Protein 2GDQ (pdb70)

Foldseek 3Di:
DFQWADKDKFKFKAADPFWFAALVDTDGIFIKMKMWTAGPVRQIFMFIFDDQPVVVVCCCVPPLVVVRHRDGLQVLVVSLVVSCVVPLLVSAGSQRTSLLSVLVVVQFESLVVVVHFPDFKFFEAAEDRQAGPDPCSLVVSLVLVVVVVVLQHQEYEYHDQNDAPVVRCVSVVSNCVSNPQSHAYEYENPANAFLVRVCVCQVVLVVHDRYAAYENPHDCPDLLSLQVSCVRHPGFYEYDQQPAFLVSCVVSLVNVRGQEYAHESSRYSHLVRVLVNCVSCLVSLHHYEYACQRDQSSQLSVVSSQRRHDFSDPPPPHTGYHYYDHPDDDLCNPQWPWDDGSRMTGQQGGGRRNTHGDVVSSVVRRDPPDRDD/DWAWADKDKFKFKAADPFWFAFLVDTDGIFIKMKMWIATPVRQIFMFIFDDQPVVVVCLCPVPLVVVRGGDDLQVLVVSLVVSCVRPLLVSQRSSRTSLLSVLVVVQFESLVVVPHFPDFKFFEAEEDRQGGDDPCSLVVSLVLVLVVVVLQHQEYEYHDLNDDPVVRVVSVVSNCVNNPQSRAYEYEHVANDFLVRVCVCQVVQVPHDRYAEYENPHDCPDLLRLLVNCVRHPHFYEYDQQPAFPVSVVVSLVSVRGQEYAHQSSRYSHLVRVLVNCVSCLVSLHHYEYDAQSDASSQLSVVSSQRRHFFSDPDPPHTGYHYYDHPDDDPCNVQWPWDARSRMTGQQGGTRRNTHGDVVSSVVGRDPSDRDD

Radius of gyration: 28.17 Å; Cα contacts (8 Å, |Δi|>4): 1611; chains: 2; bounding box: 80×66×66 Å

Nearest PDB structures (foldseek):
  2gge-assembly1_C  TM=1.001E+00  e=1.032E-80  Bacillus subtilis
  4h83-assembly1_F  TM=8.602E-01  e=7.495E-29  marine actinobacterium PHSC20C1
  3no1-assembly1_C  TM=8.512E-01  e=2.068E-26  marine actinobacterium PHSC20C1
  4h83-assembly3_C  TM=8.386E-01  e=1.033E-26  marine actinobacterium PHSC20C1
  4h83-assembly1_E  TM=8.492E-01  e=3.651E-26  marine actinobacterium PHSC20C1

Structure (mmCIF, N/CA/C/O backbone):
data_2GDQ
#
_entry.id   2GDQ
#
_cell.length_a   82.374
_cell.length_b   113.246
_cell.length_c   168.612
_cell.angle_alpha   90.00
_cell.angle_beta   90.00
_cell.angle_gamma   90.00
#
_symmetry.space_group_name_H-M   'I 2 2 2'
#
loop_
_entity.id
_entity.type
_entity.pdbx_description
1 polymer yitF
2 water water
#
loop_
_atom_site.group_PDB
_atom_site.id
_atom_site.type_symbol
_atom_site.label_atom_id
_atom_site.label_alt_id
_atom_site.label_comp_id
_atom_site.label_asym_id
_atom_site.label_entity_id
_atom_site.label_seq_id
_atom_site.pdbx_PDB_ins_code
_atom_site.Cartn_x
_atom_site.Cartn_y
_atom_site.Cartn_z
_atom_site.occupancy
_atom_site.B_iso_or_equiv
_atom_site.auth_seq_id
_atom_site.auth_comp_id
_atom_site.auth_asym_id
_atom_site.auth_atom_id
_atom_site.pdbx_PDB_model_num
ATOM 1 N N . LEU A 1 3 ? 7.503 10.135 32.346 1.00 39.66 3 LEU A N 1
ATOM 2 C CA . LEU A 1 3 ? 6.163 10.767 32.374 1.00 38.60 3 LEU A CA 1
ATOM 3 C C . LEU A 1 3 ? 5.695 10.871 30.921 1.00 37.94 3 LEU A C 1
ATOM 4 O O . LEU A 1 3 ? 4.880 10.050 30.494 1.00 37.72 3 LEU A O 1
ATOM 9 N N . VAL A 1 4 ? 6.269 11.800 30.148 1.00 36.18 4 VAL A N 1
ATOM 10 C CA . VAL A 1 4 ? 5.690 12.174 28.840 1.00 34.90 4 VAL A CA 1
ATOM 11 C C . VAL A 1 4 ? 6.474 11.789 27.553 1.00 33.42 4 VAL A C 1
ATOM 12 O O . VAL A 1 4 ? 6.148 12.287 26.482 1.00 31.67 4 VAL A O 1
ATOM 16 N N . LYS A 1 5 ? 7.486 10.916 27.618 1.00 32.03 5 LYS A N 1
ATOM 17 C CA . LYS A 1 5 ? 8.056 10.414 26.349 1.00 30.70 5 LYS A CA 1
ATOM 18 C C . LYS A 1 5 ? 6.921 9.756 25.531 1.00 29.49 5 LYS A C 1
ATOM 19 O O . LYS A 1 5 ? 6.139 8.985 26.081 1.00 29.19 5 LYS A O 1
ATOM 25 N N . ILE A 1 6 ? 6.814 10.085 24.242 1.00 27.88 6 ILE A N 1
ATOM 26 C CA . ILE A 1 6 ? 5.838 9.456 23.355 1.00 26.59 6 ILE A CA 1
ATOM 27 C C . ILE A 1 6 ? 6.244 8.014 22.975 1.00 26.40 6 ILE A C 1
ATOM 28 O O . ILE A 1 6 ? 7.318 7.817 22.391 1.00 25.68 6 ILE A O 1
ATOM 33 N N . VAL A 1 7 ? 5.370 7.040 23.249 1.00 25.69 7 VAL A N 1
ATOM 34 C CA . VAL A 1 7 ? 5.703 5.626 23.016 1.00 25.84 7 VAL A CA 1
ATOM 35 C C . VAL A 1 7 ? 4.913 4.992 21.874 1.00 26.60 7 VAL A C 1
ATOM 36 O O . VAL A 1 7 ? 5.405 4.055 21.241 1.00 25.35 7 VAL A O 1
ATOM 40 N N . ARG A 1 8 ? 3.700 5.505 21.623 1.00 25.28 8 ARG A N 1
ATOM 41 C CA . ARG A 1 8 ? 2.781 4.932 20.636 1.00 25.76 8 ARG A CA 1
ATOM 42 C C . ARG A 1 8 ? 1.879 6.027 20.078 1.00 25.03 8 ARG A C 1
ATOM 43 O O . ARG A 1 8 ? 1.457 6.909 20.824 1.00 25.24 8 ARG A O 1
ATOM 51 N N . ILE A 1 9 ? 1.565 5.945 18.793 1.00 23.96 9 ILE A N 1
ATOM 52 C CA . ILE A 1 9 ? 0.574 6.851 18.180 1.00 23.31 9 ILE A CA 1
ATOM 53 C C . ILE A 1 9 ? -0.389 6.004 17.340 1.00 23.95 9 ILE A C 1
ATOM 54 O O . ILE A 1 9 ? 0.073 5.246 16.452 1.00 22.02 9 ILE A O 1
ATOM 59 N N . GLU A 1 10 ? -1.694 6.117 17.644 1.00 22.99 10 GLU A N 1
ATOM 60 C CA . GLU A 1 10 ? -2.762 5.383 16.929 1.00 23.73 10 GLU A CA 1
ATOM 61 C C . GLU A 1 10 ? -3.461 6.331 15.965 1.00 22.86 10 GLU A C 1
ATOM 62 O O . GLU A 1 10 ? -3.621 7.498 16.261 1.00 22.29 10 GLU A O 1
ATOM 68 N N . THR A 1 11 ? -3.843 5.825 14.795 1.00 22.36 11 THR A N 1
ATOM 69 C CA . THR A 1 11 ? -4.462 6.654 13.769 1.00 22.13 11 THR A CA 1
ATOM 70 C C . THR A 1 11 ? -5.856 6.135 13.411 1.00 21.45 11 THR A C 1
ATOM 71 O O . THR A 1 11 ? -6.106 4.924 13.428 1.00 20.78 11 THR A O 1
ATOM 75 N N . PHE A 1 12 ? -6.768 7.053 13.135 1.00 20.02 12 PHE A N 1
ATOM 76 C CA . PHE A 1 12 ? -8.142 6.699 12.824 1.00 20.19 12 PHE A CA 1
ATOM 77 C C . PHE A 1 12 ? -8.667 7.516 11.663 1.00 21.39 12 PHE A C 1
ATOM 78 O O . PHE A 1 12 ? -9.405 8.478 11.873 1.00 21.35 12 PHE A O 1
ATOM 86 N N . PRO A 1 13 ? -8.276 7.158 10.424 1.00 20.82 13 PRO A N 1
ATOM 87 C CA . PRO A 1 13 ? -8.961 7.749 9.279 1.00 20.87 13 PRO A CA 1
ATOM 88 C C . PRO A 1 13 ? -10.471 7.362 9.310 1.00 20.90 13 PRO A C 1
ATOM 89 O O . PRO A 1 13 ? -10.798 6.209 9.558 1.00 20.46 13 PRO A O 1
ATOM 93 N N . LEU A 1 14 ? -11.348 8.330 9.066 1.00 20.09 14 LEU A N 1
ATOM 94 C CA . LEU A 1 14 ? -12.790 8.084 9.095 1.00 20.89 14 LEU A CA 1
ATOM 95 C C . LEU A 1 14 ? -13.460 8.630 7.844 1.00 20.50 14 LEU A C 1
ATOM 96 O O . LEU A 1 14 ? -13.016 9.634 7.292 1.00 20.57 14 LEU A O 1
ATOM 101 N N . PHE A 1 15 ? -14.539 7.974 7.413 1.00 20.75 15 PHE A N 1
ATOM 102 C CA . PHE A 1 15 ? -15.177 8.287 6.130 1.00 21.10 15 PHE A CA 1
ATOM 103 C C . PHE A 1 15 ? -16.692 8.104 6.202 1.00 21.03 15 PHE A C 1
ATOM 104 O O . PHE A 1 15 ? -17.171 7.146 6.768 1.00 21.16 15 PHE A O 1
ATOM 112 N N . HIS A 1 16 ? -17.453 9.017 5.619 1.00 21.07 16 HIS A N 1
ATOM 113 C CA . HIS A 1 16 ? -18.888 8.852 5.555 1.00 21.72 16 HIS A CA 1
ATOM 114 C C . HIS A 1 16 ? -19.443 9.345 4.215 1.00 22.69 16 HIS A C 1
ATOM 115 O O . HIS A 1 16 ? -19.345 10.534 3.896 1.00 22.14 16 HIS A O 1
ATOM 122 N N . ARG A 1 17 ? -20.016 8.426 3.436 1.00 24.21 17 ARG A N 1
ATOM 123 C CA . ARG A 1 17 ? -20.713 8.801 2.199 1.00 25.72 17 ARG A CA 1
ATOM 124 C C . ARG A 1 17 ? -22.036 9.479 2.528 1.00 25.22 17 ARG A C 1
ATOM 125 O O . ARG A 1 17 ? -22.862 8.905 3.254 1.00 24.68 17 ARG A O 1
ATOM 133 N N . LEU A 1 18 ? -22.262 10.689 1.998 1.00 24.53 18 LEU A N 1
ATOM 134 C CA . LEU A 1 18 ? -23.513 11.395 2.280 1.00 26.17 18 LEU A CA 1
ATOM 135 C C . LEU A 1 18 ? -24.707 10.701 1.627 1.00 26.78 18 LEU A C 1
ATOM 136 O O . LEU A 1 18 ? -24.646 10.303 0.479 1.00 26.22 18 LEU A O 1
ATOM 141 N N . GLU A 1 19 ? -25.786 10.588 2.380 1.00 29.10 19 GLU A N 1
ATOM 142 C CA . GLU A 1 19 ? -27.049 10.124 1.822 1.00 30.96 19 GLU A CA 1
ATOM 143 C C . GLU A 1 19 ? -27.559 11.065 0.738 1.00 30.94 19 GLU A C 1
ATOM 144 O O . GLU A 1 19 ? -27.944 10.611 -0.359 1.00 30.69 19 GLU A O 1
ATOM 150 N N . LYS A 1 20 ? -27.530 12.374 1.023 1.00 30.24 20 LYS A N 1
ATOM 151 C CA . LYS A 1 20 ? -27.888 13.392 0.041 1.00 30.21 20 LYS A CA 1
ATOM 152 C C . LYS A 1 20 ? -26.768 14.463 -0.043 1.00 28.89 20 LYS A C 1
ATOM 153 O O . LYS A 1 20 ? -26.484 15.122 0.955 1.00 28.20 20 LYS A O 1
ATOM 159 N N . PRO A 1 21 ? -26.148 14.639 -1.224 1.00 27.75 21 PRO A N 1
ATOM 160 C CA . PRO A 1 21 ? -25.119 15.687 -1.368 1.00 27.32 21 PRO A CA 1
ATOM 161 C C . PRO A 1 21 ? -25.628 17.113 -1.100 1.00 25.64 21 PRO A C 1
ATOM 162 O O . PRO A 1 21 ? -26.825 17.405 -1.283 1.00 25.81 21 PRO A O 1
ATOM 166 N N . TYR A 1 22 ? -24.721 17.981 -0.645 1.00 23.74 22 TYR A N 1
ATOM 167 C CA . TYR A 1 22 ? -25.025 19.404 -0.499 1.00 22.55 22 TYR A CA 1
ATOM 168 C C . TYR A 1 22 ? -23.786 20.211 -0.766 1.00 21.67 22 TYR A C 1
ATOM 169 O O . TYR A 1 22 ? -22.684 19.679 -0.685 1.00 21.68 22 TYR A O 1
ATOM 178 N N . GLY A 1 23 ? -23.937 21.504 -1.030 1.00 20.91 23 GLY A N 1
ATOM 179 C CA . GLY A 1 23 ? -22.738 22.274 -1.187 1.00 20.55 23 GLY A CA 1
ATOM 180 C C . GLY A 1 23 ? -22.836 23.781 -1.201 1.00 19.80 23 GLY A C 1
ATOM 181 O O . GLY A 1 23 ? -23.760 24.404 -0.641 1.00 18.34 23 GLY A O 1
ATOM 182 N N . ASP A 1 24 ? -21.839 24.344 -1.868 1.00 19.68 24 ASP A N 1
ATOM 183 C CA . ASP A 1 24 ? -21.611 25.789 -1.875 1.00 19.46 24 ASP A CA 1
ATOM 184 C C . ASP A 1 24 ? -21.159 26.192 -3.297 1.00 19.85 24 ASP A C 1
ATOM 185 O O . ASP A 1 24 ? -21.352 25.424 -4.239 1.00 20.24 24 ASP A O 1
ATOM 190 N N . ALA A 1 25 ? -20.574 27.366 -3.476 1.00 19.64 25 ALA A N 1
ATOM 191 C CA . ALA A 1 25 ? -20.264 27.806 -4.862 1.00 20.58 25 ALA A CA 1
ATOM 192 C C . ALA A 1 25 ? -19.121 26.981 -5.501 1.00 20.72 25 ALA A C 1
ATOM 193 O O . ALA A 1 25 ? -18.926 27.015 -6.728 1.00 21.40 25 ALA A O 1
ATOM 195 N N . ASN A 1 26 ? -18.371 26.229 -4.690 1.00 21.18 26 ASN A N 1
ATOM 196 C CA . ASN A 1 26 ? -17.314 25.372 -5.222 1.00 21.95 26 ASN A CA 1
ATOM 197 C C . ASN A 1 26 ? -17.807 24.019 -5.761 1.00 23.61 26 ASN A C 1
ATOM 198 O O . ASN A 1 26 ? -17.036 23.289 -6.368 1.00 24.28 26 ASN A O 1
ATOM 203 N N . GLY A 1 27 ? -19.074 23.689 -5.508 1.00 23.45 27 GLY A N 1
ATOM 204 C CA . GLY A 1 27 ? -19.634 22.404 -5.936 1.00 23.86 27 GLY A CA 1
ATOM 205 C C . GLY A 1 27 ? -20.284 21.633 -4.800 1.00 24.60 27 GLY A C 1
ATOM 206 O O . GLY A 1 27 ? -20.365 22.116 -3.650 1.00 24.18 27 GLY A O 1
ATOM 207 N N . PHE A 1 28 ? -20.706 20.409 -5.119 1.00 25.72 28 PHE A N 1
ATOM 208 C CA . PHE A 1 28 ? -21.396 19.534 -4.178 1.00 26.18 28 PHE A CA 1
ATOM 209 C C . PHE A 1 28 ? -20.417 18.643 -3.421 1.00 25.75 28 PHE A C 1
ATOM 210 O O . PHE A 1 28 ? -19.562 17.988 -4.027 1.00 25.03 28 PHE A O 1
ATOM 218 N N . LYS A 1 29 ? -20.561 18.622 -2.098 1.00 25.00 29 LYS A N 1
ATOM 219 C CA . LYS A 1 29 ? -19.893 17.628 -1.248 1.00 25.35 29 LYS A CA 1
ATOM 220 C C . LYS A 1 29 ? -20.614 16.279 -1.348 1.00 25.01 29 LYS A C 1
ATOM 221 O O . LYS A 1 29 ? -21.841 16.212 -1.248 1.00 25.36 29 LYS A O 1
ATOM 227 N N . ARG A 1 30 ? -19.844 15.210 -1.522 1.00 24.61 30 ARG A N 1
ATOM 228 C CA . ARG A 1 30 ? -20.404 13.855 -1.620 1.00 25.63 30 ARG A CA 1
ATOM 229 C C . ARG A 1 30 ? -20.135 12.999 -0.375 1.00 25.42 30 ARG A C 1
ATOM 230 O O . ARG A 1 30 ? -20.811 12.002 -0.134 1.00 24.85 30 ARG A O 1
ATOM 238 N N . TYR A 1 31 ? -19.136 13.375 0.415 1.00 25.51 31 TYR A N 1
ATOM 239 C CA . TYR A 1 31 ? -18.823 12.618 1.612 1.00 25.01 31 TYR A CA 1
ATOM 240 C C . TYR A 1 31 ? -18.231 13.546 2.652 1.00 24.59 31 TYR A C 1
ATOM 241 O O . TYR A 1 31 ? -17.877 14.691 2.340 1.00 24.31 31 TYR A O 1
ATOM 250 N N . ARG A 1 32 ? -18.106 13.043 3.876 1.00 23.22 32 ARG A N 1
ATOM 251 C CA . ARG A 1 32 ? -17.379 13.752 4.919 1.00 23.05 32 ARG A CA 1
ATOM 252 C C . ARG A 1 32 ? -16.268 12.831 5.384 1.00 22.22 32 ARG A C 1
ATOM 253 O O . ARG A 1 32 ? -16.437 11.622 5.403 1.00 22.66 32 ARG A O 1
ATOM 261 N N . THR A 1 33 ? -15.132 13.416 5.745 1.00 22.79 33 THR A N 1
ATOM 262 C CA . THR A 1 33 ? -14.020 12.659 6.337 1.00 23.63 33 THR A CA 1
ATOM 263 C C . THR A 1 33 ? -13.448 13.393 7.562 1.00 24.56 33 THR A C 1
ATOM 264 O O . THR A 1 33 ? -13.676 14.592 7.783 1.00 25.10 33 THR A O 1
ATOM 268 N N . CYS A 1 34 ? -12.693 12.647 8.331 1.00 25.27 34 CYS A N 1
ATOM 269 C CA . CYS A 1 34 ? -12.115 13.110 9.562 1.00 24.71 34 CYS A CA 1
ATOM 270 C C . CYS A 1 34 ? -10.859 12.227 9.746 1.00 23.41 34 CYS A C 1
ATOM 271 O O . CYS A 1 34 ? -10.854 11.055 9.326 1.00 23.23 34 CYS A O 1
ATOM 274 N N . TYR A 1 35 ? -9.799 12.748 10.358 1.00 21.40 35 TYR A N 1
ATOM 275 C CA . TYR A 1 35 ? -8.631 11.900 10.655 1.00 21.04 35 TYR A CA 1
ATOM 276 C C . TYR A 1 35 ? -8.212 12.165 12.084 1.00 20.49 35 TYR A C 1
ATOM 277 O O . TYR A 1 35 ? -7.692 13.241 12.391 1.00 20.26 35 TYR A O 1
ATOM 286 N N . LEU A 1 36 ? -8.437 11.183 12.959 1.00 20.33 36 LEU A N 1
ATOM 287 C C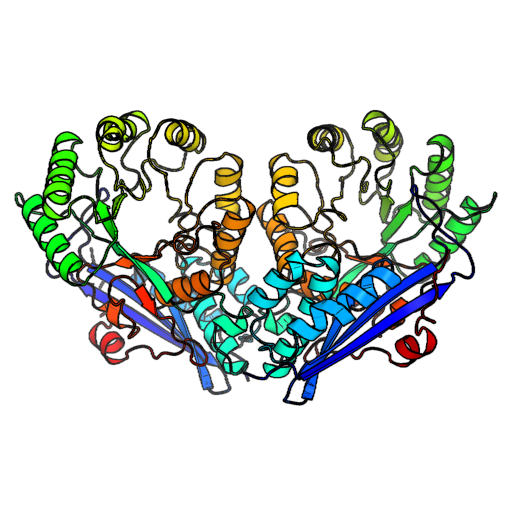A . LEU A 1 36 ? -8.087 11.343 14.349 1.00 19.49 36 LEU A CA 1
ATOM 288 C C . LEU A 1 36 ? -6.771 10.651 14.680 1.00 20.18 36 LEU A C 1
ATOM 289 O O . LEU A 1 36 ? -6.448 9.586 14.120 1.00 19.31 36 LEU A O 1
ATOM 294 N N . ILE A 1 37 ? -6.014 11.254 15.589 1.00 19.03 37 ILE A N 1
ATOM 295 C CA . ILE A 1 37 ? -4.817 10.645 16.157 1.00 19.11 37 ILE A CA 1
ATOM 296 C C . ILE A 1 37 ? -4.883 10.588 17.694 1.00 20.13 37 ILE A C 1
ATOM 297 O O . ILE A 1 37 ? -5.444 11.475 18.326 1.00 20.55 37 ILE A O 1
ATOM 302 N N . ARG A 1 38 ? -4.304 9.533 18.260 1.00 19.06 38 ARG A N 1
ATOM 303 C CA . ARG A 1 38 ? -4.220 9.355 19.711 1.00 19.31 38 ARG A CA 1
ATOM 304 C C . ARG A 1 38 ? -2.736 9.145 20.029 1.00 19.01 38 ARG A C 1
ATOM 305 O O . ARG A 1 38 ? -2.130 8.137 19.601 1.00 19.89 38 ARG A O 1
ATOM 313 N N . ILE A 1 39 ? -2.135 10.132 20.686 1.00 18.71 39 ILE A N 1
ATOM 314 C CA . ILE A 1 39 ? -0.750 10.060 21.093 1.00 18.71 39 ILE A CA 1
ATOM 315 C C . ILE A 1 39 ? -0.695 9.522 22.537 1.00 20.45 39 ILE A C 1
ATOM 316 O O . ILE A 1 39 ? -1.376 10.059 23.434 1.00 20.91 39 ILE A O 1
ATOM 321 N N . ILE A 1 40 ? 0.074 8.454 22.736 1.00 21.62 40 ILE A N 1
ATOM 322 C CA . ILE A 1 40 ? 0.178 7.795 24.045 1.00 22.95 40 ILE A CA 1
ATOM 323 C C . ILE A 1 40 ? 1.600 7.967 24.562 1.00 22.76 40 ILE A C 1
ATOM 324 O O . ILE A 1 40 ? 2.578 7.678 23.837 1.00 23.10 40 ILE A O 1
ATOM 329 N N . THR A 1 41 ? 1.708 8.437 25.801 1.00 23.01 41 THR A N 1
ATOM 330 C CA . THR A 1 41 ? 3.011 8.650 26.469 1.00 23.26 41 THR A CA 1
ATOM 331 C C . THR A 1 41 ? 3.383 7.468 27.388 1.00 24.68 41 THR A C 1
ATOM 332 O O . THR A 1 41 ? 2.520 6.641 27.697 1.00 24.50 41 THR A O 1
ATOM 336 N N . GLU A 1 42 ? 4.642 7.443 27.848 1.00 26.48 42 GLU A N 1
ATOM 337 C CA . GLU A 1 42 ? 5.173 6.372 28.739 1.00 28.96 42 GLU A CA 1
ATOM 338 C C . GLU A 1 42 ? 4.332 6.129 29.980 1.00 29.36 42 GLU A C 1
ATOM 339 O O . GLU A 1 42 ? 4.201 4.992 30.431 1.00 29.71 42 GLU A O 1
ATOM 345 N N . SER A 1 43 ? 3.777 7.198 30.539 1.00 29.46 43 SER A N 1
ATOM 346 C CA . SER A 1 43 ? 2.991 7.130 31.772 1.00 29.59 43 SER A CA 1
ATOM 347 C C . SER A 1 43 ? 1.555 6.662 31.548 1.00 28.92 43 SER A C 1
ATOM 348 O O . SER A 1 43 ? 0.803 6.487 32.505 1.00 28.76 43 SER A O 1
ATOM 351 N N . GLY A 1 44 ? 1.175 6.495 30.288 1.00 27.56 44 GLY A N 1
ATOM 352 C CA . GLY A 1 44 ? -0.198 6.155 29.938 1.00 26.01 44 GLY A CA 1
ATOM 353 C C . GLY A 1 44 ? -1.049 7.383 29.645 1.00 24.69 44 GLY A C 1
ATOM 354 O O . GLY A 1 44 ? -2.145 7.257 29.118 1.00 24.95 44 GLY A O 1
ATOM 355 N N . ILE A 1 45 ? -0.566 8.581 29.976 1.00 23.41 45 ILE A N 1
ATOM 356 C CA . ILE A 1 45 ? -1.355 9.772 29.641 1.00 22.61 45 ILE A CA 1
ATOM 357 C C . ILE A 1 45 ? -1.429 9.823 28.118 1.00 21.62 45 ILE A C 1
ATOM 358 O O . ILE A 1 45 ? -0.411 9.686 27.440 1.00 20.97 45 ILE A O 1
ATOM 363 N N . ASP A 1 46 ? -2.635 10.005 27.588 1.00 21.50 46 ASP A N 1
ATOM 364 C CA . ASP A 1 46 ? -2.803 10.124 26.143 1.00 20.70 46 ASP A CA 1
ATOM 365 C C . ASP A 1 46 ? -3.492 11.444 25.727 1.00 20.04 46 ASP A C 1
ATOM 366 O O . ASP A 1 46 ? -4.088 12.138 26.545 1.00 18.91 46 ASP A O 1
ATOM 371 N N . GLY A 1 47 ? -3.410 11.788 24.444 1.00 18.47 47 GLY A N 1
ATOM 372 C CA . GLY A 1 47 ? -4.219 12.886 23.947 1.00 18.48 47 GLY A CA 1
ATOM 373 C C . GLY A 1 47 ? -4.593 12.731 22.496 1.00 17.67 47 GLY A C 1
ATOM 374 O O . GLY A 1 47 ? -3.881 12.080 21.741 1.00 16.89 47 GLY A O 1
ATOM 375 N N . TRP A 1 48 ? -5.703 13.379 22.118 1.00 18.12 48 TRP A N 1
ATOM 376 C CA . TRP A 1 48 ? -6.267 13.269 20.782 1.00 18.38 48 TRP A CA 1
ATOM 377 C C . TRP A 1 48 ? -6.086 14.521 19.921 1.00 17.61 48 TRP A C 1
ATOM 378 O O . TRP A 1 48 ? -6.121 15.630 20.417 1.00 16.54 48 TRP A O 1
ATOM 389 N N . GLY A 1 49 ? -5.976 14.320 18.613 1.00 18.31 49 GLY A N 1
ATOM 390 C CA . GLY A 1 49 ? -5.944 15.417 17.655 1.00 18.75 49 GLY A CA 1
ATOM 391 C C . GLY A 1 49 ? -6.771 15.021 16.455 1.00 18.79 49 GLY A C 1
ATOM 392 O O . GLY A 1 49 ? -6.998 13.839 16.247 1.00 19.56 49 GLY A O 1
ATOM 393 N N . GLU A 1 50 ? -7.161 16.015 15.653 1.00 19.69 50 GLU A N 1
ATOM 394 C CA . GLU A 1 50 ? -7.992 15.860 14.480 1.00 21.07 50 GLU A CA 1
ATOM 395 C C . GLU A 1 50 ? -7.429 16.744 13.380 1.00 21.48 50 GLU A C 1
ATOM 396 O O . GLU A 1 50 ? -7.003 17.863 13.640 1.00 20.47 50 GLU A O 1
ATOM 402 N N . CYS A 1 51 ? -7.430 16.213 12.165 1.00 22.13 51 CYS A N 1
ATOM 403 C CA . CYS A 1 51 ? -7.147 17.003 10.961 1.00 23.27 51 CYS A CA 1
ATOM 404 C C . CYS A 1 51 ? -8.071 16.453 9.871 1.00 24.08 51 CYS A C 1
ATOM 405 O O . CYS A 1 51 ? -8.718 15.431 10.061 1.00 24.00 51 CYS A O 1
ATOM 408 N N . VAL A 1 52 ? -8.146 17.152 8.741 1.00 25.81 52 VAL A N 1
ATOM 409 C CA . VAL A 1 52 ? -8.998 16.736 7.617 1.00 27.25 52 VAL A CA 1
ATOM 410 C C . VAL A 1 52 ? -8.191 17.002 6.352 1.00 28.14 52 VAL A C 1
ATOM 411 O O . VAL A 1 52 ? -7.706 18.124 6.146 1.00 29.62 52 VAL A O 1
ATOM 415 N N . ASP A 1 53 ? -8.020 15.962 5.538 1.00 28.47 53 ASP A N 1
ATOM 416 C CA . ASP A 1 53 ? -7.419 16.088 4.198 1.00 29.71 53 ASP A CA 1
ATOM 417 C C . ASP A 1 53 ? -7.695 14.781 3.460 1.00 28.72 53 ASP A C 1
ATOM 418 O O . ASP A 1 53 ? -8.219 13.827 4.043 1.00 30.38 53 ASP A O 1
ATOM 423 N N . TRP A 1 54 ? -7.345 14.744 2.182 1.00 27.72 54 TRP A N 1
ATOM 424 C CA . TRP A 1 54 ? -7.597 13.594 1.349 1.00 26.19 54 TRP A CA 1
ATOM 425 C C . TRP A 1 54 ? -6.871 12.396 1.989 1.00 25.61 54 TRP A C 1
ATOM 426 O O . TRP A 1 54 ? -5.650 12.433 2.200 1.00 25.25 54 TRP A O 1
ATOM 437 N N . LEU A 1 55 ? -7.646 11.379 2.372 1.00 24.20 55 LEU A N 1
ATOM 438 C CA . LEU A 1 55 ? -7.159 10.342 3.302 1.00 24.27 55 LEU A CA 1
ATOM 439 C C . LEU A 1 55 ? -5.988 9.462 2.813 1.00 24.92 55 LEU A C 1
ATOM 440 O O . LEU A 1 55 ? -5.094 9.147 3.595 1.00 23.66 55 LEU A O 1
ATOM 445 N N . PRO A 1 56 ? -6.016 9.011 1.541 1.00 25.82 56 PRO A N 1
ATOM 446 C CA . PRO A 1 56 ? -4.825 8.256 1.103 1.00 26.05 56 PRO A CA 1
ATOM 447 C C . PRO A 1 56 ? -3.481 8.961 1.326 1.00 26.56 56 PRO A C 1
ATOM 448 O O . PRO A 1 56 ? -2.541 8.321 1.807 1.00 27.97 56 PRO A O 1
ATOM 452 N N . ALA A 1 57 ? -3.392 10.254 1.013 1.00 25.96 57 ALA A N 1
ATOM 453 C CA . ALA A 1 57 ? -2.137 11.007 1.179 1.00 26.25 57 ALA A CA 1
ATOM 454 C C . ALA A 1 57 ? -1.855 11.375 2.657 1.00 25.52 57 ALA A C 1
ATOM 455 O O . ALA A 1 57 ? -0.722 11.310 3.129 1.00 25.39 57 ALA A O 1
ATOM 457 N N . LEU A 1 58 ? -2.903 11.728 3.383 1.00 25.38 58 LEU A N 1
ATOM 458 C CA . LEU A 1 58 ? -2.783 12.035 4.788 1.00 25.13 58 LEU A CA 1
ATOM 459 C C . LEU A 1 58 ? -2.295 10.839 5.603 1.00 25.50 58 LEU A C 1
ATOM 460 O O . LEU A 1 58 ? -1.419 10.977 6.454 1.00 25.33 58 LEU A O 1
ATOM 465 N N . HIS A 1 59 ? -2.887 9.672 5.359 1.00 24.97 59 HIS A N 1
ATOM 466 C CA . HIS A 1 59 ? -2.507 8.466 6.095 1.00 24.95 59 HIS A CA 1
ATOM 467 C C . HIS A 1 59 ? -1.042 8.094 5.911 1.00 25.10 59 HIS A C 1
ATOM 468 O O . HIS A 1 59 ? -0.369 7.746 6.875 1.00 25.63 59 HIS A O 1
ATOM 475 N N . VAL A 1 60 ? -0.534 8.184 4.679 1.00 24.78 60 VAL A N 1
ATOM 476 C CA . VAL A 1 60 ? 0.862 7.854 4.423 1.00 24.97 60 VAL A CA 1
ATOM 477 C C . VAL A 1 60 ? 1.806 8.874 5.105 1.00 24.89 60 VAL A C 1
ATOM 478 O O . VAL A 1 60 ? 2.863 8.517 5.609 1.00 24.60 60 VAL A O 1
ATOM 482 N N . GLY A 1 61 ? 1.381 10.129 5.160 1.00 24.16 61 GLY A N 1
ATOM 483 C CA . GLY A 1 61 ? 2.153 11.186 5.806 1.00 24.97 61 GLY A CA 1
ATOM 484 C C . GLY A 1 61 ? 2.364 10.932 7.285 1.00 25.31 61 GLY A C 1
ATOM 485 O O . GLY A 1 61 ? 3.464 11.101 7.802 1.00 25.90 61 GLY A O 1
ATOM 486 N N . PHE A 1 62 ? 1.308 10.509 7.976 1.00 25.35 62 PHE A N 1
ATOM 487 C CA . PHE A 1 62 ? 1.446 10.110 9.371 1.00 24.95 62 PHE A CA 1
ATOM 488 C C . PHE A 1 62 ? 2.281 8.840 9.557 1.00 25.71 62 PHE A C 1
ATOM 489 O O . PHE A 1 62 ? 3.304 8.851 10.257 1.00 25.49 62 PHE A O 1
ATOM 497 N N . THR A 1 63 ? 1.844 7.752 8.926 1.00 26.47 63 THR A N 1
ATOM 498 C CA . THR A 1 63 ? 2.448 6.446 9.180 1.00 27.47 63 THR A CA 1
ATOM 499 C C . THR A 1 63 ? 3.913 6.388 8.723 1.00 28.93 63 THR A C 1
ATOM 500 O O . THR A 1 63 ? 4.725 5.692 9.345 1.00 30.42 63 THR A O 1
ATOM 504 N N . LYS A 1 64 ? 4.261 7.143 7.679 1.00 29.36 64 LYS A N 1
ATOM 505 C CA . LYS A 1 64 ? 5.622 7.068 7.113 1.00 29.78 64 LYS A CA 1
ATOM 506 C C . LYS A 1 64 ? 6.566 8.206 7.497 1.00 29.62 64 LYS A C 1
ATOM 507 O O . LYS A 1 64 ? 7.773 8.089 7.331 1.00 29.99 64 LYS A O 1
ATOM 513 N N . ARG A 1 65 ? 6.043 9.330 7.979 1.00 28.63 65 ARG A N 1
ATOM 514 C CA . ARG A 1 65 ? 6.932 10.430 8.304 1.00 27.61 65 ARG A CA 1
ATOM 515 C C . ARG A 1 65 ? 6.704 10.979 9.709 1.00 26.49 65 ARG A C 1
ATOM 516 O O . ARG A 1 65 ? 7.650 11.059 10.495 1.00 25.81 65 ARG A O 1
ATOM 524 N N . ILE A 1 66 ? 5.453 11.328 10.029 1.00 25.01 66 ILE A N 1
ATOM 525 C CA . ILE A 1 66 ? 5.171 12.038 11.281 1.00 23.77 66 ILE A CA 1
ATOM 526 C C . ILE A 1 66 ? 5.314 11.151 12.520 1.00 23.57 66 ILE A C 1
ATOM 527 O O . ILE A 1 66 ? 6.021 11.504 13.475 1.00 22.55 66 ILE A O 1
ATOM 532 N N . ILE A 1 67 ? 4.695 9.972 12.481 1.00 22.84 67 ILE A N 1
ATOM 533 C CA . ILE A 1 67 ? 4.752 9.059 13.617 1.00 23.41 67 ILE A CA 1
ATOM 534 C C . ILE A 1 67 ? 6.200 8.618 13.890 1.00 23.60 67 ILE A C 1
ATOM 535 O O . ILE A 1 67 ? 6.674 8.765 15.012 1.00 23.16 67 ILE A O 1
ATOM 540 N N . PRO A 1 68 ? 6.905 8.103 12.868 1.00 24.55 68 PRO A N 1
ATOM 541 C CA . PRO A 1 68 ? 8.297 7.734 13.134 1.00 25.35 68 PRO A CA 1
ATOM 542 C C . PRO A 1 68 ? 9.137 8.841 13.788 1.00 25.90 68 PRO A C 1
ATOM 543 O O . PRO A 1 68 ? 9.959 8.518 14.654 1.00 26.74 68 PRO A O 1
ATOM 547 N N . PHE A 1 69 ? 8.900 10.116 13.419 1.00 26.00 69 PHE A N 1
ATOM 548 C CA . PHE A 1 69 ? 9.563 11.291 14.034 1.00 25.67 69 PHE A CA 1
ATOM 549 C C . PHE A 1 69 ? 9.208 11.523 15.514 1.00 24.84 69 PHE A C 1
ATOM 550 O O . PHE A 1 69 ? 10.086 11.764 16.355 1.00 25.68 69 PHE A O 1
ATOM 558 N N . LEU A 1 70 ? 7.920 11.455 15.821 1.00 23.36 70 LEU A N 1
ATOM 559 C CA . LEU A 1 70 ? 7.439 11.648 17.180 1.00 22.79 70 LEU A CA 1
ATOM 560 C C . LEU A 1 70 ? 7.763 10.571 18.220 1.00 23.26 70 LEU A C 1
ATOM 561 O O . LEU A 1 70 ? 7.948 10.883 19.401 1.00 22.77 70 LEU A O 1
ATOM 566 N N . LEU A 1 71 ? 7.778 9.300 17.806 1.00 23.08 71 LEU A N 1
ATOM 567 C CA . LEU A 1 71 ? 8.100 8.220 18.746 1.00 24.29 71 LEU A CA 1
ATOM 568 C C . LEU A 1 71 ? 9.443 8.503 19.419 1.00 24.14 71 LEU A C 1
ATOM 569 O O . LEU A 1 71 ? 10.439 8.776 18.735 1.00 24.60 71 LEU A O 1
ATOM 574 N N . GLY A 1 72 ? 9.470 8.454 20.749 1.00 25.30 72 GLY A N 1
ATOM 575 C CA . GLY A 1 72 ? 10.704 8.726 21.503 1.00 25.86 72 GLY A CA 1
ATOM 576 C C . GLY A 1 72 ? 10.916 10.179 21.908 1.00 26.66 72 GLY A C 1
ATOM 577 O O . GLY A 1 72 ? 11.804 10.484 22.737 1.00 27.98 72 GLY A O 1
ATOM 578 N N . LYS A 1 73 ? 10.112 11.090 21.343 1.00 25.45 73 LYS A N 1
ATOM 579 C CA . LYS A 1 73 ? 10.255 12.518 21.657 1.00 24.84 73 LYS A CA 1
ATOM 580 C C . LYS A 1 73 ? 9.538 12.848 22.957 1.00 24.72 73 LYS A C 1
ATOM 581 O O . LYS A 1 73 ? 8.661 12.114 23.393 1.00 23.99 73 LYS A O 1
ATOM 587 N N . GLN A 1 74 ? 9.919 13.963 23.569 1.00 25.95 74 GLN A N 1
ATOM 588 C CA . GLN A 1 74 ? 9.299 14.427 24.811 1.00 26.48 74 GLN A CA 1
ATOM 589 C C . GLN A 1 74 ? 8.018 15.177 24.469 1.00 25.66 74 GLN A C 1
ATOM 590 O O . GLN A 1 74 ? 8.056 16.172 23.746 1.00 23.80 74 GLN A O 1
ATOM 596 N N . ALA A 1 75 ? 6.889 14.701 24.994 1.00 25.68 75 ALA A N 1
ATOM 597 C CA . ALA A 1 75 ? 5.565 15.282 24.703 1.00 25.99 75 ALA A CA 1
ATOM 598 C C . ALA A 1 75 ? 5.458 16.747 25.138 1.00 25.29 75 ALA A C 1
ATOM 599 O O . ALA A 1 75 ? 4.754 17.514 24.494 1.00 25.39 75 ALA A O 1
ATOM 601 N N . GLY A 1 76 ? 6.191 17.130 26.188 1.00 24.73 76 GLY A N 1
ATOM 602 C CA . GLY A 1 76 ? 6.172 18.523 26.687 1.00 23.99 76 GLY A CA 1
ATOM 603 C C . GLY A 1 76 ? 6.897 19.547 25.804 1.00 23.70 76 GLY A C 1
ATOM 604 O O . GLY A 1 76 ? 6.774 20.751 26.044 1.00 23.38 76 GLY A O 1
ATOM 605 N N . SER A 1 77 ? 7.626 19.097 24.773 1.00 23.22 77 SER A N 1
ATOM 606 C CA . SER A 1 77 ? 8.291 20.054 23.865 1.00 23.77 77 SER A CA 1
ATOM 607 C C . SER A 1 77 ? 7.338 20.351 22.730 1.00 23.01 77 SER A C 1
ATOM 608 O O . SER A 1 77 ? 7.671 20.134 21.535 1.00 21.60 77 SER A O 1
ATOM 611 N N . ARG A 1 78 ? 6.148 20.819 23.106 1.00 22.07 78 ARG A N 1
ATOM 612 C CA . ARG A 1 78 ? 5.077 21.064 22.144 1.00 21.99 78 ARG A CA 1
ATOM 613 C C . ARG A 1 78 ? 5.483 22.099 21.078 1.00 22.64 78 ARG A C 1
ATOM 614 O O . ARG A 1 78 ? 5.325 21.839 19.874 1.00 21.29 78 ARG A O 1
ATOM 622 N N . LEU A 1 79 ? 5.986 23.255 21.505 1.00 21.99 79 LEU A N 1
ATOM 623 C CA . LEU A 1 79 ? 6.272 24.341 20.529 1.00 23.19 79 LEU A CA 1
ATOM 624 C C . LEU A 1 79 ? 7.236 23.832 19.462 1.00 23.89 79 LEU A C 1
ATOM 625 O O . LEU A 1 79 ? 6.983 23.958 18.239 1.00 23.98 79 LEU A O 1
ATOM 630 N N . SER A 1 80 ? 8.311 23.212 19.942 1.00 24.17 80 SER A N 1
ATOM 631 C CA . SER A 1 80 ? 9.378 22.707 19.076 1.00 25.74 80 SER A CA 1
ATOM 632 C C . SER A 1 80 ? 8.889 21.655 18.102 1.00 24.86 80 SER A C 1
ATOM 633 O O . SER A 1 80 ? 9.119 21.763 16.884 1.00 25.48 80 SER A O 1
ATOM 636 N N . LEU A 1 81 ? 8.191 20.649 18.630 1.00 24.01 81 LEU A N 1
ATOM 637 C CA . LEU A 1 81 ? 7.773 19.517 17.821 1.00 23.63 81 LEU A CA 1
ATOM 638 C C . LEU A 1 81 ? 6.791 19.943 16.748 1.00 22.93 81 LEU A C 1
ATOM 639 O O . LEU A 1 81 ? 6.911 19.521 15.615 1.00 22.85 81 LEU A O 1
ATOM 644 N N . VAL A 1 82 ? 5.865 20.828 17.105 1.00 22.70 82 VAL A N 1
ATOM 645 C CA . VAL A 1 82 ? 4.855 21.312 16.164 1.00 21.71 82 VAL A CA 1
ATOM 646 C C . VAL A 1 82 ? 5.539 22.101 15.054 1.00 22.64 82 VAL A C 1
ATOM 647 O O . VAL A 1 82 ? 5.249 21.895 13.872 1.00 23.04 82 VAL A O 1
ATOM 651 N N . ARG A 1 83 ? 6.472 22.965 15.429 1.00 23.59 83 ARG A N 1
ATOM 652 C CA . ARG A 1 83 ? 7.226 23.750 14.470 1.00 24.60 83 ARG A CA 1
ATOM 653 C C . ARG A 1 83 ? 8.015 22.858 13.473 1.00 24.52 83 ARG A C 1
ATOM 654 O O . ARG A 1 83 ? 8.060 23.162 12.285 1.00 25.05 83 ARG A O 1
ATOM 662 N N . THR A 1 84 ? 8.618 21.764 13.951 1.00 24.31 84 THR A N 1
ATOM 663 C CA . THR A 1 84 ? 9.301 20.806 13.057 1.00 25.29 84 THR A CA 1
ATOM 664 C C . THR A 1 84 ? 8.289 20.129 12.108 1.00 25.63 84 THR A C 1
ATOM 665 O O . THR A 1 84 ? 8.489 20.101 10.904 1.00 26.03 84 THR A O 1
ATOM 669 N N . ILE A 1 85 ? 7.190 19.594 12.639 1.00 25.46 85 ILE A N 1
ATOM 670 C CA . ILE A 1 85 ? 6.225 18.914 11.781 1.00 26.11 85 ILE A CA 1
ATOM 671 C C . ILE A 1 85 ? 5.621 19.891 10.752 1.00 26.84 85 ILE A C 1
ATOM 672 O O . ILE A 1 85 ? 5.282 19.504 9.637 1.00 26.31 85 ILE A O 1
ATOM 677 N N . GLN A 1 86 ? 5.500 21.153 11.131 1.00 27.47 86 GLN A N 1
ATOM 678 C CA . GLN A 1 86 ? 4.883 22.135 10.246 1.00 30.10 86 GLN A CA 1
ATOM 679 C C . GLN A 1 86 ? 5.571 22.237 8.882 1.00 31.31 86 GLN A C 1
ATOM 680 O O . GLN A 1 86 ? 4.961 22.676 7.919 1.00 30.94 86 GLN A O 1
ATOM 686 N N . LYS A 1 87 ? 6.837 21.833 8.824 1.00 33.51 87 LYS A N 1
ATOM 687 C CA . LYS A 1 87 ? 7.606 21.799 7.575 1.00 36.23 87 LYS A CA 1
ATOM 688 C C . LYS A 1 87 ? 7.150 20.718 6.596 1.00 36.75 87 LYS A C 1
ATOM 689 O O . LYS A 1 87 ? 7.092 20.965 5.399 1.00 38.38 87 LYS A O 1
ATOM 695 N N . TRP A 1 88 ? 6.805 19.528 7.082 1.00 37.48 88 TRP A N 1
ATOM 696 C CA . TRP A 1 88 ? 6.340 18.465 6.181 1.00 37.53 88 TRP A CA 1
ATOM 697 C C . TRP A 1 88 ? 4.854 18.552 5.886 1.00 36.61 88 TRP A C 1
ATOM 698 O O . TRP A 1 88 ? 4.430 18.256 4.774 1.00 36.74 88 TRP A O 1
ATOM 709 N N . HIS A 1 89 ? 4.060 18.930 6.887 1.00 35.41 89 HIS A N 1
ATOM 710 C CA . HIS A 1 89 ? 2.617 18.857 6.789 1.00 33.83 89 HIS A CA 1
ATOM 711 C C . HIS A 1 89 ? 1.964 19.748 7.860 1.00 33.55 89 HIS A C 1
ATOM 712 O O . HIS A 1 89 ? 1.944 19.380 9.043 1.00 31.87 89 HIS A O 1
ATOM 719 N N . GLN A 1 90 ? 1.443 20.905 7.443 1.00 32.97 90 GLN A N 1
ATOM 720 C CA . GLN A 1 90 ? 0.738 21.858 8.343 1.00 33.58 90 GLN A CA 1
ATOM 721 C C . GLN A 1 90 ? -0.500 21.209 8.976 1.00 32.30 90 GLN A C 1
ATOM 722 O O . GLN A 1 90 ? -0.788 21.425 10.166 1.00 30.90 90 GLN A O 1
ATOM 728 N N . ARG A 1 91 ? -1.250 20.446 8.160 1.00 31.07 91 ARG A N 1
ATOM 729 C CA . ARG A 1 91 ? -2.511 19.849 8.625 1.00 30.27 91 ARG A CA 1
ATOM 730 C C . ARG A 1 91 ? -2.180 18.902 9.733 1.00 28.36 91 ARG A C 1
ATOM 731 O O . ARG A 1 91 ? -2.837 18.919 10.767 1.00 28.54 91 ARG A O 1
ATOM 739 N N . ALA A 1 92 ? -1.135 18.102 9.523 1.00 27.62 92 ALA A N 1
ATOM 740 C CA . ALA A 1 92 ? -0.747 17.069 10.485 1.00 26.28 92 ALA A CA 1
ATOM 741 C C . ALA A 1 92 ? -0.291 17.726 11.781 1.00 25.43 92 ALA A C 1
ATOM 742 O O . ALA A 1 92 ? -0.610 17.247 12.874 1.00 24.35 92 ALA A O 1
ATOM 744 N N . ALA A 1 93 ? 0.449 18.825 11.641 1.00 24.87 93 ALA A N 1
ATOM 745 C CA . ALA A 1 93 ? 0.974 19.566 12.799 1.00 23.66 93 ALA A CA 1
ATOM 746 C C . ALA A 1 93 ? -0.167 20.048 13.665 1.00 22.72 93 ALA A C 1
ATOM 747 O O . ALA A 1 93 ? -0.053 20.031 14.868 1.00 22.91 93 ALA A O 1
ATOM 749 N N . SER A 1 94 ? -1.267 20.480 13.052 1.00 22.72 94 SER A N 1
ATOM 750 C CA . SER A 1 94 ? -2.415 20.909 13.820 1.00 22.70 94 SER A CA 1
ATOM 751 C C . SER A 1 94 ? -2.977 19.806 14.724 1.00 21.51 94 SER A C 1
ATOM 752 O O . SER A 1 94 ? -3.234 20.043 15.930 1.00 21.47 94 SER A O 1
ATOM 755 N N . ALA A 1 95 ? -3.229 18.627 14.141 1.00 18.94 95 ALA A N 1
ATOM 756 C CA . ALA A 1 95 ? -3.652 17.476 14.939 1.00 18.35 95 ALA A CA 1
ATOM 757 C C . ALA A 1 95 ? -2.642 17.145 16.033 1.00 17.16 95 ALA A C 1
ATOM 758 O O . ALA A 1 95 ? -3.048 16.859 17.159 1.00 15.96 95 ALA A O 1
ATOM 760 N N . VAL A 1 96 ? -1.338 17.184 15.713 1.00 16.73 96 VAL A N 1
ATOM 761 C CA . VAL A 1 96 ? -0.304 16.898 16.713 1.00 17.46 96 VAL A CA 1
ATOM 762 C C . VAL A 1 96 ? -0.390 17.913 17.863 1.00 16.46 96 VAL A C 1
ATOM 763 O O . VAL A 1 96 ? -0.373 17.536 19.035 1.00 16.03 96 VAL A O 1
ATOM 767 N N . SER A 1 97 ? -0.504 19.192 17.525 1.00 16.64 97 SER A N 1
ATOM 768 C CA . SER A 1 97 ? -0.608 20.258 18.552 1.00 16.47 97 SER A CA 1
ATOM 769 C C . SER A 1 97 ? -1.749 20.002 19.557 1.00 16.32 97 SER A C 1
ATOM 770 O O . SER A 1 97 ? -1.575 20.209 20.794 1.00 16.28 97 SER A O 1
ATOM 773 N N . MET A 1 98 ? -2.903 19.563 19.035 1.00 17.37 98 MET A N 1
ATOM 774 C CA . MET A 1 98 ? -4.077 19.301 19.876 1.00 18.59 98 MET A CA 1
ATOM 775 C C . MET A 1 98 ? -3.755 18.163 20.863 1.00 17.65 98 MET A C 1
ATOM 776 O O . MET A 1 98 ? -4.033 18.257 22.071 1.00 16.79 98 MET A O 1
ATOM 781 N N . ALA A 1 99 ? -3.199 17.087 20.324 1.00 17.99 99 ALA A N 1
ATOM 782 C CA . ALA A 1 99 ? -2.910 15.894 21.133 1.00 16.90 99 ALA A CA 1
ATOM 783 C C . ALA A 1 99 ? -1.940 16.245 22.248 1.00 17.58 99 ALA A C 1
ATOM 784 O O . ALA A 1 99 ? -2.138 15.867 23.412 1.00 15.86 99 ALA A O 1
ATOM 786 N N . LEU A 1 100 ? -0.896 16.984 21.892 1.00 17.21 100 LEU A N 1
ATOM 787 C CA . LEU A 1 100 ? 0.108 17.404 22.875 1.00 17.07 100 LEU A CA 1
ATOM 788 C C . LEU A 1 100 ? -0.460 18.379 23.931 1.00 16.60 100 LEU A C 1
ATOM 789 O O . LEU A 1 100 ? -0.044 18.368 25.090 1.00 16.01 100 LEU A O 1
ATOM 794 N N . THR A 1 101 ? -1.457 19.155 23.539 1.00 16.70 101 THR A N 1
ATOM 795 C CA . THR A 1 101 ? -2.116 20.084 24.464 1.00 16.72 101 THR A CA 1
ATOM 796 C C . THR A 1 101 ? -2.934 19.303 25.520 1.00 17.15 101 THR A C 1
ATOM 797 O O . THR A 1 101 ? -2.820 19.594 26.719 1.00 16.40 101 THR A O 1
ATOM 801 N N . GLU A 1 102 ? -3.707 18.306 25.072 1.00 16.90 102 GLU A N 1
ATOM 802 C CA . GLU A 1 102 ? -4.481 17.436 25.980 1.00 18.53 102 GLU A CA 1
ATOM 803 C C . GLU A 1 102 ? -3.538 16.764 26.987 1.00 18.71 102 GLU A C 1
ATOM 804 O O . GLU A 1 102 ? -3.798 16.791 28.194 1.00 17.61 102 GLU A O 1
ATOM 810 N N . ILE A 1 103 ? -2.449 16.202 26.482 1.00 19.07 103 ILE A N 1
ATOM 811 C CA . ILE A 1 103 ? -1.421 15.568 27.331 1.00 19.48 103 ILE A CA 1
ATOM 812 C C . ILE A 1 103 ? -0.867 16.545 28.373 1.00 19.35 103 ILE A C 1
ATOM 813 O O . ILE A 1 103 ? -0.818 16.235 29.578 1.00 18.48 103 ILE A O 1
ATOM 818 N N . ALA A 1 104 ? -0.494 17.734 27.906 1.00 19.30 104 ALA A N 1
ATOM 819 C CA . ALA A 1 104 ? -0.002 18.806 28.784 1.00 19.16 104 ALA A CA 1
ATOM 820 C C . ALA A 1 104 ? -1.008 19.104 29.899 1.00 19.73 104 ALA A C 1
ATOM 821 O O . ALA A 1 104 ? -0.643 19.090 31.081 1.00 18.74 104 ALA A O 1
ATOM 823 N N . ALA A 1 105 ? -2.270 19.354 29.538 1.00 20.03 105 ALA A N 1
ATOM 824 C CA . ALA A 1 105 ? -3.288 19.682 30.539 1.00 20.43 105 ALA A CA 1
ATOM 825 C C . ALA A 1 105 ? -3.510 18.532 31.546 1.00 20.59 105 ALA A C 1
ATOM 826 O O . ALA A 1 105 ? -3.556 18.746 32.762 1.00 20.01 105 ALA A O 1
ATOM 828 N N . LYS A 1 106 ? -3.590 17.308 31.026 1.00 20.25 106 LYS A N 1
ATOM 829 C CA . LYS A 1 106 ? -3.726 16.128 31.869 1.00 21.99 106 LYS A CA 1
ATOM 830 C C . LYS A 1 106 ? -2.544 16.019 32.830 1.00 22.14 106 LYS A C 1
ATOM 831 O O . LYS A 1 106 ? -2.762 15.793 34.045 1.00 21.33 106 LYS A O 1
ATOM 837 N N . ALA A 1 107 ? -1.319 16.213 32.304 1.00 22.26 107 ALA A N 1
ATOM 838 C CA . ALA A 1 107 ? -0.099 16.084 33.127 1.00 23.04 107 ALA A CA 1
ATOM 839 C C . ALA A 1 107 ? -0.104 17.183 34.178 1.00 23.76 107 ALA A C 1
ATOM 840 O O . ALA A 1 107 ? 0.426 17.008 35.271 1.00 23.79 107 ALA A O 1
ATOM 842 N N . ALA A 1 108 ? -0.704 18.319 33.838 1.00 23.49 108 ALA A N 1
ATOM 843 C CA . ALA A 1 108 ? -0.780 19.472 34.748 1.00 23.03 108 ALA A CA 1
ATOM 844 C C . ALA A 1 108 ? -1.973 19.350 35.721 1.00 23.18 108 ALA A C 1
ATOM 845 O O . ALA A 1 108 ? -2.163 20.212 36.589 1.00 23.38 108 ALA A O 1
ATOM 847 N N . ASP A 1 109 ? -2.765 18.287 35.562 1.00 22.88 109 ASP A N 1
ATOM 848 C CA . ASP A 1 109 ? -3.990 18.095 36.332 1.00 23.65 109 ASP A CA 1
ATOM 849 C C . ASP A 1 109 ? -4.952 19.324 36.259 1.00 23.25 109 ASP A C 1
ATOM 850 O O . ASP A 1 109 ? -5.477 19.792 37.270 1.00 22.12 109 ASP A O 1
ATOM 855 N N . CYS A 1 110 ? -5.136 19.885 35.061 1.00 22.27 110 CYS A N 1
ATOM 856 C CA . CYS A 1 110 ? -6.065 20.987 34.873 1.00 21.64 110 CYS A CA 1
ATOM 857 C C . CYS A 1 110 ? -6.734 20.814 33.503 1.00 21.12 110 CYS A C 1
ATOM 858 O O . CYS A 1 110 ? -6.371 19.911 32.743 1.00 20.39 110 CYS A O 1
ATOM 861 N N . SER A 1 111 ? -7.724 21.651 33.213 1.00 20.52 111 SER A N 1
ATOM 862 C CA . SER A 1 111 ? -8.324 21.730 31.856 1.00 19.71 111 SER A CA 1
ATOM 863 C C . SER A 1 111 ? -7.417 22.457 30.852 1.00 18.45 111 SER A C 1
ATOM 864 O O . SER A 1 111 ? -6.497 23.192 31.223 1.00 17.16 111 SER A O 1
ATOM 867 N N . VAL A 1 112 ? -7.720 22.295 29.574 1.00 18.58 112 VAL A N 1
ATOM 868 C CA . VAL A 1 112 ? -7.006 23.052 28.552 1.00 18.47 112 VAL A CA 1
ATOM 869 C C . VAL A 1 112 ? -7.148 24.568 28.824 1.00 18.33 112 VAL A C 1
ATOM 870 O O . VAL A 1 112 ? -6.159 25.299 28.794 1.00 17.17 112 VAL A O 1
ATOM 874 N N . CYS A 1 113 ? -8.358 25.043 29.114 1.00 19.18 113 CYS A N 1
ATOM 875 C CA . CYS A 1 113 ? -8.521 26.497 29.360 1.00 19.46 113 CYS A CA 1
ATOM 876 C C . CYS A 1 113 ? -7.695 26.987 30.556 1.00 20.11 113 CYS A C 1
ATOM 877 O O . CYS A 1 113 ? -7.106 28.078 30.498 1.00 18.52 113 CYS A O 1
ATOM 880 N N . GLU A 1 114 ? -7.647 26.201 31.634 1.00 19.50 114 GLU A N 1
ATOM 881 C CA . GLU A 1 114 ? -6.801 26.578 32.771 1.00 20.38 114 GLU A CA 1
ATOM 882 C C . GLU A 1 114 ? -5.311 26.556 32.384 1.00 19.93 114 GLU A C 1
ATOM 883 O O . GLU A 1 114 ? -4.522 27.420 32.796 1.00 20.32 114 GLU A O 1
ATOM 889 N N . LEU A 1 115 ? -4.932 25.586 31.552 1.00 19.89 115 LEU A N 1
ATOM 890 C CA . LEU A 1 115 ? -3.582 25.561 31.036 1.00 19.90 115 LEU A CA 1
ATOM 891 C C . LEU A 1 115 ? -3.225 26.897 30.384 1.00 19.95 115 LEU A C 1
ATOM 892 O O . LEU A 1 115 ? -2.087 27.368 30.544 1.00 19.69 115 LEU A O 1
ATOM 897 N N . TRP A 1 116 ? -4.193 27.491 29.674 1.00 19.03 116 TRP A N 1
ATOM 898 C CA . TRP A 1 116 ? -3.975 28.735 28.925 1.00 19.87 116 TRP A CA 1
ATOM 899 C C . TRP A 1 116 ? -4.098 30.017 29.755 1.00 20.30 116 TRP A C 1
ATOM 900 O O . TRP A 1 116 ? -3.912 31.124 29.216 1.00 21.94 116 TRP A O 1
ATOM 911 N N . GLY A 1 117 ? -4.361 29.875 31.055 1.00 19.00 117 GLY A N 1
ATOM 912 C CA . GLY A 1 117 ? -4.473 30.998 31.967 1.00 21.77 117 GLY A CA 1
ATOM 913 C C . GLY A 1 117 ? -5.883 31.256 32.461 1.00 21.41 117 GLY A C 1
ATOM 914 O O . GLY A 1 117 ? -6.143 32.271 33.104 1.00 22.49 117 GLY A O 1
ATOM 915 N N . GLY A 1 118 ? -6.796 30.319 32.194 1.00 21.40 118 GLY A N 1
ATOM 916 C CA . GLY A 1 118 ? -8.169 30.419 32.676 1.00 21.56 118 GLY A CA 1
ATOM 917 C C . GLY A 1 118 ? -9.138 31.057 31.686 1.00 22.83 118 GLY A C 1
ATOM 918 O O . GLY A 1 118 ? -8.749 31.916 30.897 1.00 21.35 118 GLY A O 1
ATOM 919 N N . ARG A 1 119 ? -10.404 30.632 31.707 1.00 23.59 119 ARG A N 1
ATOM 920 C CA . ARG A 1 119 ? -11.350 31.221 30.773 1.00 24.56 119 ARG A CA 1
ATOM 921 C C . ARG A 1 119 ? -11.893 32.597 31.220 1.00 24.45 119 ARG A C 1
ATOM 922 O O . ARG A 1 119 ? -11.829 32.961 32.407 1.00 23.78 119 ARG A O 1
ATOM 930 N N . TYR A 1 120 ? -12.365 33.383 30.257 1.00 22.65 120 TYR A N 1
ATOM 931 C CA . TYR A 1 120 ? -13.113 34.599 30.577 1.00 22.28 120 TYR A CA 1
ATOM 932 C C . TYR A 1 120 ? -14.606 34.306 30.775 1.00 21.71 120 TYR A C 1
ATOM 933 O O . TYR A 1 120 ? -15.299 35.093 31.403 1.00 22.37 120 TYR A O 1
ATOM 942 N N . ARG A 1 121 ? -15.113 33.210 30.218 1.00 20.63 121 ARG A N 1
ATOM 943 C CA . ARG A 1 121 ? -16.568 32.948 30.174 1.00 20.63 121 ARG A CA 1
ATOM 944 C C . ARG A 1 121 ? -16.832 31.470 29.958 1.00 22.25 121 ARG A C 1
ATOM 945 O O . ARG A 1 121 ? -15.941 30.741 29.511 1.00 22.70 121 ARG A O 1
ATOM 953 N N . GLU A 1 122 ? -18.058 31.039 30.236 1.00 23.13 122 GLU A N 1
ATOM 954 C CA . GLU A 1 122 ? -18.386 29.617 30.288 1.00 25.51 122 GLU A CA 1
ATOM 955 C C . GLU A 1 122 ? -19.287 29.182 29.123 1.00 24.92 122 GLU A C 1
ATOM 956 O O . GLU A 1 122 ? -19.555 27.991 28.955 1.00 25.05 122 GLU A O 1
ATOM 962 N N . GLU A 1 123 ? -19.796 30.129 28.346 1.00 24.08 123 GLU A N 1
ATOM 963 C CA . GLU A 1 123 ? -20.684 29.774 27.238 1.00 25.75 123 GLU A CA 1
ATOM 964 C C . GLU A 1 123 ? -20.276 30.597 26.032 1.00 23.75 123 GLU A C 1
ATOM 965 O O . GLU A 1 123 ? -19.912 31.782 26.172 1.00 22.48 123 GLU A O 1
ATOM 971 N N . ILE A 1 124 ? -20.382 29.988 24.856 1.00 22.86 124 ILE A N 1
ATOM 972 C CA . ILE A 1 124 ? -19.997 30.665 23.597 1.00 21.62 124 ILE A CA 1
ATOM 973 C C . ILE A 1 124 ? -21.155 30.521 22.599 1.00 21.67 124 ILE A C 1
ATOM 974 O O . ILE A 1 124 ? -21.657 29.411 22.405 1.00 20.48 124 ILE A O 1
ATOM 979 N N . PRO A 1 125 ? -21.591 31.641 21.970 1.00 19.76 125 PRO A N 1
ATOM 980 C CA . PRO A 1 125 ? -22.627 31.563 20.925 1.00 20.21 125 PRO A CA 1
ATOM 981 C C . PRO A 1 125 ? -22.129 30.871 19.652 1.00 19.48 125 PRO A C 1
ATOM 982 O O . PRO A 1 125 ? -20.916 30.926 19.325 1.00 19.14 125 PRO A O 1
ATOM 986 N N . VAL A 1 126 ? -23.047 30.173 18.986 1.00 19.14 126 VAL A N 1
ATOM 987 C CA . VAL A 1 126 ? -22.759 29.550 17.690 1.00 19.59 126 VAL A CA 1
ATOM 988 C C . VAL A 1 126 ? -23.842 29.921 16.664 1.00 20.06 126 VAL A C 1
ATOM 989 O O . VAL A 1 126 ? -24.991 30.260 17.030 1.00 21.72 126 VAL A O 1
ATOM 993 N N . TYR A 1 127 ? -23.498 29.832 15.384 1.00 20.46 127 TYR A N 1
ATOM 994 C CA . TYR A 1 127 ? -24.495 29.969 14.323 1.00 18.69 127 TYR A CA 1
ATOM 995 C C . TYR A 1 127 ? -24.627 28.666 13.535 1.00 18.52 127 TYR A C 1
ATOM 996 O O . TYR A 1 127 ? -23.654 27.947 13.338 1.00 17.61 127 TYR A O 1
ATOM 1005 N N . ALA A 1 128 ? -25.837 28.363 13.093 1.00 17.63 128 ALA A N 1
ATOM 1006 C CA . ALA A 1 128 ? -26.082 27.173 12.295 1.00 17.44 128 ALA A CA 1
ATOM 1007 C C . ALA A 1 128 ? -25.559 27.403 10.877 1.00 16.95 128 ALA A C 1
ATOM 1008 O O . ALA A 1 128 ? -26.002 28.303 10.186 1.00 17.73 128 ALA A O 1
ATOM 1010 N N . SER A 1 129 ? -24.616 26.587 10.471 1.00 16.15 129 SER A N 1
ATOM 1011 C CA . SER A 1 129 ? -23.987 26.736 9.181 1.00 16.65 129 SER A CA 1
ATOM 1012 C C . SER A 1 129 ? -24.560 25.728 8.214 1.00 16.90 129 SER A C 1
ATOM 1013 O O . SER A 1 129 ? -24.529 24.535 8.488 1.00 16.47 129 SER A O 1
ATOM 1016 N N . PHE A 1 130 ? -25.060 26.217 7.080 1.00 17.76 130 PHE A N 1
ATOM 1017 C CA . PHE A 1 130 ? -25.737 25.371 6.077 1.00 18.94 130 PHE A CA 1
ATOM 1018 C C . PHE A 1 130 ? -24.948 25.321 4.784 1.00 18.80 130 PHE A C 1
ATOM 1019 O O . PHE A 1 130 ? -24.448 26.369 4.315 1.00 18.12 130 PHE A O 1
ATOM 1027 N N . GLN A 1 131 ? -24.855 24.116 4.212 1.00 19.06 131 GLN A N 1
ATOM 1028 C CA . GLN A 1 131 ? -24.477 23.961 2.789 1.00 20.24 131 GLN A CA 1
ATOM 1029 C C . GLN A 1 131 ? -25.752 23.936 1.938 1.00 21.02 131 GLN A C 1
ATOM 1030 O O . GLN A 1 131 ? -26.360 22.862 1.652 1.00 20.22 131 GLN A O 1
ATOM 1036 N N . SER A 1 132 ? -26.164 25.146 1.566 1.00 21.47 132 SER A N 1
ATOM 1037 C CA . SER A 1 132 ? -27.517 25.451 1.089 1.00 22.34 132 SER A CA 1
ATOM 1038 C C . SER A 1 132 ? -27.892 24.871 -0.248 1.00 22.39 132 SER A C 1
ATOM 1039 O O . SER A 1 132 ? -29.090 24.699 -0.525 1.00 22.88 132 SER A O 1
ATOM 1042 N N . TYR A 1 133 ? -26.906 24.667 -1.123 1.00 21.93 133 TYR A N 1
ATOM 1043 C CA . TYR A 1 133 ? -27.230 24.189 -2.457 1.00 21.32 133 TYR A CA 1
ATOM 1044 C C . TYR A 1 133 ? -27.400 22.677 -2.425 1.00 22.86 133 TYR A C 1
ATOM 1045 O O . TYR A 1 133 ? -26.594 21.939 -1.817 1.00 22.49 133 TYR A O 1
ATOM 1054 N N . SER A 1 134 ? -28.469 22.211 -3.054 1.00 24.53 134 SER A N 1
ATOM 1055 C CA . SER A 1 134 ? -28.626 20.755 -3.294 1.00 26.49 134 SER A CA 1
ATOM 1056 C C . SER A 1 134 ? -28.806 20.497 -4.798 1.00 27.43 134 SER A C 1
ATOM 1057 O O . SER A 1 134 ? -29.056 21.426 -5.568 1.00 27.27 134 SER A O 1
ATOM 1060 N N . ASP A 1 135 ? -28.632 19.241 -5.212 1.00 29.35 135 ASP A N 1
ATOM 1061 C CA . ASP A 1 135 ? -28.689 18.890 -6.630 1.00 30.60 135 ASP A CA 1
ATOM 1062 C C . ASP A 1 135 ? -30.149 18.632 -6.982 1.00 31.12 135 ASP A C 1
ATOM 1063 O O . ASP A 1 135 ? -30.580 17.490 -7.073 1.00 31.59 135 ASP A O 1
ATOM 1068 N N . SER A 1 136 ? -30.918 19.704 -7.162 1.00 31.22 136 SER A N 1
ATOM 1069 C CA . SER A 1 136 ? -32.354 19.582 -7.328 1.00 31.59 136 SER A CA 1
ATOM 1070 C C . SER A 1 136 ? -32.970 20.920 -7.739 1.00 32.33 136 SER A C 1
ATOM 1071 O O . SER A 1 136 ? -32.594 21.978 -7.187 1.00 30.94 136 SER A O 1
ATOM 1074 N N . PRO A 1 137 ? -33.951 20.876 -8.670 1.00 32.45 137 PRO A N 1
ATOM 1075 C CA . PRO A 1 137 ? -34.654 22.079 -9.080 1.00 32.18 137 PRO A CA 1
ATOM 1076 C C . PRO A 1 137 ? -35.374 22.699 -7.903 1.00 31.00 137 PRO A C 1
ATOM 1077 O O . PRO A 1 137 ? -35.583 23.908 -7.897 1.00 31.32 137 PRO A O 1
ATOM 1081 N N . GLN A 1 138 ? -35.703 21.869 -6.915 1.00 30.55 138 GLN A N 1
ATOM 1082 C CA . GLN A 1 138 ? -36.391 22.276 -5.696 1.00 30.29 138 GLN A CA 1
ATOM 1083 C C . GLN A 1 138 ? -35.439 22.647 -4.545 1.00 28.91 138 GLN A C 1
ATOM 1084 O O . GLN A 1 138 ? -35.854 22.687 -3.376 1.00 27.98 138 GLN A O 1
ATOM 1090 N N . TRP A 1 139 ? -34.198 22.993 -4.891 1.00 27.37 139 TRP A N 1
ATOM 1091 C CA . TRP A 1 139 ? -33.177 23.326 -3.893 1.00 26.28 139 TRP A CA 1
ATOM 1092 C C . TRP A 1 139 ? -33.566 24.470 -2.947 1.00 25.93 139 TRP A C 1
ATOM 1093 O O . TRP A 1 139 ? -33.256 24.410 -1.757 1.00 26.45 139 TRP A O 1
ATOM 1104 N N . ILE A 1 140 ? -34.241 25.501 -3.449 1.00 25.52 140 ILE A N 1
ATOM 1105 C CA . ILE A 1 140 ? -34.691 26.602 -2.576 1.00 25.24 140 ILE A CA 1
ATOM 1106 C C . ILE A 1 140 ? -35.692 26.165 -1.488 1.00 25.28 140 ILE A C 1
ATOM 1107 O O . ILE A 1 140 ? -35.504 26.443 -0.290 1.00 23.41 140 ILE A O 1
ATOM 1112 N N . SER A 1 141 ? -36.760 25.486 -1.897 1.00 24.40 141 SER A N 1
ATOM 1113 C CA . SER A 1 141 ? -37.735 24.956 -0.921 1.00 25.17 141 SER A CA 1
ATOM 1114 C C . SER A 1 141 ? -37.082 24.054 0.142 1.00 24.27 141 SER A C 1
ATOM 1115 O O . SER A 1 141 ? -37.424 24.127 1.332 1.00 23.93 141 SER A O 1
ATOM 1118 N N . ARG A 1 142 ? -36.151 23.210 -0.295 1.00 23.85 142 ARG A N 1
ATOM 1119 C CA . ARG A 1 142 ? -35.413 22.305 0.594 1.00 24.34 142 ARG A CA 1
ATOM 1120 C C . ARG A 1 142 ? -34.623 23.067 1.651 1.00 23.85 142 ARG A C 1
ATOM 1121 O O . ARG A 1 142 ? -34.697 22.740 2.849 1.00 21.83 142 ARG A O 1
ATOM 1129 N N . SER A 1 143 ? -33.850 24.059 1.184 1.00 23.08 143 SER A N 1
ATOM 1130 C CA . SER A 1 143 ? -33.083 24.933 2.058 1.00 22.92 143 SER A CA 1
ATOM 1131 C C . SER A 1 143 ? -33.995 25.621 3.071 1.00 22.88 143 SER A C 1
ATOM 1132 O O . SER A 1 143 ? -33.728 25.548 4.275 1.00 20.93 143 SER A O 1
ATOM 1135 N N . VAL A 1 144 ? -35.079 26.253 2.587 1.00 23.13 144 VAL A N 1
ATOM 1136 C CA . VAL A 1 144 ? -36.110 26.805 3.484 1.00 24.18 144 VAL A CA 1
ATOM 1137 C C . VAL A 1 144 ? -36.524 25.800 4.589 1.00 24.69 144 VAL A C 1
ATOM 1138 O O . VAL A 1 144 ? -36.534 26.155 5.783 1.00 24.44 144 VAL A O 1
ATOM 1142 N N . SER A 1 145 ? -36.823 24.553 4.204 1.00 26.20 145 SER A N 1
ATOM 1143 C CA . SER A 1 145 ? -37.257 23.526 5.170 1.00 26.85 145 SER A CA 1
ATOM 1144 C C . SER A 1 145 ? -36.151 23.183 6.175 1.00 27.31 145 SER A C 1
ATOM 1145 O O . SER A 1 145 ? -36.397 23.094 7.390 1.00 26.36 145 SER A O 1
ATOM 1148 N N . ASN A 1 146 ? -34.939 22.999 5.649 1.00 26.74 146 ASN A N 1
ATOM 1149 C CA . ASN A 1 146 ? -33.767 22.746 6.453 1.00 26.69 146 ASN A CA 1
ATOM 1150 C C . ASN A 1 146 ? -33.548 23.873 7.489 1.00 26.23 146 ASN A C 1
ATOM 1151 O O . ASN A 1 146 ? -33.354 23.613 8.686 1.00 25.34 146 ASN A O 1
ATOM 1156 N N . VAL A 1 147 ? -33.661 25.123 7.045 1.00 26.28 147 VAL A N 1
ATOM 1157 C CA . VAL A 1 147 ? -33.457 26.258 7.948 1.00 26.08 147 VAL A CA 1
ATOM 1158 C C . VAL A 1 147 ? -34.514 26.320 9.072 1.00 26.88 147 VAL A C 1
ATOM 1159 O O . VAL A 1 147 ? -34.174 26.548 10.268 1.00 25.73 147 VAL A O 1
ATOM 1163 N N . GLU A 1 148 ? -35.776 26.092 8.684 1.00 26.71 148 GLU A N 1
ATOM 1164 C CA . GLU A 1 148 ? -36.908 26.126 9.607 1.00 27.84 148 GLU A CA 1
ATOM 1165 C C . GLU A 1 148 ? -36.707 25.042 10.667 1.00 26.60 148 GLU A C 1
ATOM 1166 O O . GLU A 1 148 ? -37.018 25.227 11.851 1.00 27.04 148 GLU A O 1
ATOM 1172 N N . ALA A 1 149 ? -36.192 23.904 10.230 1.00 26.77 149 ALA A N 1
ATOM 1173 C CA . ALA A 1 149 ? -35.940 22.801 11.138 1.00 27.02 149 ALA A CA 1
ATOM 1174 C C . ALA A 1 149 ? -34.989 23.283 12.240 1.00 27.25 149 ALA A C 1
ATOM 1175 O O . ALA A 1 149 ? -35.289 23.163 13.431 1.00 27.14 149 ALA A O 1
ATOM 1177 N N . GLN A 1 150 ? -33.875 23.903 11.852 1.00 26.53 150 GLN A N 1
ATOM 1178 C CA . GLN A 1 150 ? -32.876 24.344 12.840 1.00 26.71 150 GLN A CA 1
ATOM 1179 C C . GLN A 1 150 ? -33.330 25.519 13.688 1.00 26.13 150 GLN A C 1
ATOM 1180 O O . GLN A 1 150 ? -32.976 25.612 14.863 1.00 25.80 150 GLN A O 1
ATOM 1186 N N . LEU A 1 151 ? -34.119 26.414 13.103 1.00 27.07 151 LEU A N 1
ATOM 1187 C CA . LEU A 1 151 ? -34.669 27.525 13.880 1.00 27.83 151 LEU A CA 1
ATOM 1188 C C . LEU A 1 151 ? -35.517 27.025 15.065 1.00 28.88 151 LEU A C 1
ATOM 1189 O O . LEU A 1 151 ? -35.486 27.594 16.155 1.00 28.53 151 LEU A O 1
ATOM 1194 N N . LYS A 1 152 ? -36.210 25.912 14.853 1.00 30.02 152 LYS A N 1
ATOM 1195 C CA . LYS A 1 152 ? -36.939 25.236 15.920 1.00 31.60 152 LYS A CA 1
ATOM 1196 C C . LYS A 1 152 ? -36.086 24.821 17.097 1.00 32.09 152 LYS A C 1
ATOM 1197 O O . LYS A 1 152 ? -36.603 24.674 18.200 1.00 32.60 152 LYS A O 1
ATOM 1203 N N . LYS A 1 153 ? -34.786 24.619 16.860 1.00 31.80 153 LYS A N 1
ATOM 1204 C CA . LYS A 1 153 ? -33.854 24.287 17.933 1.00 31.42 153 LYS A CA 1
ATOM 1205 C C . LYS A 1 153 ? -33.339 25.535 18.641 1.00 30.22 153 LYS A C 1
ATOM 1206 O O . LYS A 1 153 ? -32.543 25.450 19.568 1.00 30.79 153 LYS A O 1
ATOM 1212 N N . GLY A 1 154 ? -33.804 26.705 18.222 1.00 28.94 154 GLY A N 1
ATOM 1213 C CA . GLY A 1 154 ? -33.462 27.924 18.938 1.00 27.58 154 GLY A CA 1
ATOM 1214 C C . GLY A 1 154 ? -32.154 28.570 18.497 1.00 26.08 154 GLY A C 1
ATOM 1215 O O . GLY A 1 154 ? -31.584 29.377 19.230 1.00 25.49 154 GLY A O 1
ATOM 1216 N N . PHE A 1 155 ? -31.657 28.192 17.318 1.00 25.39 155 PHE A N 1
ATOM 1217 C CA . PHE A 1 155 ? -30.591 28.966 16.686 1.00 25.28 155 PHE A CA 1
ATOM 1218 C C . PHE A 1 155 ? -31.165 30.349 16.359 1.00 25.87 155 PHE A C 1
ATOM 1219 O O . PHE A 1 155 ? -32.276 30.485 15.832 1.00 25.03 155 PHE A O 1
ATOM 1227 N N . GLU A 1 156 ? -30.405 31.373 16.708 1.00 25.65 156 GLU A N 1
ATOM 1228 C CA . GLU A 1 156 ? -30.804 32.732 16.473 1.00 26.99 156 GLU A CA 1
ATOM 1229 C C . GLU A 1 156 ? -29.988 33.312 15.298 1.00 25.19 156 GLU A C 1
ATOM 1230 O O . GLU A 1 156 ? -30.194 34.455 14.901 1.00 26.24 156 GLU A O 1
ATOM 1236 N N . GLN A 1 157 ? -29.025 32.544 14.794 1.00 23.51 157 GLN A N 1
ATOM 1237 C CA . GLN A 1 157 ? -28.126 33.030 13.755 1.00 22.49 157 GLN A CA 1
ATOM 1238 C C . GLN A 1 157 ? -27.883 31.888 12.803 1.00 20.74 157 GLN A C 1
ATOM 1239 O O . GLN A 1 157 ? -27.637 30.752 13.251 1.00 19.90 157 GLN A O 1
ATOM 1245 N N . ILE A 1 158 ? -27.903 32.180 11.499 1.00 18.65 158 ILE A N 1
ATOM 1246 C CA . ILE A 1 158 ? -27.602 31.147 10.528 1.00 18.82 158 ILE A CA 1
ATOM 1247 C C . ILE A 1 158 ? -26.601 31.662 9.493 1.00 18.00 158 ILE A C 1
ATOM 1248 O O . ILE A 1 158 ? -26.506 32.893 9.269 1.00 19.77 158 ILE A O 1
ATOM 1253 N N . LYS A 1 159 ? -25.881 30.732 8.869 1.00 15.75 159 LYS A N 1
ATOM 1254 C CA . LYS A 1 159 ? -25.108 31.037 7.662 1.00 15.79 159 LYS A CA 1
ATOM 1255 C C . LYS A 1 159 ? -25.490 30.142 6.493 1.00 15.76 159 LYS A C 1
ATOM 1256 O O . LYS A 1 159 ? -25.607 28.889 6.635 1.00 15.27 159 LYS A O 1
ATOM 1262 N N . VAL A 1 160 ? -25.705 30.776 5.352 1.00 15.80 160 VAL A N 1
ATOM 1263 C CA . VAL A 1 160 ? -26.140 30.095 4.110 1.00 17.14 160 VAL A CA 1
ATOM 1264 C C . VAL A 1 160 ? -25.282 30.549 2.941 1.00 17.30 160 VAL A C 1
ATOM 1265 O O . VAL A 1 160 ? -24.535 31.535 3.069 1.00 18.77 160 VAL A O 1
ATOM 1269 N N . LYS A 1 161 ? -25.387 29.842 1.816 1.00 17.68 161 LYS A N 1
ATOM 1270 C CA . LYS A 1 161 ? -24.447 29.977 0.711 1.00 18.05 161 LYS A CA 1
ATOM 1271 C C . LYS A 1 161 ? -25.056 30.822 -0.399 1.00 18.77 161 LYS A C 1
ATOM 1272 O O . LYS A 1 161 ? -26.259 30.718 -0.695 1.00 19.17 161 LYS A O 1
ATOM 1278 N N . ILE A 1 162 ? -24.217 31.697 -0.951 1.00 18.14 162 ILE A N 1
ATOM 1279 C CA . ILE A 1 162 ? -24.533 32.478 -2.118 1.00 17.24 162 ILE A CA 1
ATOM 1280 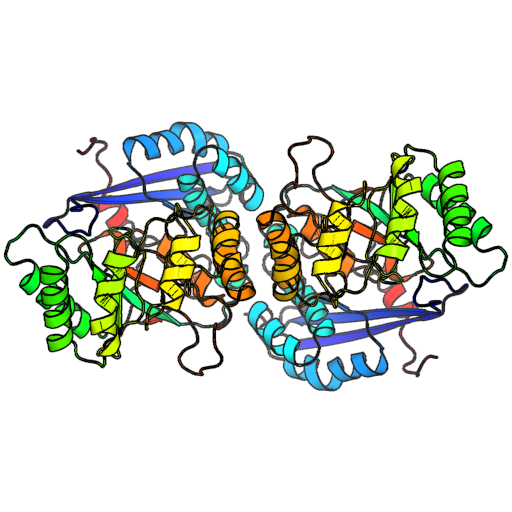C C . ILE A 1 162 ? -23.376 32.345 -3.141 1.00 17.93 162 ILE A C 1
ATOM 1281 O O . ILE A 1 162 ? -22.307 31.786 -2.831 1.00 17.89 162 ILE A O 1
ATOM 1286 N N . GLY A 1 163 ? -23.610 32.809 -4.372 1.00 18.48 163 GLY A N 1
ATOM 1287 C CA . GLY A 1 163 ? -22.543 32.878 -5.355 1.00 18.87 163 GLY A CA 1
ATOM 1288 C C . GLY A 1 163 ? -22.340 31.671 -6.261 1.00 19.54 163 GLY A C 1
ATOM 1289 O O . GLY A 1 163 ? -21.461 31.704 -7.133 1.00 19.88 163 GLY A O 1
ATOM 1290 N N . GLY A 1 164 ? -23.137 30.615 -6.074 1.00 20.28 164 GLY A N 1
ATOM 1291 C CA . GLY A 1 164 ? -23.047 29.411 -6.887 1.00 20.00 164 GLY A CA 1
ATOM 1292 C C . GLY A 1 164 ? -23.934 29.466 -8.126 1.00 22.13 164 GLY A C 1
ATOM 1293 O O . GLY A 1 164 ? -23.794 28.645 -9.039 1.00 21.56 164 GLY A O 1
ATOM 1294 N N . THR A 1 165 ? -24.859 30.421 -8.151 1.00 22.47 165 THR A N 1
ATOM 1295 C CA . THR A 1 165 ? -25.780 30.595 -9.279 1.00 24.74 165 THR A CA 1
ATOM 1296 C C . THR A 1 165 ? -25.987 32.114 -9.472 1.00 25.11 165 THR A C 1
ATOM 1297 O O . THR A 1 165 ? -25.388 32.941 -8.764 1.00 25.65 165 THR A O 1
ATOM 1301 N N . SER A 1 166 ? -26.834 32.496 -10.410 1.00 25.60 166 SER A N 1
ATOM 1302 C CA . SER A 1 166 ? -26.984 33.904 -10.729 1.00 24.49 166 SER A CA 1
ATOM 1303 C C . SER A 1 166 ? -27.465 34.686 -9.511 1.00 24.17 166 SER A C 1
ATOM 1304 O O . SER A 1 166 ? -28.163 34.158 -8.646 1.00 23.32 166 SER A O 1
ATOM 1307 N N . PHE A 1 167 ? -27.088 35.955 -9.472 1.00 23.80 167 PHE A N 1
ATOM 1308 C CA . PHE A 1 167 ? -27.561 36.875 -8.457 1.00 23.63 167 PHE A CA 1
ATOM 1309 C C . PHE A 1 167 ? -29.083 36.730 -8.284 1.00 24.59 167 PHE A C 1
ATOM 1310 O O . PHE A 1 167 ? -29.589 36.539 -7.169 1.00 23.54 167 PHE A O 1
ATOM 1318 N N . LYS A 1 168 ? -29.798 36.766 -9.406 1.00 24.82 168 LYS A N 1
ATOM 1319 C CA . LYS A 1 168 ? -31.260 36.769 -9.386 1.00 26.80 168 LYS A CA 1
ATOM 1320 C C . LYS A 1 168 ? -31.809 35.561 -8.610 1.00 25.19 168 LYS A C 1
ATOM 1321 O O . LYS A 1 168 ? -32.687 35.701 -7.759 1.00 25.19 168 LYS A O 1
ATOM 1327 N N . GLU A 1 169 ? -31.258 34.380 -8.869 1.00 24.55 169 GLU A N 1
ATOM 1328 C CA . GLU A 1 169 ? -31.700 33.191 -8.194 1.00 24.19 169 GLU A CA 1
ATOM 1329 C C . GLU A 1 169 ? -31.257 33.147 -6.708 1.00 23.07 169 GLU A C 1
ATOM 1330 O O . GLU A 1 169 ? -32.011 32.708 -5.836 1.00 22.20 169 GLU A O 1
ATOM 1336 N N . ASP A 1 170 ? -30.039 33.600 -6.427 1.00 21.73 170 ASP A N 1
ATOM 1337 C CA . ASP A 1 170 ? -29.584 33.683 -5.025 1.00 20.87 170 ASP A CA 1
ATOM 1338 C C . ASP A 1 170 ? -30.449 34.641 -4.197 1.00 20.57 170 ASP A C 1
ATOM 1339 O O . ASP A 1 170 ? -30.793 34.345 -3.067 1.00 20.15 170 ASP A O 1
ATOM 1344 N N . VAL A 1 171 ? -30.820 35.775 -4.782 1.00 21.31 171 VAL A N 1
ATOM 1345 C CA . VAL A 1 171 ? -31.729 36.725 -4.139 1.00 21.72 171 VAL A CA 1
ATOM 1346 C C . VAL A 1 171 ? -33.091 36.088 -3.851 1.00 22.02 171 VAL A C 1
ATOM 1347 O O . VAL A 1 171 ? -33.659 36.289 -2.766 1.00 21.86 171 VAL A O 1
ATOM 1351 N N . ARG A 1 172 ? -33.592 35.289 -4.792 1.00 22.07 172 ARG A N 1
ATOM 1352 C CA . ARG A 1 172 ? -34.830 34.523 -4.545 1.00 23.50 172 ARG A CA 1
ATOM 1353 C C . ARG A 1 172 ? -34.712 33.623 -3.321 1.00 21.65 172 ARG A C 1
ATOM 1354 O O . ARG A 1 172 ? -35.631 33.526 -2.515 1.00 21.40 172 ARG A O 1
ATOM 1362 N N . HIS A 1 173 ? -33.589 32.922 -3.212 1.00 21.33 173 HIS A N 1
ATOM 1363 C CA . HIS A 1 173 ? -33.368 32.040 -2.086 1.00 19.77 173 HIS A CA 1
ATOM 1364 C C . HIS A 1 173 ? -33.364 32.868 -0.787 1.00 19.43 173 HIS A C 1
ATOM 1365 O O . HIS A 1 173 ? -34.074 32.564 0.184 1.00 18.55 173 HIS A O 1
ATOM 1372 N N . ILE A 1 174 ? -32.535 33.910 -0.760 1.00 18.99 174 ILE A N 1
ATOM 1373 C CA . ILE A 1 174 ? -32.388 34.675 0.470 1.00 19.62 174 ILE A CA 1
ATOM 1374 C C . ILE A 1 174 ? -33.724 35.330 0.879 1.00 20.90 174 ILE A C 1
ATOM 1375 O O . ILE A 1 174 ? -34.104 35.299 2.063 1.00 19.66 174 ILE A O 1
ATOM 1380 N N . ASN A 1 175 ? -34.420 35.900 -0.107 1.00 22.01 175 ASN A N 1
ATOM 1381 C CA . ASN A 1 175 ? -35.759 36.479 0.131 1.00 23.41 175 ASN A CA 1
ATOM 1382 C C . ASN A 1 175 ? -36.708 35.472 0.795 1.00 23.15 175 ASN A C 1
ATOM 1383 O O . ASN A 1 175 ? -37.409 35.816 1.737 1.00 22.75 175 ASN A O 1
ATOM 1388 N N . ALA A 1 176 ? -36.686 34.227 0.308 1.00 23.36 176 ALA A N 1
ATOM 1389 C CA . ALA A 1 176 ? -37.537 33.154 0.814 1.00 23.82 176 ALA A CA 1
ATOM 1390 C C . ALA A 1 176 ? -37.206 32.876 2.274 1.00 25.17 176 ALA A C 1
ATOM 1391 O O . ALA A 1 176 ? -38.110 32.729 3.132 1.00 24.09 176 ALA A O 1
ATOM 1393 N N . LEU A 1 177 ? -35.898 32.797 2.563 1.00 24.96 177 LEU A N 1
ATOM 1394 C CA . LEU A 1 177 ? -35.418 32.659 3.918 1.00 25.40 177 LEU A CA 1
ATOM 1395 C C . LEU A 1 177 ? -35.832 33.824 4.808 1.00 26.36 177 LEU A C 1
ATOM 1396 O O . LEU A 1 177 ? -36.310 33.589 5.933 1.00 26.68 177 LEU A O 1
ATOM 1401 N N . GLN A 1 178 ? -35.682 35.062 4.304 1.00 26.13 178 GLN A N 1
ATOM 1402 C CA . GLN A 1 178 ? -36.088 36.285 5.029 1.00 27.78 178 GLN A CA 1
ATOM 1403 C C . GLN A 1 178 ? -37.565 36.251 5.420 1.00 29.25 178 GLN A C 1
ATOM 1404 O O . GLN A 1 178 ? -37.929 36.661 6.514 1.00 29.05 178 GLN A O 1
ATOM 1410 N N . HIS A 1 179 ? -38.415 35.762 4.518 1.00 31.27 179 HIS A N 1
ATOM 1411 C CA . HIS A 1 179 ? -39.865 35.779 4.777 1.00 33.44 179 HIS A CA 1
ATOM 1412 C C . HIS A 1 179 ? -40.239 34.729 5.806 1.00 33.94 179 HIS A C 1
ATOM 1413 O O . HIS A 1 179 ? -41.133 34.937 6.633 1.00 34.61 179 HIS A O 1
ATOM 1420 N N . THR A 1 180 ? -39.523 33.616 5.789 1.00 34.20 180 THR A N 1
ATOM 1421 C CA . THR A 1 180 ? -39.764 32.585 6.773 1.00 34.49 180 THR A CA 1
ATOM 1422 C C . THR A 1 180 ? -39.123 32.843 8.132 1.00 33.95 180 THR A C 1
ATOM 1423 O O . THR A 1 180 ? -39.762 32.582 9.138 1.00 33.47 180 THR A O 1
ATOM 1427 N N . ALA A 1 181 ? -37.862 33.292 8.165 1.00 33.54 181 ALA A N 1
ATOM 1428 C CA . ALA A 1 181 ? -37.146 33.483 9.434 1.00 33.84 181 ALA A CA 1
ATOM 1429 C C . ALA A 1 181 ? -37.467 34.821 10.081 1.00 33.75 181 ALA A C 1
ATOM 1430 O O . ALA A 1 181 ? -37.584 34.909 11.306 1.00 33.56 181 ALA A O 1
ATOM 1432 N N . GLY A 1 182 ? -37.601 35.861 9.258 1.00 33.45 182 GLY A N 1
ATOM 1433 C CA . GLY A 1 182 ? -37.946 37.193 9.742 1.00 33.60 182 GLY A CA 1
ATOM 1434 C C . GLY A 1 182 ? -36.767 37.855 10.419 1.00 33.60 182 GLY A C 1
ATOM 1435 O O . GLY A 1 182 ? -35.706 37.242 10.572 1.00 33.64 182 GLY A O 1
ATOM 1436 N N . SER A 1 183 ? -36.960 39.093 10.858 1.00 34.15 183 SER A N 1
ATOM 1437 C CA . SER A 1 183 ? -35.841 39.941 11.305 1.00 34.67 183 SER A CA 1
ATOM 1438 C C . SER A 1 183 ? -35.220 39.606 12.671 1.00 34.61 183 SER A C 1
ATOM 1439 O O . SER A 1 183 ? -34.143 40.148 13.001 1.00 34.77 183 SER A O 1
ATOM 1442 N N . SER A 1 184 ? -35.868 38.729 13.457 1.00 33.74 184 SER A N 1
ATOM 1443 C CA . SER A 1 184 ? -35.273 38.259 14.726 1.00 33.39 184 SER A CA 1
ATOM 1444 C C . SER A 1 184 ? -34.026 37.371 14.519 1.00 32.17 184 SER A C 1
ATOM 1445 O O . SER A 1 184 ? -33.216 37.179 15.433 1.00 31.91 184 SER A O 1
ATOM 1448 N N . ILE A 1 185 ? -33.880 36.841 13.311 1.00 30.67 185 ILE A N 1
ATOM 1449 C CA . ILE A 1 185 ? -32.843 35.884 12.990 1.00 28.35 185 ILE A CA 1
ATOM 1450 C C . ILE A 1 185 ? -31.731 36.599 12.252 1.00 27.39 185 ILE A C 1
ATOM 1451 O O . ILE A 1 185 ? -31.995 37.269 11.251 1.00 27.00 185 ILE A O 1
ATOM 1456 N N . THR A 1 186 ? -30.503 36.466 12.745 1.00 24.95 186 THR A N 1
ATOM 1457 C CA . THR A 1 186 ? -29.350 37.011 12.046 1.00 23.93 186 THR A CA 1
ATOM 1458 C C . THR A 1 186 ? -28.934 36.068 10.900 1.00 23.49 186 THR A C 1
ATOM 1459 O O . THR A 1 186 ? -28.793 34.847 11.063 1.00 22.84 186 THR A O 1
ATOM 1463 N N . MET A 1 187 ? -28.762 36.655 9.735 1.00 23.10 187 MET A N 1
ATOM 1464 C CA . MET A 1 187 ? -28.413 35.885 8.552 1.00 24.55 187 MET A CA 1
ATOM 1465 C C . MET A 1 187 ? -27.000 36.230 8.030 1.00 22.05 187 MET A C 1
ATOM 1466 O O . MET A 1 187 ? -26.693 37.381 7.806 1.00 21.50 187 MET A O 1
ATOM 1471 N N . ILE A 1 188 ? -26.159 35.209 7.842 1.00 20.55 188 ILE A N 1
ATOM 1472 C CA . ILE A 1 188 ? -24.795 35.369 7.328 1.00 19.61 188 ILE A CA 1
ATOM 1473 C C . ILE A 1 188 ? -24.751 34.805 5.905 1.00 18.84 188 ILE A C 1
ATOM 1474 O O . ILE A 1 188 ? -25.132 33.643 5.674 1.00 18.62 188 ILE A O 1
ATOM 1479 N N . LEU A 1 189 ? -24.271 35.608 4.956 1.00 18.52 189 LEU A N 1
ATOM 1480 C CA . LEU A 1 189 ? -24.188 35.136 3.556 1.00 17.70 189 LEU A CA 1
ATOM 1481 C C . LEU A 1 189 ? -22.741 34.804 3.157 1.00 17.07 189 LEU A C 1
ATOM 1482 O O . LEU A 1 189 ? -21.834 35.647 3.335 1.00 17.09 189 LEU A O 1
ATOM 1487 N N . ASP A 1 190 ? -22.527 33.593 2.641 1.00 16.55 190 ASP A N 1
ATOM 1488 C CA . ASP A 1 190 ? -21.184 33.133 2.361 1.00 17.91 190 ASP A CA 1
ATOM 1489 C C . ASP A 1 190 ? -21.058 32.914 0.865 1.00 17.73 190 ASP A C 1
ATOM 1490 O O . ASP A 1 190 ? -21.710 32.015 0.313 1.00 17.83 190 ASP A O 1
ATOM 1495 N N . ALA A 1 191 ? -20.220 33.741 0.233 1.00 16.88 191 ALA A N 1
ATOM 1496 C CA . ALA A 1 191 ? -20.002 33.675 -1.220 1.00 16.69 191 ALA A CA 1
ATOM 1497 C C . ALA A 1 191 ? -18.877 32.708 -1.651 1.00 17.41 191 ALA A C 1
ATOM 1498 O O . ALA A 1 191 ? -18.713 32.446 -2.858 1.00 16.14 191 ALA A O 1
ATOM 1500 N N . ASN A 1 192 ? -18.060 32.248 -0.689 1.00 15.99 192 ASN A N 1
ATOM 1501 C CA . ASN A 1 192 ? -16.938 31.325 -0.983 1.00 16.24 192 ASN A CA 1
ATOM 1502 C C . ASN A 1 192 ? -16.084 31.795 -2.146 1.00 15.61 192 ASN A C 1
ATOM 1503 O O . ASN A 1 192 ? -15.795 31.032 -3.093 1.00 16.35 192 ASN A O 1
ATOM 1508 N N . GLN A 1 193 ? -15.724 33.078 -2.099 1.00 15.77 193 GLN A N 1
ATOM 1509 C CA . GLN A 1 193 ? -14.821 33.696 -3.085 1.00 17.09 193 GLN A CA 1
ATOM 1510 C C . GLN A 1 193 ? -15.333 33.685 -4.547 1.00 16.62 193 GLN A C 1
ATOM 1511 O O . GLN A 1 193 ? -14.541 33.818 -5.505 1.00 17.98 193 GLN A O 1
ATOM 1517 N N . SER A 1 194 ? -16.642 33.571 -4.722 1.00 15.27 194 SER A N 1
ATOM 1518 C CA . SER A 1 194 ? -17.216 33.488 -6.081 1.00 17.65 194 SER A CA 1
ATOM 1519 C C . SER A 1 194 ? -17.070 34.783 -6.871 1.00 17.89 194 SER A C 1
ATOM 1520 O O . SER A 1 194 ? -16.943 34.754 -8.089 1.00 18.53 194 SER A O 1
ATOM 1523 N N . TYR A 1 195 ? -17.132 35.908 -6.169 1.00 18.40 195 TYR A N 1
ATOM 1524 C CA . TYR A 1 195 ? -17.349 37.202 -6.805 1.00 18.84 195 TYR A CA 1
ATOM 1525 C C . TYR A 1 195 ? -16.098 38.043 -7.108 1.00 19.43 195 TYR A C 1
ATOM 1526 O O . TYR A 1 195 ? -14.995 37.760 -6.618 1.00 19.80 195 TYR A O 1
ATOM 1535 N N . ASP A 1 196 ? -16.290 39.100 -7.914 1.00 19.30 196 ASP A N 1
ATOM 1536 C CA . ASP A 1 196 ? -15.381 40.267 -7.859 1.00 19.62 196 ASP A CA 1
ATOM 1537 C C . ASP A 1 196 ? -16.129 41.412 -7.147 1.00 18.70 196 ASP A C 1
ATOM 1538 O O . ASP A 1 196 ? -17.308 41.235 -6.764 1.00 17.72 196 ASP A O 1
ATOM 1543 N N . ALA A 1 197 ? -15.500 42.573 -6.968 1.00 19.05 197 ALA A N 1
ATOM 1544 C CA . ALA A 1 197 ? -16.132 43.633 -6.152 1.00 19.07 197 ALA A CA 1
ATOM 1545 C C . ALA A 1 197 ? -17.519 44.055 -6.662 1.00 19.46 197 ALA A C 1
ATOM 1546 O O . ALA A 1 197 ? -18.481 44.156 -5.886 1.00 18.81 197 ALA A O 1
ATOM 1548 N N . ALA A 1 198 ? -17.626 44.251 -7.976 1.00 18.75 198 ALA A N 1
ATOM 1549 C CA . ALA A 1 198 ? -18.875 44.706 -8.564 1.00 20.45 198 ALA A CA 1
ATOM 1550 C C . ALA A 1 198 ? -19.996 43.661 -8.369 1.00 20.00 198 ALA A C 1
ATOM 1551 O O . ALA A 1 198 ? -21.109 44.036 -8.031 1.00 21.10 198 ALA A O 1
ATOM 1553 N N . ALA A 1 199 ? -19.693 42.364 -8.538 1.00 20.71 199 ALA A N 1
ATOM 1554 C CA . ALA A 1 199 ? -20.700 41.328 -8.348 1.00 20.05 199 ALA A CA 1
ATOM 1555 C C . ALA A 1 199 ? -21.192 41.313 -6.892 1.00 20.23 199 ALA A C 1
ATOM 1556 O O . ALA A 1 199 ? -22.405 41.269 -6.654 1.00 20.31 199 ALA A O 1
ATOM 1558 N N . ALA A 1 200 ? -20.249 41.395 -5.944 1.00 20.12 200 ALA A N 1
ATOM 1559 C CA . ALA A 1 200 ? -20.541 41.430 -4.504 1.00 20.80 200 ALA A CA 1
ATOM 1560 C C . ALA A 1 200 ? -21.385 42.651 -4.148 1.00 21.73 200 ALA A C 1
ATOM 1561 O O . ALA A 1 200 ? -22.337 42.559 -3.355 1.00 21.87 200 ALA A O 1
ATOM 1563 N N . PHE A 1 201 ? -21.070 43.782 -4.785 1.00 22.65 201 PHE A N 1
ATOM 1564 C CA . PHE A 1 201 ? -21.711 45.041 -4.459 1.00 22.91 201 PHE A CA 1
ATOM 1565 C C . PHE A 1 201 ? -23.210 45.082 -4.825 1.00 23.14 201 PHE A C 1
ATOM 1566 O O . PHE A 1 201 ? -23.975 45.880 -4.258 1.00 23.60 201 PHE A O 1
ATOM 1574 N N . LYS A 1 202 ? -23.637 44.227 -5.754 1.00 22.68 202 LYS A N 1
ATOM 1575 C CA . LYS A 1 202 ? -25.060 44.066 -6.113 1.00 23.65 202 LYS A CA 1
ATOM 1576 C C . LYS A 1 202 ? -25.969 43.744 -4.931 1.00 22.89 202 LYS A C 1
ATOM 1577 O O . LYS A 1 202 ? -27.156 44.056 -4.953 1.00 23.50 202 LYS A O 1
ATOM 1583 N N . TRP A 1 203 ? -25.399 43.149 -3.891 1.00 22.39 203 TRP A N 1
ATOM 1584 C CA . TRP A 1 203 ? -26.146 42.800 -2.699 1.00 21.86 203 TRP A CA 1
ATOM 1585 C C . TRP A 1 203 ? -26.467 44.037 -1.848 1.00 22.91 203 TRP A C 1
ATOM 1586 O O . TRP A 1 203 ? -27.398 44.000 -1.015 1.00 22.40 203 TRP A O 1
ATOM 1597 N N . GLU A 1 204 ? -25.696 45.112 -2.060 1.00 22.66 204 GLU A N 1
ATOM 1598 C CA . GLU A 1 204 ? -25.830 46.322 -1.245 1.00 24.90 204 GLU A CA 1
ATOM 1599 C C . GLU A 1 204 ? -27.245 46.891 -1.270 1.00 25.53 204 GLU A C 1
ATOM 1600 O O . GLU A 1 204 ? -27.731 47.352 -0.243 1.00 25.75 204 GLU A O 1
ATOM 1606 N N . ARG A 1 205 ? -27.923 46.821 -2.413 1.00 25.88 205 ARG A N 1
ATOM 1607 C CA . ARG A 1 205 ? -29.259 47.378 -2.483 1.00 27.63 205 ARG A CA 1
ATOM 1608 C C . ARG A 1 205 ? -30.263 46.613 -1.600 1.00 27.23 205 ARG A C 1
ATOM 1609 O O . ARG A 1 205 ? -31.251 47.192 -1.154 1.00 27.37 205 ARG A O 1
ATOM 1617 N N . TYR A 1 206 ? -30.003 45.328 -1.354 1.00 26.48 206 TYR A N 1
ATOM 1618 C CA . TYR A 1 206 ? -30.762 44.556 -0.373 1.00 26.57 206 TYR A CA 1
ATOM 1619 C C . TYR A 1 206 ? -30.238 44.787 1.045 1.00 27.12 206 TYR A C 1
ATOM 1620 O O . TYR A 1 206 ? -31.039 44.862 1.969 1.00 26.82 206 TYR A O 1
ATOM 1629 N N . PHE A 1 207 ? -28.904 44.878 1.217 1.00 27.68 207 PHE A N 1
ATOM 1630 C CA . PHE A 1 207 ? -28.292 45.247 2.517 1.00 28.13 207 PHE A CA 1
ATOM 1631 C C . PHE A 1 207 ? -28.793 46.616 3.007 1.00 29.40 207 PHE A C 1
ATOM 1632 O O . PHE A 1 207 ? -28.814 46.896 4.204 1.00 29.84 207 PHE A O 1
ATOM 1640 N N . SER A 1 208 ? -29.183 47.471 2.072 1.00 30.86 208 SER A N 1
ATOM 1641 C CA . SER A 1 208 ? -29.810 48.734 2.414 1.00 33.37 208 SER A CA 1
ATOM 1642 C C . SER A 1 208 ? -31.167 48.538 3.083 1.00 33.83 208 SER A C 1
ATOM 1643 O O . SER A 1 208 ? -31.557 49.339 3.922 1.00 35.00 208 SER A O 1
ATOM 1646 N N . GLU A 1 209 ? -31.889 47.493 2.700 1.00 34.11 209 GLU A N 1
ATOM 1647 C CA . GLU A 1 209 ? -33.213 47.255 3.260 1.00 35.37 209 GLU A CA 1
ATOM 1648 C C . GLU A 1 209 ? -33.219 46.367 4.492 1.00 34.03 209 GLU A C 1
ATOM 1649 O O . GLU A 1 209 ? -33.922 46.672 5.456 1.00 34.76 209 GLU A O 1
ATOM 1655 N N . TRP A 1 210 ? -32.406 45.311 4.482 1.00 32.31 210 TRP A N 1
ATOM 1656 C CA . TRP A 1 210 ? -32.377 44.322 5.565 1.00 30.48 210 TRP A CA 1
ATOM 1657 C C . TRP A 1 210 ? -31.686 44.846 6.826 1.00 30.58 210 TRP A C 1
ATOM 1658 O O . TRP A 1 210 ? -30.790 45.700 6.760 1.00 29.89 210 TRP A O 1
ATOM 1669 N N . THR A 1 211 ? -32.113 44.359 7.983 1.00 29.66 211 THR A N 1
ATOM 1670 C CA . THR A 1 211 ? -31.543 44.843 9.242 1.00 30.07 211 THR A CA 1
ATOM 1671 C C . THR A 1 211 ? -30.859 43.724 10.002 1.00 29.06 211 THR A C 1
ATOM 1672 O O . THR A 1 211 ? -30.342 43.935 11.112 1.00 29.71 211 THR A O 1
ATOM 1676 N N . ASN A 1 212 ? -30.843 42.546 9.396 1.00 27.11 212 ASN A N 1
ATOM 1677 C CA . ASN A 1 212 ? -30.495 41.338 10.113 1.00 26.90 212 ASN A CA 1
ATOM 1678 C C . ASN A 1 212 ? -29.367 40.536 9.452 1.00 25.60 212 ASN A C 1
ATOM 1679 O O . ASN A 1 212 ? -29.252 39.333 9.665 1.00 26.17 212 ASN A O 1
ATOM 1684 N N . ILE A 1 213 ? -28.557 41.193 8.628 1.00 24.51 213 ILE A N 1
ATOM 1685 C CA . ILE A 1 213 ? -27.383 40.530 8.050 1.00 23.43 213 ILE A CA 1
ATOM 1686 C C . ILE A 1 213 ? -26.178 40.598 9.009 1.00 22.53 213 ILE A C 1
ATOM 1687 O O . ILE A 1 213 ? -25.730 41.694 9.344 1.00 21.77 213 ILE A O 1
ATOM 1692 N N . GLY A 1 214 ? -25.658 39.436 9.439 1.00 21.60 214 GLY A N 1
ATOM 1693 C CA . GLY A 1 214 ? -24.496 39.391 10.370 1.00 20.70 214 GLY A CA 1
ATOM 1694 C C . GLY A 1 214 ? -23.228 39.864 9.673 1.00 20.75 214 GLY A C 1
ATOM 1695 O O . GLY A 1 214 ? -22.574 40.846 10.097 1.00 21.83 214 GLY A O 1
ATOM 1696 N N . TRP A 1 215 ? -22.905 39.205 8.571 1.00 18.79 215 TRP A N 1
ATOM 1697 C CA . TRP A 1 215 ? -21.816 39.665 7.709 1.00 18.12 215 TRP A CA 1
ATOM 1698 C C . TRP A 1 215 ? -21.929 39.075 6.325 1.00 17.67 215 TRP A C 1
ATOM 1699 O O . TRP A 1 215 ? -22.791 38.185 6.086 1.00 17.39 215 TRP A O 1
ATOM 1710 N N . LEU A 1 216 ? -21.115 39.617 5.406 1.00 17.22 216 LEU A N 1
ATOM 1711 C CA . LEU A 1 216 ? -20.849 39.002 4.130 1.00 16.51 216 LEU A CA 1
ATOM 1712 C C . LEU A 1 216 ? -19.492 38.274 4.175 1.00 16.09 216 LEU A C 1
ATOM 1713 O O . LEU A 1 216 ? -18.440 38.896 4.351 1.00 15.62 216 LEU A O 1
ATOM 1718 N N . GLU A 1 217 ? -19.540 36.962 3.988 1.00 16.26 217 GLU A N 1
ATOM 1719 C CA . GLU A 1 217 ? -18.358 36.086 4.106 1.00 17.02 217 GLU A CA 1
ATOM 1720 C C . GLU A 1 217 ? -17.682 35.770 2.783 1.00 16.72 217 GLU A C 1
ATOM 1721 O O . GLU A 1 217 ? -18.347 35.360 1.792 1.00 15.51 217 GLU A O 1
ATOM 1727 N N . GLU A 1 218 ? -16.354 35.941 2.769 1.00 17.05 218 GLU A N 1
ATOM 1728 C CA . GLU A 1 218 ? -15.501 35.614 1.619 1.00 17.40 218 GLU A CA 1
ATOM 1729 C C . GLU A 1 218 ? -16.109 36.010 0.263 1.00 18.51 218 GLU A C 1
ATOM 1730 O O . GLU A 1 218 ? -16.252 35.172 -0.637 1.00 19.28 218 GLU A O 1
ATOM 1736 N N . PRO A 1 219 ? -16.465 37.293 0.109 1.00 18.39 219 PRO A N 1
ATOM 1737 C CA . PRO A 1 219 ? -17.032 37.668 -1.195 1.00 18.84 219 PRO A CA 1
ATOM 1738 C C . PRO A 1 219 ? -16.050 37.461 -2.349 1.00 19.35 219 PRO A C 1
ATOM 1739 O O . PRO A 1 219 ? -16.479 37.101 -3.442 1.00 20.52 219 PRO A O 1
ATOM 1743 N N . LEU A 1 220 ? -14.761 37.714 -2.087 1.00 19.27 220 LEU A N 1
ATOM 1744 C CA . LEU A 1 220 ? -13.707 37.724 -3.111 1.00 19.96 220 LEU A CA 1
ATOM 1745 C C . LEU A 1 220 ? -12.557 36.776 -2.772 1.00 20.14 220 LEU A C 1
ATOM 1746 O O . LEU A 1 220 ? -12.332 36.462 -1.609 1.00 18.84 220 LEU A O 1
ATOM 1751 N N . PRO A 1 221 ? -11.781 36.369 -3.798 1.00 20.89 221 PRO A N 1
ATOM 1752 C CA . PRO A 1 221 ? -10.472 35.739 -3.527 1.00 21.90 221 PRO A CA 1
ATOM 1753 C C . PRO A 1 221 ? -9.507 36.757 -2.881 1.00 22.90 221 PRO A C 1
ATOM 1754 O O . PRO A 1 221 ? -9.760 37.959 -2.939 1.00 20.92 221 PRO A O 1
ATOM 1758 N N . PHE A 1 222 ? -8.444 36.272 -2.239 1.00 24.54 222 PHE A N 1
ATOM 1759 C CA . PHE A 1 222 ? -7.571 37.137 -1.453 1.00 25.69 222 PHE A CA 1
ATOM 1760 C C . PHE A 1 222 ? -6.307 37.589 -2.176 1.00 27.80 222 PHE A C 1
ATOM 1761 O O . PHE A 1 222 ? -5.446 38.224 -1.559 1.00 28.28 222 PHE A O 1
ATOM 1769 N N . ASP A 1 223 ? -6.239 37.318 -3.476 1.00 28.90 223 ASP A N 1
ATOM 1770 C CA . ASP A 1 223 ? -5.069 37.674 -4.300 1.00 31.15 223 ASP A CA 1
ATOM 1771 C C . ASP A 1 223 ? -4.739 39.153 -4.238 1.00 30.71 223 ASP A C 1
ATOM 1772 O O . ASP A 1 223 ? -3.576 39.532 -4.098 1.00 31.86 223 ASP A O 1
ATOM 1777 N N . GLN A 1 224 ? -5.778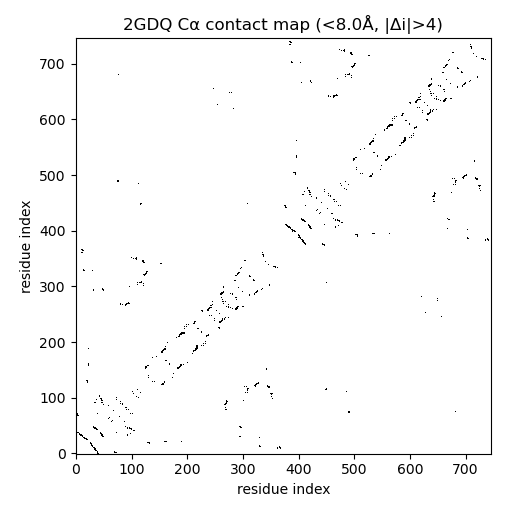 39.975 -4.343 1.00 31.08 224 GLN A N 1
ATOM 1778 C CA . GLN A 1 224 ? -5.673 41.431 -4.267 1.00 31.20 224 GLN A CA 1
ATOM 1779 C C . GLN A 1 224 ? -6.294 42.010 -2.970 1.00 30.70 224 GLN A C 1
ATOM 1780 O O . GLN A 1 224 ? -7.442 42.486 -2.984 1.00 30.93 224 GLN A O 1
ATOM 1786 N N . PRO A 1 225 ? -5.552 41.976 -1.855 1.00 30.46 225 PRO A N 1
ATOM 1787 C CA . PRO A 1 225 ? -6.018 42.600 -0.603 1.00 29.53 225 PRO A CA 1
ATOM 1788 C C . PRO A 1 225 ? -6.696 43.972 -0.732 1.00 29.08 225 PRO A C 1
ATOM 1789 O O . PRO A 1 225 ? -7.675 44.225 -0.033 1.00 28.07 225 PRO A O 1
ATOM 1793 N N . GLN A 1 226 ? -6.201 44.844 -1.619 1.00 28.03 226 GLN A N 1
ATOM 1794 C CA . GLN A 1 226 ? -6.794 46.178 -1.791 1.00 27.90 226 GLN A CA 1
ATOM 1795 C C . GLN A 1 226 ? -8.267 46.164 -2.248 1.00 27.05 226 GLN A C 1
ATOM 1796 O O . GLN A 1 226 ? -9.041 47.084 -1.951 1.00 26.42 226 GLN A O 1
ATOM 1802 N N . ASP A 1 227 ? -8.663 45.104 -2.951 1.00 25.77 227 ASP A N 1
ATOM 1803 C CA . ASP A 1 227 ? -10.054 44.978 -3.382 1.00 24.80 227 ASP A CA 1
ATOM 1804 C C . ASP A 1 227 ? -10.989 44.752 -2.193 1.00 23.72 227 ASP A C 1
ATOM 1805 O O . ASP A 1 227 ? -12.143 45.195 -2.212 1.00 23.70 227 ASP A O 1
ATOM 1810 N N . TYR A 1 228 ? -10.487 44.055 -1.172 1.00 22.41 228 TYR A N 1
ATOM 1811 C CA . TYR A 1 228 ? -11.213 43.887 0.090 1.00 22.21 228 TYR A CA 1
ATOM 1812 C C . TYR A 1 228 ? -11.389 45.221 0.813 1.00 21.67 228 TYR A C 1
ATOM 1813 O O . TYR A 1 228 ? -12.479 45.502 1.283 1.00 21.77 228 TYR A O 1
ATOM 1822 N N . ALA A 1 229 ? -10.327 46.029 0.922 1.00 22.53 229 ALA A N 1
ATOM 1823 C CA . ALA A 1 229 ? -10.451 47.315 1.637 1.00 23.17 229 ALA A CA 1
ATOM 1824 C C . ALA A 1 229 ? -11.452 48.190 0.910 1.00 24.07 229 ALA A C 1
ATOM 1825 O O . ALA A 1 229 ? -12.324 48.796 1.524 1.00 23.40 229 ALA A O 1
ATOM 1827 N N . MET A 1 230 ? -11.359 48.187 -0.422 1.00 24.74 230 MET A N 1
ATOM 1828 C CA . MET A 1 230 ? -12.262 48.951 -1.299 1.00 26.71 230 MET A CA 1
ATOM 1829 C C . MET A 1 230 ? -13.732 48.558 -1.063 1.00 25.42 230 MET A C 1
ATOM 1830 O O . MET A 1 230 ? -14.602 49.383 -0.751 1.00 25.96 230 MET A O 1
ATOM 1835 N N . LEU A 1 231 ? -13.996 47.263 -1.169 1.00 25.12 231 LEU A N 1
ATOM 1836 C CA . LEU A 1 231 ? -15.346 46.743 -1.017 1.00 24.93 231 LEU A CA 1
ATOM 1837 C C . LEU A 1 231 ? -15.888 46.971 0.397 1.00 24.83 231 LEU A C 1
ATOM 1838 O O . LEU A 1 231 ? -17.038 47.358 0.554 1.00 24.69 231 LEU A O 1
ATOM 1843 N N . ARG A 1 232 ? -15.043 46.777 1.412 1.00 26.05 232 ARG A N 1
ATOM 1844 C CA . ARG A 1 232 ? -15.427 47.007 2.817 1.00 27.29 232 ARG A CA 1
ATOM 1845 C C . ARG A 1 232 ? -16.028 48.400 3.040 1.00 28.73 232 ARG A C 1
ATOM 1846 O O . ARG A 1 232 ? -17.077 48.555 3.693 1.00 29.60 232 ARG A O 1
ATOM 1854 N N . SER A 1 233 ? -15.366 49.404 2.477 1.00 29.38 233 SER A N 1
ATOM 1855 C CA . SER A 1 233 ? -15.788 50.782 2.626 1.00 30.71 233 SER A CA 1
ATOM 1856 C C . SER A 1 233 ? -17.067 51.097 1.844 1.00 31.02 233 SER A C 1
ATOM 1857 O O . SER A 1 233 ? -17.642 52.162 2.034 1.00 32.66 233 SER A O 1
ATOM 1860 N N . ARG A 1 234 ? -17.527 50.180 0.986 1.00 30.75 234 ARG A N 1
ATOM 1861 C CA . ARG A 1 234 ? -18.741 50.416 0.212 1.00 30.03 234 ARG A CA 1
ATOM 1862 C C . ARG A 1 234 ? -19.998 49.714 0.744 1.00 29.08 234 ARG A C 1
ATOM 1863 O O . ARG A 1 234 ? -21.110 50.175 0.500 1.00 29.06 234 ARG A O 1
ATOM 1871 N N . LEU A 1 235 ? -19.837 48.617 1.484 1.00 26.91 235 LEU A N 1
ATOM 1872 C CA . LEU A 1 235 ? -20.998 47.874 1.972 1.00 26.58 235 LEU A CA 1
ATOM 1873 C C . LEU A 1 235 ? -21.526 48.354 3.309 1.00 26.39 235 LEU A C 1
ATOM 1874 O O . LEU A 1 235 ? -20.767 48.838 4.143 1.00 27.45 235 LEU A O 1
ATOM 1879 N N . SER A 1 236 ? -22.815 48.114 3.508 1.00 26.25 236 SER A N 1
ATOM 1880 C CA . SER A 1 236 ? -23.558 48.390 4.737 1.00 26.19 236 SER A CA 1
ATOM 1881 C C . SER A 1 236 ? -23.534 47.242 5.754 1.00 25.07 236 SER A C 1
ATOM 1882 O O . SER A 1 236 ? -24.279 47.288 6.736 1.00 25.21 236 SER A O 1
ATOM 1885 N N . VAL A 1 237 ? -22.746 46.200 5.481 1.00 22.06 237 VAL A N 1
ATOM 1886 C CA . VAL A 1 237 ? -22.595 45.054 6.379 1.00 22.21 237 VAL A CA 1
ATOM 1887 C C . VAL A 1 237 ? -21.094 44.762 6.541 1.00 20.53 237 VAL A C 1
ATOM 1888 O O . VAL A 1 237 ? -20.299 45.066 5.630 1.00 21.89 237 VAL A O 1
ATOM 1892 N N . PRO A 1 238 ? -20.694 44.205 7.692 1.00 19.93 238 PRO A N 1
ATOM 1893 C CA . PRO A 1 238 ? -19.315 43.763 7.867 1.00 19.13 238 PRO A CA 1
ATOM 1894 C C . PRO A 1 238 ? -18.890 42.732 6.827 1.00 18.87 238 PRO A C 1
ATOM 1895 O O . PRO A 1 238 ? -19.742 41.987 6.288 1.00 17.54 238 PRO A O 1
ATOM 1899 N N . VAL A 1 239 ? -17.585 42.667 6.576 1.00 18.00 239 VAL A N 1
ATOM 1900 C CA . VAL A 1 239 ? -17.035 41.616 5.682 1.00 18.51 239 VAL A CA 1
ATOM 1901 C C . VAL A 1 239 ? -16.076 40.721 6.485 1.00 18.52 239 VAL A C 1
ATOM 1902 O O . VAL A 1 239 ? -15.213 41.215 7.191 1.00 18.62 239 VAL A O 1
ATOM 1906 N N . ALA A 1 240 ? -16.231 39.415 6.343 1.00 18.09 240 ALA A N 1
ATOM 1907 C CA . ALA A 1 240 ? -15.452 38.397 7.089 1.00 17.12 240 ALA A CA 1
ATOM 1908 C C . ALA A 1 240 ? -14.696 37.536 6.110 1.00 16.93 240 ALA A C 1
ATOM 1909 O O . ALA A 1 240 ? -15.148 37.344 4.977 1.00 16.51 240 ALA A O 1
ATOM 1911 N N . GLY A 1 241 ? -13.565 36.989 6.537 1.00 16.90 241 GLY A N 1
ATOM 1912 C CA . GLY A 1 241 ? -12.951 35.913 5.781 1.00 17.97 241 GLY A CA 1
ATOM 1913 C C . GLY A 1 241 ? -11.616 35.521 6.351 1.00 19.16 241 GLY A C 1
ATOM 1914 O O . GLY A 1 241 ? -11.261 35.924 7.472 1.00 18.46 241 GLY A O 1
ATOM 1915 N N . GLY A 1 242 ? -10.897 34.737 5.560 1.00 19.47 242 GLY A N 1
ATOM 1916 C CA . GLY A 1 242 ? -9.523 34.371 5.835 1.00 20.62 242 GLY A CA 1
ATOM 1917 C C . GLY A 1 242 ? -9.384 32.939 6.308 1.00 21.37 242 GLY A C 1
ATOM 1918 O O . GLY A 1 242 ? -8.326 32.584 6.819 1.00 21.69 242 GLY A O 1
ATOM 1919 N N . GLU A 1 243 ? -10.423 32.107 6.122 1.00 21.97 243 GLU A N 1
ATOM 1920 C CA . GLU A 1 243 ? -10.401 30.724 6.627 1.00 22.70 243 GLU A CA 1
ATOM 1921 C C . GLU A 1 243 ? -9.280 29.876 6.028 1.00 22.98 243 GLU A C 1
ATOM 1922 O O . GLU A 1 243 ? -8.906 28.856 6.618 1.00 21.99 243 GLU A O 1
ATOM 1928 N N . ASN A 1 244 ? -8.787 30.262 4.847 1.00 23.33 244 ASN A N 1
ATOM 1929 C CA . ASN A 1 244 ? -7.660 29.540 4.251 1.00 25.66 244 ASN A CA 1
ATOM 1930 C C . ASN A 1 244 ? -6.264 30.183 4.451 1.00 25.81 244 ASN A C 1
ATOM 1931 O O . ASN A 1 244 ? -5.279 29.746 3.840 1.00 26.04 244 ASN A O 1
ATOM 1936 N N . MET A 1 245 ? -6.186 31.197 5.316 1.00 25.98 245 MET A N 1
ATOM 1937 C CA . MET A 1 245 ? -4.894 31.749 5.737 1.00 26.17 245 MET A CA 1
ATOM 1938 C C . MET A 1 245 ? -4.159 30.715 6.598 1.00 25.95 245 MET A C 1
ATOM 1939 O O . MET A 1 245 ? -4.765 29.975 7.385 1.00 26.01 245 MET A O 1
ATOM 1944 N N . LYS A 1 246 ? -2.847 30.646 6.413 1.00 26.32 246 LYS A N 1
ATOM 1945 C CA . LYS A 1 246 ? -2.061 29.563 6.988 1.00 25.91 246 LYS A CA 1
ATOM 1946 C C . LYS A 1 246 ? -1.506 29.876 8.367 1.00 24.91 246 LYS A C 1
ATOM 1947 O O . LYS A 1 246 ? -0.979 28.987 9.057 1.00 25.59 246 LYS A O 1
ATOM 1953 N N . GLY A 1 247 ? -1.608 31.137 8.776 1.00 23.29 247 GLY A N 1
ATOM 1954 C CA . GLY A 1 247 ? -1.088 31.534 10.081 1.00 21.13 247 GLY A CA 1
ATOM 1955 C C . GLY A 1 247 ? -1.178 33.030 10.295 1.00 19.87 247 GLY A C 1
ATOM 1956 O O . GLY A 1 247 ? -1.564 33.769 9.361 1.00 19.01 247 GLY A O 1
ATOM 1957 N N . PRO A 1 248 ? -0.850 33.484 11.533 1.00 19.17 248 PRO A N 1
ATOM 1958 C CA . PRO A 1 248 ? -0.927 34.904 11.878 1.00 18.97 248 PRO A CA 1
ATOM 1959 C C . PRO A 1 248 ? -0.141 35.807 10.911 1.00 18.89 248 PRO A C 1
ATOM 1960 O O . PRO A 1 248 ? -0.622 36.899 10.595 1.00 18.93 248 PRO A O 1
ATOM 1964 N N . ALA A 1 249 ? 1.028 35.378 10.433 1.00 18.91 249 ALA A N 1
ATOM 1965 C CA . ALA A 1 249 ? 1.806 36.228 9.497 1.00 19.65 249 ALA A CA 1
ATOM 1966 C C . ALA A 1 249 ? 1.035 36.583 8.211 1.00 20.76 249 ALA A C 1
ATOM 1967 O O . ALA A 1 249 ? 1.222 37.669 7.630 1.00 20.90 249 ALA A O 1
ATOM 1969 N N . GLN A 1 250 ? 0.150 35.684 7.796 1.00 19.74 250 GLN A N 1
ATOM 1970 C CA . GLN A 1 250 ? -0.692 35.914 6.618 1.00 20.75 250 GLN A CA 1
ATOM 1971 C C . GLN A 1 250 ? -1.845 36.878 6.878 1.00 19.38 250 GLN A C 1
ATOM 1972 O O . GLN A 1 250 ? -2.280 37.593 5.961 1.00 20.49 250 GLN A O 1
ATOM 1978 N N . TYR A 1 251 ? -2.312 36.958 8.124 1.00 17.40 251 TYR A N 1
ATOM 1979 C CA . TYR A 1 251 ? -3.345 37.923 8.484 1.00 18.31 251 TYR A CA 1
ATOM 1980 C C . TYR A 1 251 ? -2.804 39.335 8.600 1.00 18.93 251 TYR A C 1
ATOM 1981 O O . TYR A 1 251 ? -3.534 40.291 8.343 1.00 18.16 251 TYR A O 1
ATOM 1990 N N . VAL A 1 252 ? -1.531 39.451 8.995 1.00 18.65 252 VAL A N 1
ATOM 1991 C CA . VAL A 1 252 ? -0.920 40.776 9.304 1.00 19.43 252 VAL A CA 1
ATOM 1992 C C . VAL A 1 252 ? -1.114 41.780 8.146 1.00 19.88 252 VAL A C 1
ATOM 1993 O O . VAL A 1 252 ? -1.666 42.873 8.369 1.00 20.26 252 VAL A O 1
ATOM 1997 N N . PRO A 1 253 ? -0.691 41.427 6.917 1.00 19.99 253 PRO A N 1
ATOM 1998 C CA . PRO A 1 253 ? -0.916 42.436 5.862 1.00 20.78 253 PRO A CA 1
ATOM 1999 C C . PRO A 1 253 ? -2.394 42.794 5.575 1.00 21.18 253 PRO A C 1
ATOM 2000 O O . PRO A 1 253 ? -2.709 43.971 5.308 1.00 20.84 253 PRO A O 1
ATOM 2004 N N . LEU A 1 254 ? -3.291 41.803 5.668 1.00 21.17 254 LEU A N 1
ATOM 2005 C CA . LEU A 1 254 ? -4.715 42.021 5.514 1.00 21.29 254 LEU A CA 1
ATOM 2006 C C . LEU A 1 254 ? -5.226 43.032 6.548 1.00 21.49 254 LEU A C 1
ATOM 2007 O O . LEU A 1 254 ? -5.968 43.965 6.230 1.00 22.35 254 LEU A O 1
ATOM 2012 N N . LEU A 1 255 ? -4.806 42.867 7.790 1.00 19.85 255 LEU A N 1
ATOM 2013 C CA . LEU A 1 255 ? -5.254 43.756 8.864 1.00 20.85 255 LEU A CA 1
ATOM 2014 C C . LEU A 1 255 ? -4.607 45.156 8.782 1.00 21.23 255 LEU A C 1
ATOM 2015 O O . LEU A 1 255 ? -5.292 46.173 8.969 1.00 22.76 255 LEU A O 1
ATOM 2020 N N . SER A 1 256 ? -3.317 45.209 8.442 1.00 22.38 256 SER A N 1
ATOM 2021 C CA . SER A 1 256 ? -2.619 46.484 8.243 1.00 22.25 256 SER A CA 1
ATOM 2022 C C . SER A 1 256 ? -3.359 47.288 7.170 1.00 23.20 256 SER A C 1
ATOM 2023 O O . SER A 1 256 ? -3.472 48.496 7.257 1.00 22.83 256 SER A O 1
ATOM 2026 N N . GLN A 1 257 ? -3.916 46.602 6.187 1.00 24.46 257 GLN A N 1
ATOM 2027 C CA . GLN A 1 257 ? -4.564 47.283 5.075 1.00 25.63 257 GLN A CA 1
ATOM 2028 C C . GLN A 1 257 ? -6.073 47.511 5.290 1.00 25.39 257 GLN A C 1
ATOM 2029 O O . GLN A 1 257 ? -6.764 48.021 4.402 1.00 26.46 257 GLN A O 1
ATOM 2035 N N . ARG A 1 258 ? -6.576 47.149 6.469 1.00 24.40 258 ARG A N 1
ATOM 2036 C CA . ARG A 1 258 ? -8.008 47.350 6.804 1.00 24.18 258 ARG A CA 1
ATOM 2037 C C . ARG A 1 258 ? -8.935 46.589 5.815 1.00 22.85 258 ARG A C 1
ATOM 2038 O O . ARG A 1 258 ? -9.964 47.098 5.364 1.00 21.72 258 ARG A O 1
ATOM 2046 N N . CYS A 1 259 ? -8.554 45.344 5.509 1.00 20.70 259 CYS A N 1
ATOM 2047 C CA . CYS A 1 259 ? -9.287 44.499 4.542 1.00 20.81 259 CYS A CA 1
ATOM 2048 C C . CYS A 1 259 ? -10.576 43.898 5.067 1.00 19.41 259 CYS A C 1
ATOM 2049 O O . CYS A 1 259 ? -11.515 43.691 4.301 1.00 18.93 259 CYS A O 1
ATOM 2052 N N . LEU A 1 260 ? -10.611 43.590 6.364 1.00 18.51 260 LEU A N 1
ATOM 2053 C CA . LEU A 1 260 ? -11.689 42.792 6.941 1.00 18.04 260 LEU A CA 1
ATOM 2054 C C . LEU A 1 260 ? -12.242 43.335 8.234 1.00 17.76 260 LEU A C 1
ATOM 2055 O O . LEU A 1 260 ? -11.484 43.864 9.041 1.00 17.15 260 LEU A O 1
ATOM 2060 N N . ASP A 1 261 ? -13.554 43.152 8.459 1.00 17.43 261 ASP A N 1
ATOM 2061 C CA . ASP A 1 261 ? -14.142 43.453 9.771 1.00 17.72 261 ASP A CA 1
ATOM 2062 C C . ASP A 1 261 ? -13.938 42.283 10.734 1.00 17.23 261 ASP A C 1
ATOM 2063 O O . ASP A 1 261 ? -13.871 42.467 11.975 1.00 16.76 261 ASP A O 1
ATOM 2068 N N . ILE A 1 262 ? -13.877 41.081 10.153 1.00 16.30 262 ILE A N 1
ATOM 2069 C CA . ILE A 1 262 ? -13.860 39.815 10.895 1.00 16.08 262 ILE A CA 1
ATOM 2070 C C . ILE A 1 262 ? -12.876 38.872 10.235 1.00 15.95 262 ILE A C 1
ATOM 2071 O O . ILE A 1 262 ? -12.957 38.630 9.013 1.00 17.10 262 ILE A O 1
ATOM 2076 N N . ILE A 1 263 ? -11.937 38.330 11.018 1.00 15.55 263 ILE A N 1
ATOM 2077 C CA . ILE A 1 263 ? -11.123 37.211 10.540 1.00 15.87 263 ILE A CA 1
ATOM 2078 C C . ILE A 1 263 ? -11.667 35.847 10.992 1.00 16.60 263 ILE A C 1
ATOM 2079 O O . ILE A 1 263 ? -12.360 35.720 12.041 1.00 15.82 263 ILE A O 1
ATOM 2084 N N . GLN A 1 264 ? -11.364 34.822 10.205 1.00 15.37 264 GLN A N 1
ATOM 2085 C CA . GLN A 1 264 ? -11.992 33.539 10.416 1.00 16.03 264 GLN A CA 1
ATOM 2086 C C . GLN A 1 264 ? -10.979 32.408 10.339 1.00 16.70 264 GLN A C 1
ATOM 2087 O O . GLN A 1 264 ? -11.071 31.538 9.480 1.00 18.64 264 GLN A O 1
ATOM 2093 N N . PRO A 1 265 ? -10.026 32.401 11.274 1.00 16.49 265 PRO A N 1
ATOM 2094 C CA . PRO A 1 265 ? -9.034 31.334 11.262 1.00 17.15 265 PRO A CA 1
ATOM 2095 C C . PRO A 1 265 ? -9.712 29.985 11.506 1.00 17.61 265 PRO A C 1
ATOM 2096 O O . PRO A 1 265 ? -10.788 29.918 12.151 1.00 17.38 265 PRO A O 1
ATOM 2100 N N . ASP A 1 266 ? -9.064 28.935 11.010 1.00 18.61 266 ASP A N 1
ATOM 2101 C CA . ASP A 1 266 ? -9.510 27.553 11.211 1.00 20.65 266 ASP A CA 1
ATOM 2102 C C . ASP A 1 266 ? -8.382 26.781 11.918 1.00 19.99 266 ASP A C 1
ATOM 2103 O O . ASP A 1 266 ? -7.262 26.751 11.393 1.00 19.87 266 ASP A O 1
ATOM 2108 N N . VAL A 1 267 ? -8.672 26.209 13.086 1.00 20.65 267 VAL A N 1
ATOM 2109 C CA . VAL A 1 267 ? -7.665 25.491 13.891 1.00 21.30 267 VAL A CA 1
ATOM 2110 C C . VAL A 1 267 ? -6.915 24.483 13.023 1.00 22.48 267 VAL A C 1
ATOM 2111 O O . VAL A 1 267 ? -5.700 24.329 13.163 1.00 22.57 267 VAL A O 1
ATOM 2115 N N . MET A 1 268 ? -7.650 23.816 12.130 1.00 22.40 268 MET A N 1
ATOM 2116 C CA . MET A 1 268 ? -7.088 22.746 11.299 1.00 24.24 268 MET A CA 1
ATOM 2117 C C . MET A 1 268 ? -6.383 23.283 10.048 1.00 25.07 268 MET A C 1
ATOM 2118 O O . MET A 1 268 ? -5.729 22.515 9.345 1.00 26.05 268 MET A O 1
ATOM 2123 N N . HIS A 1 269 ? -6.531 24.576 9.738 1.00 24.42 269 HIS A N 1
ATOM 2124 C CA . HIS A 1 269 ? -5.845 25.081 8.544 1.00 24.81 269 HIS A CA 1
ATOM 2125 C C . HIS A 1 269 ? -4.584 25.864 8.888 1.00 24.77 269 HIS A C 1
ATOM 2126 O O . HIS A 1 269 ? -3.660 25.914 8.087 1.00 26.00 269 HIS A O 1
ATOM 2133 N N . VAL A 1 270 ? -4.551 26.478 10.066 1.00 22.96 270 VAL A N 1
ATOM 2134 C CA . VAL A 1 270 ? -3.328 27.096 10.546 1.00 22.82 270 VAL A CA 1
ATOM 2135 C C . VAL A 1 270 ? -2.409 26.050 11.202 1.00 23.34 270 VAL A C 1
ATOM 2136 O O . VAL A 1 270 ? -2.790 24.869 11.400 1.00 23.29 270 VAL A O 1
ATOM 2140 N N . ASN A 1 271 ? -1.226 26.505 11.580 1.00 24.07 271 ASN A N 1
ATOM 2141 C CA . ASN A 1 271 ? -0.191 25.671 12.183 1.00 26.75 271 ASN A CA 1
ATOM 2142 C C . ASN A 1 271 ? -0.394 25.331 13.676 1.00 27.25 271 ASN A C 1
ATOM 2143 O O . ASN A 1 271 ? 0.461 25.681 14.523 1.00 28.69 271 ASN A O 1
ATOM 2148 N N . GLY A 1 272 ? -1.522 24.725 14.018 1.00 25.51 272 GLY A N 1
ATOM 2149 C CA . GLY A 1 272 ? -1.703 24.290 15.381 1.00 23.68 272 GLY A CA 1
ATOM 2150 C C . GLY A 1 272 ? -2.511 25.220 16.231 1.00 21.46 272 GLY A C 1
ATOM 2151 O O . GLY A 1 272 ? -2.823 26.358 15.838 1.00 21.24 272 GLY A O 1
ATOM 2152 N N . ILE A 1 273 ? -2.856 24.714 17.406 1.00 20.76 273 ILE A N 1
ATOM 2153 C CA . ILE A 1 273 ? -3.715 25.427 18.350 1.00 19.41 273 ILE A CA 1
ATOM 2154 C C . ILE A 1 273 ? -3.067 26.696 18.904 1.00 18.95 273 ILE A C 1
ATOM 2155 O O . ILE A 1 273 ? -3.789 27.659 19.230 1.00 18.97 273 ILE A O 1
ATOM 2160 N N . ASP A 1 274 ? -1.730 26.726 19.015 1.00 18.82 274 ASP A N 1
ATOM 2161 C CA . ASP A 1 274 ? -1.066 27.924 19.615 1.00 18.74 274 ASP A CA 1
ATOM 2162 C C . ASP A 1 274 ? -1.019 29.042 18.575 1.00 18.61 274 ASP A C 1
ATOM 2163 O O . ASP A 1 274 ? -1.280 30.221 18.884 1.00 18.36 274 ASP A O 1
ATOM 2168 N N . GLU A 1 275 ? -0.701 28.677 17.346 1.00 18.08 275 GLU A N 1
ATOM 2169 C CA . GLU A 1 275 ? -0.804 29.614 16.230 1.00 20.19 275 GLU A CA 1
ATOM 2170 C C . GLU A 1 275 ? -2.252 30.091 16.022 1.00 17.61 275 GLU A C 1
ATOM 2171 O O . GLU A 1 275 ? -2.491 31.283 15.788 1.00 17.48 275 GLU A O 1
ATOM 2177 N N . PHE A 1 276 ? -3.226 29.180 16.137 1.00 17.03 276 PHE A N 1
ATOM 2178 C CA . PHE A 1 276 ? -4.644 29.589 16.068 1.00 16.53 276 PHE A CA 1
ATOM 2179 C C . PHE A 1 276 ? -4.977 30.656 17.124 1.00 16.12 276 PHE A C 1
ATOM 2180 O O . PHE A 1 276 ? -5.573 31.670 16.814 1.00 15.25 276 PHE A O 1
ATOM 2188 N N . ARG A 1 277 ? -4.626 30.396 18.378 1.00 15.66 277 ARG A N 1
ATOM 2189 C CA . ARG A 1 277 ? -4.862 31.351 19.437 1.00 15.23 277 ARG A CA 1
ATOM 2190 C C . ARG A 1 277 ? -4.153 32.694 19.170 1.00 14.57 277 ARG A C 1
ATOM 2191 O O . ARG A 1 277 ? -4.756 33.752 19.406 1.00 15.42 277 ARG A O 1
ATOM 2199 N N . ASP A 1 278 ? -2.929 32.640 18.641 1.00 14.61 278 ASP A N 1
ATOM 2200 C CA . ASP A 1 278 ? -2.216 33.860 18.172 1.00 15.34 278 ASP A CA 1
ATOM 2201 C C . ASP A 1 278 ? -3.018 34.617 17.112 1.00 15.01 278 ASP A C 1
ATOM 2202 O O . ASP A 1 278 ? -3.020 35.852 17.153 1.00 16.01 278 ASP A O 1
ATOM 2207 N N . CYS A 1 279 ? -3.688 33.919 16.174 1.00 15.45 279 CYS A N 1
ATOM 2208 C CA . CYS A 1 279 ? -4.605 34.580 15.223 1.00 16.23 279 CYS A CA 1
ATOM 2209 C C . CYS A 1 279 ? -5.686 35.433 15.903 1.00 17.11 279 CYS A C 1
ATOM 2210 O O . CYS A 1 279 ? -5.913 36.614 15.519 1.00 15.56 279 CYS A O 1
ATOM 2213 N N . LEU A 1 280 ? -6.316 34.854 16.930 1.00 16.44 280 LEU A N 1
ATOM 2214 C CA . LEU A 1 280 ? -7.357 35.555 17.675 1.00 16.96 280 LEU A CA 1
ATOM 2215 C C . LEU A 1 280 ? -6.784 36.730 18.441 1.00 16.65 280 LEU A C 1
ATOM 2216 O O . LEU A 1 280 ? -7.392 37.790 18.450 1.00 16.58 280 LEU A O 1
ATOM 2221 N N . GLN A 1 281 ? -5.650 36.536 19.117 1.00 17.89 281 GLN A N 1
ATOM 2222 C CA . GLN A 1 281 ? -4.973 37.647 19.790 1.00 19.24 281 GLN A CA 1
ATOM 2223 C C . GLN A 1 281 ? -4.613 38.754 18.810 1.00 17.04 281 GLN A C 1
ATOM 2224 O O . GLN A 1 281 ? -4.795 39.919 19.120 1.00 17.01 281 GLN A O 1
ATOM 2230 N N . LEU A 1 282 ? -4.039 38.390 17.670 1.00 16.76 282 LEU A N 1
ATOM 2231 C CA . LEU A 1 282 ? -3.670 39.371 16.619 1.00 18.42 282 LEU A CA 1
ATOM 2232 C C . LEU A 1 282 ? -4.862 40.241 16.238 1.00 17.29 282 LEU A C 1
ATOM 2233 O O . LEU A 1 282 ? -4.748 41.463 16.160 1.00 18.82 282 LEU A O 1
ATOM 2238 N N . ALA A 1 283 ? -6.005 39.610 15.972 1.00 17.78 283 ALA A N 1
ATOM 2239 C CA . ALA A 1 283 ? -7.253 40.334 15.675 1.00 16.26 283 ALA A CA 1
ATOM 2240 C C . ALA A 1 283 ? -7.578 41.352 16.780 1.00 16.26 283 ALA A C 1
ATOM 2241 O O . ALA A 1 283 ? -7.813 42.519 16.503 1.00 14.96 283 ALA A O 1
ATOM 2243 N N . ARG A 1 284 ? -7.585 40.906 18.029 1.00 16.03 284 ARG A N 1
ATOM 2244 C CA . ARG A 1 284 ? -7.809 41.825 19.155 1.00 17.38 284 ARG A CA 1
ATOM 2245 C C . ARG A 1 284 ? -6.870 43.034 19.172 1.00 17.18 284 ARG A C 1
ATOM 2246 O O . ARG A 1 284 ? -7.311 44.152 19.429 1.00 17.21 284 ARG A O 1
ATOM 2254 N N . TYR A 1 285 ? -5.574 42.791 18.956 1.00 17.36 285 TYR A N 1
ATOM 2255 C CA . TYR A 1 285 ? -4.577 43.875 18.953 1.00 18.40 285 TYR A CA 1
ATOM 2256 C C . TYR A 1 285 ? -4.736 44.843 17.765 1.00 19.12 285 TYR A C 1
ATOM 2257 O O . TYR A 1 285 ? -4.360 46.043 17.848 1.00 20.29 285 TYR A O 1
ATOM 2266 N N . PHE A 1 286 ? -5.252 44.321 16.661 1.00 18.44 286 PHE A N 1
ATOM 2267 C CA . PHE A 1 286 ? -5.608 45.155 15.497 1.00 19.76 286 PHE A CA 1
ATOM 2268 C C . PHE A 1 286 ? -7.002 45.790 15.616 1.00 20.28 286 PHE A C 1
ATOM 2269 O O . PHE A 1 286 ? -7.399 46.600 14.767 1.00 23.03 286 PHE A O 1
ATOM 2277 N N . GLY A 1 287 ? -7.749 45.430 16.654 1.00 20.90 287 GLY A N 1
ATOM 2278 C CA . GLY A 1 287 ? -9.122 45.927 16.832 1.00 20.52 287 GLY A CA 1
ATOM 2279 C C . GLY A 1 287 ? -10.146 45.397 15.839 1.00 20.31 287 GLY A C 1
ATOM 2280 O O . GLY A 1 287 ? -11.099 46.100 15.463 1.00 20.32 287 GLY A O 1
ATOM 2281 N N . VAL A 1 288 ? -9.961 44.156 15.407 1.00 19.50 288 VAL A N 1
ATOM 2282 C CA . VAL A 1 288 ? -10.894 43.528 14.495 1.00 19.76 288 VAL A CA 1
ATOM 2283 C C . VAL A 1 288 ? -11.520 42.312 15.195 1.00 19.94 288 VAL A C 1
ATOM 2284 O O . VAL A 1 288 ? -10.996 41.789 16.246 1.00 18.64 288 VAL A O 1
ATOM 2288 N N . ARG A 1 289 ? -12.638 41.851 14.635 1.00 18.79 289 ARG A N 1
ATOM 2289 C CA . ARG A 1 289 ? -13.304 40.721 15.240 1.00 18.06 289 ARG A CA 1
ATOM 2290 C C . ARG A 1 289 ? -12.732 39.394 14.733 1.00 17.98 289 ARG A C 1
ATOM 2291 O O . ARG A 1 289 ? -12.066 39.344 13.707 1.00 17.89 289 ARG A O 1
ATOM 2299 N N . ALA A 1 290 ? -13.036 38.324 15.452 1.00 16.76 290 ALA A N 1
ATOM 2300 C CA . ALA A 1 290 ? -12.502 36.998 15.109 1.00 17.01 290 ALA A CA 1
ATOM 2301 C C . ALA A 1 290 ? -13.587 35.964 15.370 1.00 17.38 290 ALA A C 1
ATOM 2302 O O . ALA A 1 290 ? -14.047 35.819 16.513 1.00 17.68 290 ALA A O 1
ATOM 2304 N N . SER A 1 291 ? -13.998 35.266 14.316 1.00 16.62 291 SER A N 1
ATOM 2305 C CA . SER A 1 291 ? -15.038 34.222 14.414 1.00 17.26 291 SER A CA 1
ATOM 2306 C C . SER A 1 291 ? -14.534 32.999 13.674 1.00 17.56 291 SER A C 1
ATOM 2307 O O . SER A 1 291 ? -14.537 32.991 12.449 1.00 17.21 291 SER A O 1
ATOM 2310 N N . ALA A 1 292 ? -14.159 31.962 14.410 1.00 17.83 292 ALA A N 1
ATOM 2311 C CA . ALA A 1 292 ? -13.506 30.789 13.834 1.00 18.01 292 ALA A CA 1
ATOM 2312 C C . ALA A 1 292 ? -14.309 30.072 12.753 1.00 18.60 292 ALA A C 1
ATOM 2313 O O . ALA A 1 292 ? -15.519 29.815 12.899 1.00 19.49 292 ALA A O 1
ATOM 2315 N N . HIS A 1 293 ? -13.624 29.713 11.679 1.00 20.37 293 HIS A N 1
ATOM 2316 C CA . HIS A 1 293 ? -14.178 28.772 10.723 1.00 21.09 293 HIS A CA 1
ATOM 2317 C C . HIS A 1 293 ? -14.035 27.353 11.341 1.00 21.62 293 HIS A C 1
ATOM 2318 O O . HIS A 1 293 ? -12.991 26.999 11.905 1.00 22.41 293 HIS A O 1
ATOM 2325 N N . ALA A 1 294 ? -15.100 26.582 11.281 1.00 21.31 294 ALA A N 1
ATOM 2326 C CA . ALA A 1 294 ? -15.086 25.236 11.882 1.00 22.97 294 ALA A CA 1
ATOM 2327 C C . ALA A 1 294 ? -15.990 24.249 11.146 1.00 23.94 294 ALA A C 1
ATOM 2328 O O . ALA A 1 294 ? -16.468 23.291 11.771 1.00 25.76 294 ALA A O 1
ATOM 2330 N N . TYR A 1 295 ? -16.187 24.438 9.835 1.00 24.54 295 TYR A N 1
ATOM 2331 C CA . TYR A 1 295 ? -17.161 23.624 9.097 1.00 25.89 295 TYR A CA 1
ATOM 2332 C C . TYR A 1 295 ? -16.903 22.102 9.240 1.00 26.46 295 TYR A C 1
ATOM 2333 O O . TYR A 1 295 ? -17.825 21.337 9.563 1.00 26.71 295 TYR A O 1
ATOM 2342 N N . ASP A 1 296 ? -15.658 21.677 9.016 1.00 27.14 296 ASP A N 1
ATOM 2343 C CA . ASP A 1 296 ? -15.274 20.295 9.270 1.00 28.75 296 ASP A CA 1
ATOM 2344 C C . ASP A 1 296 ? -14.818 20.259 10.708 1.00 29.04 296 ASP A C 1
ATOM 2345 O O . ASP A 1 296 ? -14.645 21.290 11.321 1.00 30.35 296 ASP A O 1
ATOM 2350 N N . GLY A 1 297 ? -14.650 19.112 11.312 1.00 28.29 297 GLY A N 1
ATOM 2351 C CA . GLY A 1 297 ? -14.219 19.267 12.699 1.00 27.59 297 GLY A CA 1
ATOM 2352 C C . GLY A 1 297 ? -15.232 19.300 13.821 1.00 26.06 297 GLY A C 1
ATOM 2353 O O . GLY A 1 297 ? -16.327 19.890 13.741 1.00 26.42 297 GLY A O 1
ATOM 2354 N N . SER A 1 298 ? -14.809 18.646 14.884 1.00 23.62 298 SER A N 1
ATOM 2355 C CA . SER A 1 298 ? -15.635 18.288 15.998 1.00 22.47 298 SER A CA 1
ATOM 2356 C C . SER A 1 298 ? -14.716 18.429 17.219 1.00 20.78 298 SER A C 1
ATOM 2357 O O . SER A 1 298 ? -14.930 19.310 18.071 1.00 19.14 298 SER A O 1
ATOM 2360 N N . LEU A 1 299 ? -13.657 17.619 17.249 1.00 18.34 299 LEU A N 1
ATOM 2361 C CA . LEU A 1 299 ? -12.602 17.783 18.242 1.00 19.17 299 LEU A CA 1
ATOM 2362 C C . LEU A 1 299 ? -11.880 19.127 17.995 1.00 17.64 299 LEU A C 1
ATOM 2363 O O . LEU A 1 299 ? -11.661 19.893 18.944 1.00 18.53 299 LEU A O 1
ATOM 2368 N N . SER A 1 300 ? -11.544 19.443 16.736 1.00 17.18 300 SER A N 1
ATOM 2369 C CA . SER A 1 300 ? -10.906 20.768 16.479 1.00 16.40 300 SER A CA 1
ATOM 2370 C C . SER A 1 300 ? -11.884 21.922 16.806 1.00 15.39 300 SER A C 1
ATOM 2371 O O . SER A 1 300 ? -11.483 22.980 17.304 1.00 16.54 300 SER A O 1
ATOM 2374 N N . ARG A 1 301 ? -13.163 21.725 16.536 1.00 16.63 301 ARG A N 1
ATOM 2375 C CA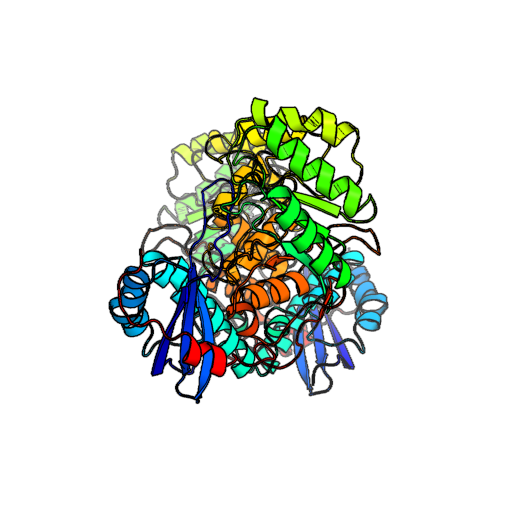 . ARG A 1 301 ? -14.235 22.674 16.926 1.00 16.74 301 ARG A CA 1
ATOM 2376 C C . ARG A 1 301 ? -14.266 22.914 18.443 1.00 16.61 301 ARG A C 1
ATOM 2377 O O . ARG A 1 301 ? -14.480 24.040 18.905 1.00 16.21 301 ARG A O 1
ATOM 2385 N N . LEU A 1 302 ? -14.024 21.862 19.215 1.00 16.97 302 LEU A N 1
ATOM 2386 C CA . LEU A 1 302 ? -13.965 21.997 20.674 1.00 16.44 302 LEU A CA 1
ATOM 2387 C C . LEU A 1 302 ? -12.791 22.904 21.081 1.00 16.86 302 LEU A C 1
ATOM 2388 O O . LEU A 1 302 ? -12.960 23.770 21.919 1.00 17.61 302 LEU A O 1
ATOM 2393 N N . TYR A 1 303 ? -11.627 22.699 20.477 1.00 15.91 303 TYR A N 1
ATOM 2394 C CA . TYR A 1 303 ? -10.485 23.587 20.687 1.00 16.69 303 TYR A CA 1
ATOM 2395 C C . TYR A 1 303 ? -10.807 25.048 20.341 1.00 16.36 303 TYR A C 1
ATOM 2396 O O . TYR A 1 303 ? -10.401 25.942 21.057 1.00 17.77 303 TYR A O 1
ATOM 2405 N N . ALA A 1 304 ? -11.523 25.266 19.234 1.00 16.27 304 ALA A N 1
ATOM 2406 C CA . ALA A 1 304 ? -11.941 26.618 18.844 1.00 17.50 304 ALA A CA 1
ATOM 2407 C C . ALA A 1 304 ? -12.840 27.230 19.915 1.00 17.95 304 ALA A C 1
ATOM 2408 O O . ALA A 1 304 ? -12.752 28.430 20.215 1.00 17.90 304 ALA A O 1
ATOM 2410 N N . LEU A 1 305 ? -13.722 26.427 20.483 1.00 17.95 305 LEU A N 1
ATOM 2411 C CA . LEU A 1 305 ? -14.538 26.923 21.593 1.00 17.24 305 LEU A CA 1
ATOM 2412 C C . LEU A 1 305 ? -13.738 27.250 22.863 1.00 17.66 305 LEU A C 1
ATOM 2413 O O . LEU A 1 305 ? -14.000 28.277 23.504 1.00 17.08 305 LEU A O 1
ATOM 2418 N N . PHE A 1 306 ? -12.805 26.375 23.239 1.00 17.26 306 PHE A N 1
ATOM 2419 C CA . PHE A 1 306 ? -11.899 26.656 24.378 1.00 17.72 306 PHE A CA 1
ATOM 2420 C C . PHE A 1 306 ? -11.176 27.959 24.092 1.00 17.16 306 PHE A C 1
ATOM 2421 O O . PHE A 1 306 ? -11.134 28.851 24.951 1.00 17.91 306 PHE A O 1
ATOM 2429 N N . ALA A 1 307 ? -10.607 28.080 22.898 1.00 16.41 307 ALA A N 1
ATOM 2430 C CA . ALA A 1 307 ? -9.886 29.307 22.555 1.00 16.84 307 ALA A CA 1
ATOM 2431 C C . ALA A 1 307 ? -10.798 30.551 22.721 1.00 16.89 307 ALA A C 1
ATOM 2432 O O . ALA A 1 307 ? -10.381 31.550 23.332 1.00 17.77 307 ALA A O 1
ATOM 2434 N N . GLN A 1 308 ? -12.050 30.477 22.230 1.00 17.97 308 GLN A N 1
ATOM 2435 C CA . GLN A 1 308 ? -12.961 31.627 22.301 1.00 18.31 308 GLN A CA 1
ATOM 2436 C C . GLN A 1 308 ? -13.335 31.948 23.748 1.00 18.06 308 GLN A C 1
ATOM 2437 O O . GLN A 1 308 ? -13.604 33.112 24.080 1.00 18.46 308 GLN A O 1
ATOM 2443 N N . ALA A 1 309 ? -13.384 30.914 24.593 1.00 18.64 309 ALA A N 1
ATOM 2444 C CA . ALA A 1 309 ? -13.672 31.118 26.030 1.00 19.06 309 ALA A CA 1
ATOM 2445 C C . ALA A 1 309 ? -12.545 31.848 26.735 1.00 19.64 309 ALA A C 1
ATOM 2446 O O . ALA A 1 309 ? -12.785 32.514 27.757 1.00 19.46 309 ALA A O 1
ATOM 2448 N N . CYS A 1 310 ? -11.331 31.714 26.197 1.00 18.11 310 CYS A N 1
ATOM 2449 C CA . CYS A 1 310 ? -10.159 32.385 26.752 1.00 18.88 310 CYS A CA 1
ATOM 2450 C C . CYS A 1 310 ? -9.815 33.721 26.049 1.00 18.87 310 CYS A C 1
ATOM 2451 O O . CYS A 1 310 ? -8.685 34.248 26.206 1.00 20.18 310 CYS A O 1
ATOM 2454 N N . LEU A 1 311 ? -10.763 34.246 25.260 1.00 17.57 311 LEU A N 1
ATOM 2455 C CA . LEU A 1 311 ? -10.526 35.484 24.476 1.00 17.67 311 LEU A CA 1
ATOM 2456 C C . LEU A 1 311 ? -11.235 36.669 25.152 1.00 18.76 311 LEU A C 1
ATOM 2457 O O . LEU A 1 311 ? -12.417 36.564 25.490 1.00 19.36 311 LEU A O 1
ATOM 2462 N N . PRO A 1 312 ? -10.522 37.793 25.349 1.00 19.28 312 PRO A N 1
ATOM 2463 C CA . PRO A 1 312 ? -11.197 38.934 25.940 1.00 19.67 312 PRO A CA 1
ATOM 2464 C C . PRO A 1 312 ? -12.342 39.463 25.044 1.00 19.26 312 PRO A C 1
ATOM 2465 O O . PRO A 1 312 ? -12.399 39.170 23.842 1.00 19.31 312 PRO A O 1
ATOM 2469 N N . PRO A 1 313 ? -13.270 40.232 25.619 1.00 20.94 313 PRO A N 1
ATOM 2470 C CA . PRO A 1 313 ? -14.382 40.695 24.772 1.00 19.77 313 PRO A CA 1
ATOM 2471 C C . PRO A 1 313 ? -13.902 41.625 23.642 1.00 19.89 313 PRO A C 1
ATOM 2472 O O . PRO A 1 313 ? -12.829 42.265 23.795 1.00 18.34 313 PRO A O 1
ATOM 2476 N N . TRP A 1 314 ? -14.641 41.651 22.515 1.00 19.14 314 TRP A N 1
ATOM 2477 C CA . TRP A 1 314 ? -14.371 42.616 21.414 1.00 19.75 314 TRP A CA 1
ATOM 2478 C C . TRP A 1 314 ? -15.027 43.992 21.582 1.00 19.54 314 TRP A C 1
ATOM 2479 O O . TRP A 1 314 ? -14.612 44.941 20.911 1.00 20.13 314 TRP A O 1
ATOM 2490 N N . SER A 1 315 ? -16.080 44.103 22.400 1.00 19.97 315 SER A N 1
ATOM 2491 C CA . SER A 1 315 ? -16.779 45.378 22.561 1.00 19.05 315 SER A CA 1
ATOM 2492 C C . SER A 1 315 ? -17.067 45.593 24.031 1.00 19.67 315 SER A C 1
ATOM 2493 O O . SER A 1 315 ? -16.863 44.695 24.858 1.00 20.05 315 SER A O 1
ATOM 2496 N N . LYS A 1 316 ? -17.678 46.736 24.319 1.00 19.26 316 LYS A N 1
ATOM 2497 C CA . LYS A 1 316 ? -18.121 47.058 25.679 1.00 19.38 316 LYS A CA 1
ATOM 2498 C C . LYS A 1 316 ? -19.619 46.850 25.885 1.00 20.69 316 LYS A C 1
ATOM 2499 O O . LYS A 1 316 ? -20.163 47.267 26.928 1.00 20.80 316 LYS A O 1
ATOM 2505 N N . MET A 1 317 ? -20.267 46.194 24.915 1.00 20.77 317 MET A N 1
ATOM 2506 C CA . MET A 1 317 ? -21.696 45.897 24.978 1.00 21.90 317 MET A CA 1
ATOM 2507 C C . MET A 1 317 ? -21.925 44.694 25.899 1.00 23.17 317 MET A C 1
ATOM 2508 O O . MET A 1 317 ? -21.441 43.586 25.629 1.00 24.53 317 MET A O 1
ATOM 2513 N N . LYS A 1 318 ? -22.672 44.919 26.979 1.00 23.98 318 LYS A N 1
ATOM 2514 C CA . LYS A 1 318 ? -22.868 43.920 28.048 1.00 27.12 318 LYS A CA 1
ATOM 2515 C C . LYS A 1 318 ? -23.296 42.531 27.510 1.00 26.14 318 LYS A C 1
ATOM 2516 O O . LYS A 1 318 ? -22.867 41.506 28.017 1.00 28.07 318 LYS A O 1
ATOM 2522 N N . ASN A 1 319 ? -24.101 42.510 26.464 1.00 26.43 319 ASN A N 1
ATOM 2523 C CA . ASN A 1 319 ? -24.634 41.252 25.928 1.00 27.38 319 ASN A CA 1
ATOM 2524 C C . ASN A 1 319 ? -24.313 41.057 24.438 1.00 25.99 319 ASN A C 1
ATOM 2525 O O . ASN A 1 319 ? -25.002 40.332 23.724 1.00 26.57 319 ASN A O 1
ATOM 2530 N N . ASP A 1 320 ? -23.269 41.720 23.956 1.00 24.09 320 ASP A N 1
ATOM 2531 C CA . ASP A 1 320 ? -22.844 41.492 22.586 1.00 22.22 320 ASP A CA 1
ATOM 2532 C C . ASP A 1 320 ? -21.356 41.785 22.444 1.00 21.32 320 ASP A C 1
ATOM 2533 O O . ASP A 1 320 ? -20.962 42.762 21.801 1.00 20.04 320 ASP A O 1
ATOM 2538 N N . HIS A 1 321 ? -20.538 40.938 23.050 1.00 20.48 321 HIS A N 1
ATOM 2539 C CA . HIS A 1 321 ? -19.112 41.241 23.142 1.00 19.81 321 HIS A CA 1
ATOM 2540 C C . HIS A 1 321 ? -18.229 40.030 22.905 1.00 19.48 321 HIS A C 1
ATOM 2541 O O . HIS A 1 321 ? -17.035 40.071 23.172 1.00 18.57 321 HIS A O 1
ATOM 2548 N N . ILE A 1 322 ? -18.818 38.938 22.433 1.00 18.84 322 ILE A N 1
ATOM 2549 C CA . ILE A 1 322 ? -18.002 37.790 22.028 1.00 17.92 322 ILE A CA 1
ATOM 2550 C C . ILE A 1 322 ? -18.581 37.223 20.738 1.00 17.42 322 ILE A C 1
ATOM 2551 O O . ILE A 1 322 ? -19.800 37.009 20.616 1.00 16.56 322 ILE A O 1
ATOM 2556 N N . GLU A 1 323 ? -17.711 36.989 19.771 1.00 17.19 323 GLU A N 1
ATOM 2557 C CA . GLU A 1 323 ? -18.154 36.516 18.431 1.00 18.02 323 GLU A CA 1
ATOM 2558 C C . GLU A 1 323 ? -18.605 35.055 18.477 1.00 18.50 323 GLU A C 1
ATOM 2559 O O . GLU A 1 323 ? -18.071 34.281 19.268 1.00 19.31 323 GLU A O 1
ATOM 2565 N N . PRO A 1 324 ? -19.569 34.679 17.619 1.00 19.81 324 PRO A N 1
ATOM 2566 C CA . PRO A 1 324 ? -19.933 33.253 17.553 1.00 19.64 324 PRO A CA 1
ATOM 2567 C C . PRO A 1 324 ? -18.934 32.381 16.780 1.00 21.29 324 PRO A C 1
ATOM 2568 O O . PRO A 1 324 ? -18.092 32.877 16.011 1.00 22.52 324 PRO A O 1
ATOM 2572 N N . ILE A 1 325 ? -19.051 31.083 16.969 1.00 21.06 325 ILE A N 1
ATOM 2573 C CA . ILE A 1 325 ? -18.256 30.112 16.252 1.00 20.76 325 ILE A CA 1
ATOM 2574 C C . ILE A 1 325 ? -19.189 29.326 15.329 1.00 20.11 325 ILE A C 1
ATOM 2575 O O . ILE A 1 325 ? -20.387 29.203 15.602 1.00 18.85 325 ILE A O 1
ATOM 2580 N N . GLU A 1 326 ? -18.649 28.843 14.217 1.00 18.71 326 GLU A N 1
ATOM 2581 C CA . GLU A 1 326 ? -19.432 28.112 13.221 1.00 18.51 326 GLU A CA 1
ATOM 2582 C C . GLU A 1 326 ? -19.891 26.740 13.688 1.00 17.83 326 GLU A C 1
ATOM 2583 O O . GLU A 1 326 ? -19.090 25.926 14.125 1.00 17.73 326 GLU A O 1
ATOM 2589 N N . TRP A 1 327 ? -21.179 26.458 13.544 1.00 18.40 327 TRP A N 1
ATOM 2590 C CA . TRP A 1 327 ? -21.674 25.111 13.890 1.00 18.98 327 TRP A CA 1
ATOM 2591 C C . TRP A 1 327 ? -22.324 24.444 12.673 1.00 18.47 327 TRP A C 1
ATOM 2592 O O . TRP A 1 327 ? -23.470 24.737 12.328 1.00 18.48 327 TRP A O 1
ATOM 2603 N N . ASP A 1 328 ? -21.608 23.507 12.049 1.00 20.26 328 ASP A N 1
ATOM 2604 C CA . ASP A 1 328 ? -22.148 22.733 10.902 1.00 19.69 328 ASP A CA 1
ATOM 2605 C C . ASP A 1 328 ? -23.436 22.002 11.300 1.00 19.91 328 ASP A C 1
ATOM 2606 O O . ASP A 1 328 ? -23.421 21.199 12.239 1.00 19.12 328 ASP A O 1
ATOM 2611 N N . VAL A 1 329 ? -24.536 22.290 10.601 1.00 17.84 329 VAL A N 1
ATOM 2612 C CA . VAL A 1 329 ? -25.806 21.615 10.912 1.00 18.67 329 VAL A CA 1
ATOM 2613 C C . VAL A 1 329 ? -26.268 20.606 9.845 1.00 18.85 329 VAL A C 1
ATOM 2614 O O . VAL A 1 329 ? -27.415 20.128 9.878 1.00 19.13 329 VAL A O 1
ATOM 2618 N N . MET A 1 330 ? -25.399 20.329 8.864 1.00 18.89 330 MET A N 1
ATOM 2619 C CA . MET A 1 330 ? -25.714 19.377 7.802 1.00 18.20 330 MET A CA 1
ATOM 2620 C C . MET A 1 330 ? -25.468 17.948 8.248 1.00 19.73 330 MET A C 1
ATOM 2621 O O . MET A 1 330 ? -24.815 17.733 9.259 1.00 19.66 330 MET A O 1
ATOM 2626 N N . GLU A 1 331 ? -25.934 16.974 7.461 1.00 20.33 331 GLU A N 1
ATOM 2627 C CA . GLU A 1 331 ? -25.709 15.547 7.764 1.00 21.60 331 GLU A CA 1
ATOM 2628 C C . GLU A 1 331 ? -24.203 15.337 7.930 1.00 21.30 331 GLU A C 1
ATOM 2629 O O . GLU A 1 331 ? -23.427 15.629 7.020 1.00 21.05 331 GLU A O 1
ATOM 2635 N N . ASN A 1 332 ? -23.796 14.873 9.111 1.00 20.71 332 ASN A N 1
ATOM 2636 C CA . ASN A 1 332 ? -22.409 14.635 9.427 1.00 20.48 332 ASN A CA 1
ATOM 2637 C C . ASN A 1 332 ? -22.314 13.885 10.735 1.00 21.09 332 ASN A C 1
ATOM 2638 O O . ASN A 1 332 ? -22.448 14.477 11.776 1.00 19.02 332 ASN A O 1
ATOM 2643 N N . PRO A 1 333 ? -22.067 12.561 10.686 1.00 22.01 333 PRO A N 1
ATOM 2644 C CA . PRO A 1 333 ? -22.005 11.785 11.948 1.00 21.84 333 PRO A CA 1
ATOM 2645 C C . PRO A 1 333 ? -20.814 12.171 12.854 1.00 22.55 333 PRO A C 1
ATOM 2646 O O . PRO A 1 333 ? -20.803 11.891 14.066 1.00 21.74 333 PRO A O 1
ATOM 2650 N N . PHE A 1 334 ? -19.822 12.831 12.273 1.00 22.89 334 PHE A N 1
ATOM 2651 C CA . PHE A 1 334 ? -18.643 13.178 13.037 1.00 24.22 334 PHE A CA 1
ATOM 2652 C C . PHE A 1 334 ? -18.938 14.327 14.035 1.00 24.29 334 PHE A C 1
ATOM 2653 O O . PHE A 1 334 ? -18.144 14.551 14.944 1.00 24.72 334 PHE A O 1
ATOM 2661 N N . THR A 1 335 ? -20.099 14.981 13.913 1.00 23.66 335 THR A N 1
ATOM 2662 C CA . THR A 1 335 ? -20.510 15.989 14.923 1.00 25.02 335 THR A CA 1
ATOM 2663 C C . THR A 1 335 ? -20.588 15.366 16.331 1.00 25.25 335 THR A C 1
ATOM 2664 O O . THR A 1 335 ? -20.357 16.040 17.349 1.00 25.09 335 THR A O 1
ATOM 2668 N N . ASP A 1 336 ? -20.871 14.065 16.379 1.00 26.09 336 ASP A N 1
ATOM 2669 C CA . ASP A 1 336 ? -20.930 13.347 17.654 1.00 26.69 336 ASP A CA 1
ATOM 2670 C C . ASP A 1 336 ? -19.637 12.754 18.155 1.00 26.68 336 ASP A C 1
ATOM 2671 O O . ASP A 1 336 ? -19.664 12.042 19.175 1.00 27.31 336 ASP A O 1
ATOM 2676 N N . LEU A 1 337 ? -18.505 13.014 17.490 1.00 25.42 337 LEU A N 1
ATOM 2677 C CA . LEU A 1 337 ? -17.220 12.417 17.956 1.00 24.45 337 LEU A CA 1
ATOM 2678 C C . LEU A 1 337 ? -16.921 12.843 19.395 1.00 24.60 337 LEU A C 1
ATOM 2679 O O . LEU A 1 337 ? -16.320 12.116 20.168 1.00 25.07 337 LEU A O 1
ATOM 2684 N N . VAL A 1 338 ? -17.368 14.052 19.700 1.00 24.98 338 VAL A N 1
ATOM 2685 C CA . VAL A 1 338 ? -17.313 14.700 20.994 1.00 25.76 338 VAL A CA 1
ATOM 2686 C C . VAL A 1 338 ? -18.786 14.922 21.350 1.00 26.10 338 VAL A C 1
ATOM 2687 O O . VAL A 1 338 ? -19.563 15.419 20.537 1.00 25.90 338 VAL A O 1
ATOM 2691 N N . SER A 1 339 ? -19.179 14.559 22.559 1.00 27.11 339 SER A N 1
ATOM 2692 C CA . SER A 1 339 ? -20.580 14.707 22.961 1.00 27.43 339 SER A CA 1
ATOM 2693 C C . SER A 1 339 ? -20.772 16.121 23.468 1.00 26.69 339 SER A C 1
ATOM 2694 O O . SER A 1 339 ? -20.772 16.339 24.663 1.00 28.23 339 SER A O 1
ATOM 2697 N N . LEU A 1 340 ? -20.868 17.083 22.562 1.00 24.26 340 LEU A N 1
ATOM 2698 C CA . LEU A 1 340 ? -21.130 18.481 22.915 1.00 23.53 340 LEU A CA 1
ATOM 2699 C C . LEU A 1 340 ? -21.996 19.038 21.794 1.00 22.37 340 LEU A C 1
ATOM 2700 O O . LEU A 1 340 ? -21.645 18.914 20.610 1.00 20.26 340 LEU A O 1
ATOM 2705 N N . GLN A 1 341 ? -23.147 19.582 22.178 1.00 22.01 341 GLN A N 1
ATOM 2706 C CA . GLN A 1 341 ? -24.071 20.223 21.246 1.00 22.67 341 GLN A CA 1
ATOM 2707 C C . GLN A 1 341 ? -24.601 21.555 21.807 1.00 22.23 341 GLN A C 1
ATOM 2708 O O . GLN A 1 341 ? -24.663 21.744 23.049 1.00 22.14 341 GLN A O 1
ATOM 2714 N N . PRO A 1 342 ? -24.957 22.505 20.916 1.00 22.12 342 PRO A N 1
ATOM 2715 C CA . PRO A 1 342 ? -25.550 23.743 21.425 1.00 22.69 342 PRO A CA 1
ATOM 2716 C C . PRO A 1 342 ? -26.991 23.555 21.924 1.00 24.01 342 PRO A C 1
ATOM 2717 O O . PRO A 1 342 ? -27.672 22.599 21.484 1.00 23.39 342 PRO A O 1
ATOM 2721 N N . SER A 1 343 ? -27.387 24.368 22.915 1.00 25.00 343 SER A N 1
ATOM 2722 C CA . SER A 1 343 ? -28.797 24.547 23.292 1.00 26.94 343 SER A CA 1
ATOM 2723 C C . SER A 1 343 ? -29.170 25.979 23.042 1.00 26.22 343 SER A C 1
ATOM 2724 O O . SER A 1 343 ? -28.551 26.882 23.590 1.00 26.48 343 SER A O 1
ATOM 2727 N N . LYS A 1 344 ? -30.227 26.186 22.266 1.00 26.39 344 LYS A N 1
ATOM 2728 C CA . LYS A 1 344 ? -30.708 27.526 22.000 1.00 27.64 344 LYS A CA 1
ATOM 2729 C C . LYS A 1 344 ? -29.567 28.406 21.452 1.00 25.69 344 LYS A C 1
ATOM 2730 O O . LYS A 1 344 ? -29.500 29.590 21.747 1.00 25.00 344 LYS A O 1
ATOM 2736 N N . GLY A 1 345 ? -28.670 27.795 20.668 1.00 24.28 345 GLY A N 1
ATOM 2737 C CA . GLY A 1 345 ? -27.640 28.543 19.935 1.00 24.12 345 GLY A CA 1
ATOM 2738 C C . GLY A 1 345 ? -26.425 28.913 20.775 1.00 23.20 345 GLY A C 1
ATOM 2739 O O . GLY A 1 345 ? -25.608 29.751 20.372 1.00 22.46 345 GLY A O 1
ATOM 2740 N N . MET A 1 346 ? -26.311 28.291 21.945 1.00 22.59 346 MET A N 1
ATOM 2741 C CA . MET A 1 346 ? -25.210 28.569 22.873 1.00 22.62 346 MET A CA 1
ATOM 2742 C C . MET A 1 346 ? -24.553 27.224 23.191 1.00 23.29 346 MET A C 1
ATOM 2743 O O . MET A 1 346 ? -25.254 26.233 23.361 1.00 22.93 346 MET A O 1
ATOM 2748 N N . VAL A 1 347 ? -23.228 27.214 23.273 1.00 22.95 347 VAL A N 1
ATOM 2749 C CA . VAL A 1 347 ? -22.511 26.024 23.657 1.00 23.98 347 VAL A CA 1
ATOM 2750 C C . VAL A 1 347 ? -21.902 26.255 25.036 1.00 24.75 347 VAL A C 1
ATOM 2751 O O . VAL A 1 347 ? -21.211 27.248 25.278 1.00 24.58 347 VAL A O 1
ATOM 2755 N N . HIS A 1 348 ? -22.208 25.362 25.961 1.00 24.83 348 HIS A N 1
ATOM 2756 C CA . HIS A 1 348 ? -21.577 25.437 27.271 1.00 26.52 348 HIS A CA 1
ATOM 2757 C C . HIS A 1 348 ? -20.240 24.692 27.214 1.00 26.54 348 HIS A C 1
ATOM 2758 O O . HIS A 1 348 ? -20.166 23.536 26.768 1.00 26.60 348 HIS A O 1
ATOM 2765 N N . ILE A 1 349 ? -19.174 25.393 27.607 1.00 25.82 349 ILE A N 1
ATOM 2766 C CA . ILE A 1 349 ? -17.789 24.861 27.561 1.00 26.07 349 ILE A CA 1
ATOM 2767 C C . ILE A 1 349 ? -17.546 23.812 28.645 1.00 25.62 349 ILE A C 1
ATOM 2768 O O . ILE A 1 349 ? -17.789 24.099 29.804 1.00 24.84 349 ILE A O 1
ATOM 2773 N N . PRO A 1 350 ? -17.061 22.598 28.272 1.00 25.74 350 PRO A N 1
ATOM 2774 C CA . PRO A 1 350 ? -16.701 21.554 29.261 1.00 26.05 350 PRO A CA 1
ATOM 2775 C C . PRO A 1 350 ? -15.632 22.054 30.226 1.00 25.87 350 PRO A C 1
ATOM 2776 O O . PRO A 1 350 ? -14.644 22.644 29.781 1.00 25.21 350 PRO A O 1
ATOM 2780 N N . LYS A 1 351 ? -15.796 21.791 31.524 1.00 25.44 351 LYS A N 1
ATOM 2781 C CA . LYS A 1 351 ? -14.869 22.365 32.528 1.00 25.78 351 LYS A CA 1
ATOM 2782 C C . LYS A 1 351 ? -13.851 21.387 33.131 1.00 25.14 351 LYS A C 1
ATOM 2783 O O . LYS A 1 351 ? -12.962 21.791 33.894 1.00 23.91 351 LYS A O 1
ATOM 2789 N N . GLY A 1 352 ? -13.979 20.109 32.769 1.00 24.51 352 GLY A N 1
ATOM 2790 C CA . GLY A 1 352 ? -13.183 19.032 33.382 1.00 24.69 352 GLY A CA 1
ATOM 2791 C C . GLY A 1 352 ? -11.741 18.978 32.897 1.00 24.75 352 GLY A C 1
ATOM 2792 O O . GLY A 1 352 ? -11.380 19.622 31.876 1.00 24.09 352 GLY A O 1
ATOM 2793 N N . LYS A 1 353 ? -10.922 18.200 33.612 1.00 23.36 353 LYS A N 1
ATOM 2794 C CA . LYS A 1 353 ? -9.504 18.053 33.284 1.00 22.87 353 LYS A CA 1
ATOM 2795 C C . LYS A 1 353 ? -9.252 17.635 31.823 1.00 21.77 353 LYS A C 1
ATOM 2796 O O . LYS A 1 353 ? -10.065 16.942 31.209 1.00 21.56 353 LYS A O 1
ATOM 2802 N N . GLY A 1 354 ? -8.154 18.117 31.255 1.00 21.21 354 GLY A N 1
ATOM 2803 C CA . GLY A 1 354 ? -7.866 17.849 29.845 1.00 20.51 354 GLY A CA 1
ATOM 2804 C C . GLY A 1 354 ? -8.896 18.598 29.023 1.00 20.49 354 GLY A C 1
ATOM 2805 O O . GLY A 1 354 ? -9.084 19.809 29.224 1.00 22.27 354 GLY A O 1
ATOM 2806 N N . ILE A 1 355 ? -9.545 17.894 28.098 1.00 19.41 355 ILE A N 1
ATOM 2807 C CA . ILE A 1 355 ? -10.592 18.461 27.246 1.00 19.09 355 ILE A CA 1
ATOM 2808 C C . ILE A 1 355 ? -11.990 18.272 27.826 1.00 19.80 355 ILE A C 1
ATOM 2809 O O . ILE A 1 355 ? -12.986 18.621 27.184 1.00 19.10 355 ILE A O 1
ATOM 2814 N N . GLY A 1 356 ? -12.063 17.719 29.042 1.00 19.72 356 GLY A N 1
ATOM 2815 C CA . GLY A 1 356 ? -13.299 17.637 29.780 1.00 21.12 356 GLY A CA 1
ATOM 2816 C C . GLY A 1 356 ? -14.323 16.699 29.164 1.00 22.43 356 GLY A C 1
ATOM 2817 O O . GLY A 1 356 ? -15.470 16.752 29.503 1.00 22.99 356 GLY A O 1
ATOM 2818 N N . THR A 1 357 ? -13.893 15.839 28.251 1.00 24.23 357 THR A N 1
ATOM 2819 C CA . THR A 1 357 ? -14.792 14.966 27.510 1.00 25.32 357 THR A CA 1
ATOM 2820 C C . THR A 1 357 ? -14.021 13.822 26.895 1.00 25.48 357 THR A C 1
ATOM 2821 O O . THR A 1 357 ? -12.777 13.821 26.893 1.00 24.49 357 THR A O 1
ATOM 2825 N N . GLU A 1 358 ? -14.771 12.830 26.416 1.00 25.24 358 GLU A N 1
ATOM 2826 C CA . GLU A 1 358 ? -14.192 11.643 25.813 1.00 26.92 358 GLU A CA 1
ATOM 2827 C C . GLU A 1 358 ? -14.530 11.584 24.324 1.00 26.57 358 GLU A C 1
ATOM 2828 O O . GLU A 1 358 ? -15.618 11.958 23.927 1.00 26.74 358 GLU A O 1
ATOM 2834 N N . ILE A 1 359 ? -13.602 11.083 23.516 1.00 25.29 359 ILE A N 1
ATOM 2835 C CA . ILE A 1 359 ? -13.924 10.750 22.131 1.00 25.20 359 ILE A CA 1
ATOM 2836 C C . ILE A 1 359 ? -14.888 9.538 22.123 1.00 24.41 359 ILE A C 1
ATOM 2837 O O . ILE A 1 359 ? -14.598 8.530 22.725 1.00 24.88 359 ILE A O 1
ATOM 2842 N N . ASN A 1 360 ? -16.009 9.676 21.417 1.00 24.02 360 ASN A N 1
ATOM 2843 C CA . ASN A 1 360 ? -16.982 8.602 21.230 1.00 24.14 360 ASN A CA 1
ATOM 2844 C C . ASN A 1 360 ? -16.428 7.480 20.316 1.00 23.61 360 ASN A C 1
ATOM 2845 O O . ASN A 1 360 ? -16.448 7.576 19.067 1.00 21.82 360 ASN A O 1
ATOM 2850 N N . MET A 1 361 ? -15.939 6.412 20.950 1.00 23.59 361 MET A N 1
ATOM 2851 C CA . MET A 1 361 ? -15.362 5.283 20.215 1.00 24.35 361 MET A CA 1
ATOM 2852 C C . MET A 1 361 ? -16.390 4.502 19.368 1.00 24.86 361 MET A C 1
ATOM 2853 O O . MET A 1 361 ? -16.029 3.882 18.372 1.00 25.06 361 MET A O 1
ATOM 2858 N N . GLU A 1 362 ? -17.659 4.544 19.745 1.00 25.12 362 GLU A N 1
ATOM 2859 C CA . GLU A 1 362 ? -18.697 3.992 18.870 1.00 26.89 362 GLU A CA 1
ATOM 2860 C C . GLU A 1 362 ? -18.668 4.599 17.448 1.00 25.45 362 GLU A C 1
ATOM 2861 O O . GLU A 1 362 ? -18.714 3.844 16.458 1.00 25.75 362 GLU A O 1
ATOM 2867 N N . ILE A 1 363 ? -18.587 5.934 17.362 1.00 22.65 363 ILE A N 1
ATOM 2868 C CA . ILE A 1 363 ? -18.528 6.689 16.084 1.00 22.96 363 ILE A CA 1
ATOM 2869 C C . ILE A 1 363 ? -17.237 6.398 15.352 1.00 23.41 363 ILE A C 1
ATOM 2870 O O . ILE A 1 363 ? -17.249 6.166 14.123 1.00 23.94 363 ILE A O 1
ATOM 2875 N N . VAL A 1 364 ? -16.128 6.443 16.102 1.00 22.91 364 VAL A N 1
ATOM 2876 C CA . VAL A 1 364 ? -14.776 6.146 15.590 1.00 22.91 364 VAL A CA 1
ATOM 2877 C C . VAL A 1 364 ? -14.780 4.753 14.920 1.00 24.31 364 VAL A C 1
ATOM 2878 O O . VAL A 1 364 ? -14.387 4.596 13.764 1.00 23.00 364 VAL A O 1
ATOM 2882 N N . ASN A 1 365 ? -15.257 3.746 15.653 1.00 25.21 365 ASN A N 1
ATOM 2883 C CA . ASN A 1 365 ? -15.382 2.401 15.080 1.00 26.33 365 ASN A CA 1
ATOM 2884 C C . ASN A 1 365 ? -16.374 2.259 13.924 1.00 26.10 365 ASN A C 1
ATOM 2885 O O . ASN A 1 365 ? -16.046 1.603 12.935 1.00 26.49 365 ASN A O 1
ATOM 2890 N N . ARG A 1 366 ? -17.564 2.854 14.037 1.00 26.45 366 ARG A N 1
ATOM 2891 C CA . ARG A 1 366 ? -18.592 2.771 12.993 1.00 26.18 366 ARG A CA 1
ATOM 2892 C C . ARG A 1 366 ? -18.081 3.271 11.633 1.00 26.65 366 ARG A C 1
ATOM 2893 O O . ARG A 1 366 ? -18.303 2.619 10.615 1.00 25.19 366 ARG A O 1
ATOM 2901 N N . TYR A 1 367 ? -17.399 4.422 11.632 1.00 25.89 367 TYR A N 1
ATOM 2902 C CA . TYR A 1 367 ? -16.965 5.089 10.397 1.00 26.11 367 TYR A CA 1
ATOM 2903 C C . TYR A 1 367 ? -15.490 4.891 10.020 1.00 26.36 367 TYR A C 1
ATOM 2904 O O . TYR A 1 367 ? -14.926 5.723 9.308 1.00 26.74 367 TYR A O 1
ATOM 2913 N N . LYS A 1 368 ? -14.873 3.812 10.494 1.00 26.47 368 LYS A N 1
ATOM 2914 C CA . LYS A 1 368 ? -13.518 3.437 10.058 1.00 26.60 368 LYS A CA 1
ATOM 2915 C C . LYS A 1 368 ? -13.412 3.494 8.526 1.00 26.56 368 LYS A C 1
ATOM 2916 O O . LYS A 1 368 ? -14.197 2.859 7.824 1.00 24.47 368 LYS A O 1
ATOM 2922 N N . TRP A 1 369 ? -12.478 4.293 8.011 1.00 26.05 369 TRP A N 1
ATOM 2923 C CA . TRP A 1 369 ? -12.211 4.308 6.561 1.00 26.45 369 TRP A CA 1
ATOM 2924 C C . TRP A 1 369 ? -11.734 2.922 6.113 1.00 27.38 369 TRP A C 1
ATOM 2925 O O . TRP A 1 369 ? -10.817 2.356 6.718 1.00 27.06 369 TRP A O 1
ATOM 2936 N N . ASP A 1 370 ? -12.349 2.385 5.054 1.00 28.94 370 ASP A N 1
ATOM 2937 C CA . ASP A 1 370 ? -12.032 1.003 4.613 1.00 30.78 370 ASP A CA 1
ATOM 2938 C C . ASP A 1 370 ? -10.788 0.886 3.736 1.00 31.37 370 ASP A C 1
ATOM 2939 O O . ASP A 1 370 ? -10.462 -0.208 3.244 1.00 31.84 370 ASP A O 1
ATOM 2944 N N . GLY A 1 371 ? -10.098 2.008 3.552 1.00 31.86 371 GLY A N 1
ATOM 2945 C CA . GLY A 1 371 ? -8.862 2.043 2.792 1.00 33.11 371 GLY A CA 1
ATOM 2946 C C . GLY A 1 371 ? -9.073 2.265 1.298 1.00 34.18 371 GLY A C 1
ATOM 2947 O O . GLY A 1 371 ? -8.116 2.441 0.576 1.00 34.67 371 GLY A O 1
ATOM 2948 N N . SER A 1 372 ? -10.311 2.267 0.817 1.00 35.79 372 SER A N 1
ATOM 2949 C CA . SER A 1 372 ? -10.536 2.455 -0.625 1.00 37.90 372 SER A CA 1
ATOM 2950 C C . SER A 1 372 ? -10.375 3.924 -0.998 1.00 39.21 372 SER A C 1
ATOM 2951 O O . SER A 1 372 ? -10.759 4.815 -0.229 1.00 38.08 372 SER A O 1
ATOM 2954 N N . ALA A 1 373 ? -9.778 4.179 -2.162 1.00 42.04 373 ALA A N 1
ATOM 2955 C CA . ALA A 1 373 ? -9.731 5.541 -2.702 1.00 44.19 373 ALA A CA 1
ATOM 2956 C C . ALA A 1 373 ? -11.122 5.917 -3.202 1.00 45.97 373 ALA A C 1
ATOM 2957 O O . ALA A 1 373 ? -11.866 5.071 -3.706 1.00 46.73 373 ALA A O 1
ATOM 2959 N N . TYR A 1 374 ? -11.477 7.185 -3.052 1.00 47.68 374 TYR A N 1
ATOM 2960 C CA . TYR A 1 374 ? -12.782 7.671 -3.482 1.00 49.07 374 TYR A CA 1
ATOM 2961 C C . TYR A 1 374 ? -12.588 8.769 -4.519 1.00 50.73 374 TYR A C 1
ATOM 2962 O O . TYR A 1 374 ? -11.587 9.510 -4.474 1.00 51.28 374 TYR A O 1
ATOM 2971 N N . GLU A 1 375 ? -13.535 8.863 -5.456 1.00 52.30 375 GLU A N 1
ATOM 2972 C CA . GLU A 1 375 ? -13.483 9.839 -6.553 1.00 53.72 375 GLU A CA 1
ATOM 2973 C C . GLU A 1 375 ? -12.080 10.001 -7.192 1.00 53.94 375 GLU A C 1
ATOM 2974 O O . GLU A 1 375 ? -11.337 9.022 -7.399 1.00 53.90 375 GLU A O 1
ATOM 2980 N N . LEU B 1 3 ? -8.492 24.467 41.810 1.00 49.17 3 LEU B N 1
ATOM 2981 C CA . LEU B 1 3 ? -9.414 25.587 42.218 1.00 48.60 3 LEU B CA 1
ATOM 2982 C C . LEU B 1 3 ? -9.029 26.227 43.574 1.00 47.40 3 LEU B C 1
ATOM 2983 O O . LEU B 1 3 ? -9.899 26.558 44.394 1.00 47.83 3 LEU B O 1
ATOM 2988 N N . VAL B 1 4 ? -7.723 26.442 43.750 1.00 45.82 4 VAL B N 1
ATOM 2989 C CA . VAL B 1 4 ? -7.099 26.904 45.013 1.00 43.84 4 VAL B CA 1
ATOM 2990 C C . VAL B 1 4 ? -6.979 28.461 45.136 1.00 42.57 4 VAL B C 1
ATOM 2991 O O . VAL B 1 4 ? -6.218 29.149 44.391 1.00 42.62 4 VAL B O 1
ATOM 2995 N N . LYS B 1 5 ? -7.741 28.983 46.104 1.00 39.88 5 LYS B N 1
ATOM 2996 C CA . LYS B 1 5 ? -7.933 30.408 46.351 1.00 36.77 5 LYS B CA 1
ATOM 2997 C C . LYS B 1 5 ? -6.690 31.139 46.857 1.00 34.28 5 LYS B C 1
ATOM 2998 O O . LYS B 1 5 ? -5.865 30.576 47.570 1.00 32.95 5 LYS B O 1
ATOM 3004 N N . ILE B 1 6 ? -6.588 32.422 46.520 1.00 32.47 6 ILE B N 1
ATOM 3005 C CA . ILE B 1 6 ? -5.563 33.277 47.109 1.00 30.51 6 ILE B CA 1
ATOM 3006 C C . ILE B 1 6 ? -5.974 33.657 48.534 1.00 30.29 6 ILE B C 1
ATOM 3007 O O . ILE B 1 6 ? -7.070 34.176 48.742 1.00 30.15 6 ILE B O 1
ATOM 3012 N N . VAL B 1 7 ? -5.089 33.427 49.495 1.00 29.99 7 VAL B N 1
ATOM 3013 C CA . VAL B 1 7 ? -5.413 33.665 50.910 1.00 30.41 7 VAL B CA 1
ATOM 3014 C C . VAL B 1 7 ? -4.587 34.768 51.536 1.00 30.51 7 VAL B C 1
ATOM 3015 O O . VAL B 1 7 ? -5.007 35.382 52.516 1.00 31.09 7 VAL B O 1
ATOM 3019 N N . ARG B 1 8 ? -3.398 35.012 51.000 1.00 29.95 8 ARG B N 1
ATOM 3020 C CA . ARG B 1 8 ? -2.508 35.987 51.619 1.00 29.95 8 ARG B CA 1
ATOM 3021 C C . ARG B 1 8 ? -1.529 36.568 50.594 1.00 28.40 8 ARG B C 1
ATOM 3022 O O . ARG B 1 8 ? -1.067 35.868 49.706 1.00 27.66 8 ARG B O 1
ATOM 3030 N N . ILE B 1 9 ? -1.222 37.846 50.717 1.00 28.15 9 ILE B N 1
ATOM 3031 C CA . ILE B 1 9 ? -0.256 38.475 49.805 1.00 27.19 9 ILE B CA 1
ATOM 3032 C C . ILE B 1 9 ? 0.651 39.392 50.587 1.00 27.09 9 ILE B C 1
ATOM 3033 O O . ILE B 1 9 ? 0.179 40.297 51.282 1.00 27.32 9 ILE B O 1
ATOM 3038 N N . GLU B 1 10 ? 1.948 39.165 50.473 1.00 25.83 10 GLU B N 1
ATOM 3039 C CA . GLU B 1 10 ? 2.958 39.967 51.161 1.00 26.44 10 GLU B CA 1
ATOM 3040 C C . GLU B 1 10 ? 3.662 40.889 50.160 1.00 26.70 10 GLU B C 1
ATOM 3041 O O . GLU B 1 10 ? 3.885 40.507 49.013 1.00 27.29 10 GLU B O 1
ATOM 3047 N N . THR B 1 11 ? 4.018 42.083 50.614 1.00 26.30 11 THR B N 1
ATOM 3048 C CA . THR B 1 11 ? 4.627 43.110 49.764 1.00 26.60 11 THR B CA 1
ATOM 3049 C C . THR B 1 11 ? 6.016 43.493 50.280 1.00 25.95 11 THR B C 1
ATOM 3050 O O . THR B 1 11 ? 6.255 43.525 51.492 1.00 26.67 11 THR B O 1
ATOM 3054 N N . PHE B 1 12 ? 6.936 43.778 49.369 1.00 24.28 12 PHE B N 1
ATOM 3055 C CA . PHE B 1 12 ? 8.301 44.105 49.745 1.00 24.13 12 PHE B CA 1
ATOM 3056 C C . PHE B 1 12 ? 8.841 45.284 48.920 1.00 24.03 12 PHE B C 1
ATOM 3057 O O . PHE B 1 12 ? 9.611 45.092 47.960 1.00 25.64 12 PHE B O 1
ATOM 3065 N N . PRO B 1 13 ? 8.433 46.517 49.274 1.00 23.47 13 PRO B N 1
ATOM 3066 C CA . PRO B 1 13 ? 9.051 47.670 48.622 1.00 23.22 13 PRO B CA 1
ATOM 3067 C C . PRO B 1 13 ? 10.540 47.690 49.005 1.00 22.57 13 PRO B C 1
ATOM 3068 O O . PRO B 1 13 ? 10.855 47.545 50.194 1.00 23.64 13 PRO B O 1
ATOM 3072 N N . LEU B 1 14 ? 11.431 47.791 48.012 1.00 21.88 14 LEU B N 1
ATOM 3073 C CA . LEU B 1 14 ? 12.889 47.810 48.246 1.00 21.86 14 LEU B CA 1
ATOM 3074 C C . LEU B 1 14 ? 13.531 49.122 47.734 1.00 22.82 14 LEU B C 1
ATOM 3075 O O . LEU B 1 14 ? 13.094 49.666 46.728 1.00 21.49 14 LEU B O 1
ATOM 3080 N N . PHE B 1 15 ? 14.573 49.606 48.425 1.00 22.68 15 PHE B N 1
ATOM 3081 C CA . PHE B 1 15 ? 15.203 50.884 48.095 1.00 23.10 15 PHE B CA 1
ATOM 3082 C C . PHE B 1 15 ? 16.687 50.817 48.346 1.00 23.77 15 PHE B C 1
ATOM 3083 O O . PHE B 1 15 ? 17.106 50.289 49.380 1.00 23.48 15 PHE B O 1
ATOM 3091 N N . HIS B 1 16 ? 17.479 51.337 47.404 1.00 23.31 16 HIS B N 1
ATOM 3092 C CA . HIS B 1 16 ? 18.923 51.408 47.557 1.00 25.25 16 HIS B CA 1
ATOM 3093 C C . HIS B 1 16 ? 19.486 52.731 47.040 1.00 25.49 16 HIS B C 1
ATOM 3094 O O . HIS B 1 16 ? 19.434 53.011 45.833 1.00 25.99 16 HIS B O 1
ATOM 3101 N N . ARG B 1 17 ? 20.024 53.558 47.937 1.00 26.22 17 ARG B N 1
ATOM 3102 C CA . ARG B 1 17 ? 20.764 54.758 47.513 1.00 26.60 17 ARG B CA 1
ATOM 3103 C C . ARG B 1 17 ? 22.087 54.391 46.819 1.00 27.12 17 ARG B C 1
ATOM 3104 O O . ARG B 1 17 ? 22.893 53.637 47.353 1.00 25.43 17 ARG B O 1
ATOM 3112 N N . LEU B 1 18 ? 22.320 54.940 45.632 1.00 27.74 18 LEU B N 1
ATOM 3113 C CA . LEU B 1 18 ? 23.552 54.640 44.913 1.00 29.18 18 LEU B CA 1
ATOM 3114 C C . LEU B 1 18 ? 24.775 55.317 45.536 1.00 30.78 18 LEU B C 1
ATOM 3115 O O . LEU B 1 18 ? 24.715 56.483 45.882 1.00 31.22 18 LEU B O 1
ATOM 3120 N N . GLU B 1 19 ? 25.866 54.556 45.658 1.00 32.38 19 GLU B N 1
ATOM 3121 C CA . GLU B 1 19 ? 27.182 55.027 46.115 1.00 34.80 19 GLU B CA 1
ATOM 3122 C C . GLU B 1 19 ? 27.733 56.126 45.197 1.00 34.29 19 GLU B C 1
ATOM 3123 O O . GLU B 1 19 ? 28.205 57.171 45.659 1.00 34.52 19 GLU B O 1
ATOM 3129 N N . LYS B 1 20 ? 27.672 55.876 43.890 1.00 34.01 20 LYS B N 1
ATOM 3130 C CA . LYS B 1 20 ? 28.037 56.868 42.879 1.00 33.25 20 LYS B CA 1
ATOM 3131 C C . LYS B 1 20 ? 26.925 56.885 41.824 1.00 31.79 20 LYS B C 1
ATOM 3132 O O . LYS B 1 20 ? 26.601 55.837 41.248 1.00 31.93 20 LYS B O 1
ATOM 3138 N N . PRO B 1 21 ? 26.315 58.063 41.613 1.00 30.27 21 PRO B N 1
ATOM 3139 C CA . PRO B 1 21 ? 25.257 58.249 40.624 1.00 28.42 21 PRO B CA 1
ATOM 3140 C C . PRO B 1 21 ? 25.738 58.004 39.196 1.00 26.58 21 PRO B C 1
ATOM 3141 O O . PRO B 1 21 ? 26.913 58.209 38.867 1.00 26.53 21 PRO B O 1
ATOM 3145 N N . TYR B 1 22 ? 24.814 57.563 38.357 1.00 24.63 22 TYR B N 1
ATOM 3146 C CA . TYR B 1 22 ? 25.109 57.380 36.936 1.00 22.84 22 TYR B CA 1
ATOM 3147 C C . TYR B 1 22 ? 23.856 57.703 36.145 1.00 21.52 22 TYR B C 1
ATOM 3148 O O . TYR B 1 22 ? 22.778 57.779 36.703 1.00 21.72 22 TYR B O 1
ATOM 3157 N N . GLY B 1 23 ? 23.964 57.834 34.838 1.00 21.44 23 GLY B N 1
ATOM 3158 C CA . GLY B 1 23 ? 22.739 58.003 34.083 1.00 19.24 23 GLY B CA 1
ATOM 3159 C C . GLY B 1 23 ? 22.901 58.018 32.579 1.00 19.00 23 GLY B C 1
ATOM 3160 O O . GLY B 1 23 ? 23.893 57.514 32.017 1.00 16.59 23 GLY B O 1
ATOM 3161 N N . ASP B 1 24 ? 21.886 58.611 31.971 1.00 18.21 24 ASP B N 1
ATOM 3162 C CA . ASP B 1 24 ? 21.686 58.622 30.525 1.00 19.36 24 ASP B CA 1
ATOM 3163 C C . ASP B 1 24 ? 21.219 60.035 30.136 1.00 19.82 24 ASP B C 1
ATOM 3164 O O . ASP B 1 24 ? 21.353 60.970 30.927 1.00 20.10 24 ASP B O 1
ATOM 3169 N N . ALA B 1 25 ? 20.695 60.197 28.918 1.00 20.52 25 ALA B N 1
ATOM 3170 C CA . ALA B 1 25 ? 20.280 61.505 28.424 1.00 21.47 25 ALA B CA 1
ATOM 3171 C C . ALA B 1 25 ? 19.214 62.196 29.285 1.00 21.93 25 ALA B C 1
ATOM 3172 O O . ALA B 1 25 ? 19.115 63.431 29.237 1.00 23.83 25 ALA B O 1
ATOM 3174 N N . ASN B 1 26 ? 18.419 61.422 30.032 1.00 22.52 26 ASN B N 1
ATOM 3175 C CA . ASN B 1 26 ? 17.375 61.980 30.903 1.00 23.71 26 ASN B CA 1
ATOM 3176 C C . ASN B 1 26 ? 17.926 62.535 32.215 1.00 25.27 26 ASN B C 1
ATOM 3177 O O . ASN B 1 26 ? 17.218 63.248 32.954 1.00 26.15 26 ASN B O 1
ATOM 3182 N N . GLY B 1 27 ? 19.183 62.218 32.512 1.00 24.57 27 GLY B N 1
ATOM 3183 C CA . GLY B 1 27 ? 19.781 62.677 33.758 1.00 25.14 27 GLY B CA 1
ATOM 3184 C C . GLY B 1 27 ? 20.313 61.555 34.627 1.00 25.10 27 GLY B C 1
ATOM 3185 O O . GLY B 1 27 ? 20.270 60.351 34.246 1.00 25.01 27 GLY B O 1
ATOM 3186 N N . PHE B 1 28 ? 20.813 61.947 35.797 1.00 25.15 28 PHE B N 1
ATOM 3187 C CA . PHE B 1 28 ? 21.477 61.014 36.727 1.00 26.12 28 PHE B CA 1
ATOM 3188 C C . PHE B 1 28 ? 20.495 60.271 37.639 1.00 26.09 28 PHE B C 1
ATOM 3189 O O . PHE B 1 28 ? 19.608 60.883 38.237 1.00 26.09 28 PHE B O 1
ATOM 3197 N N . LYS B 1 29 ? 20.685 58.951 37.747 1.00 26.60 29 LYS B N 1
ATOM 3198 C CA . LYS B 1 29 ? 19.983 58.108 38.712 1.00 27.36 29 LYS B CA 1
ATOM 3199 C C . LYS B 1 29 ? 20.747 58.130 40.030 1.00 27.66 29 LYS B C 1
ATOM 3200 O O . LYS B 1 29 ? 21.962 57.973 40.036 1.00 28.49 29 LYS B O 1
ATOM 3206 N N . ARG B 1 30 ? 20.029 58.284 41.134 1.00 28.04 30 ARG B N 1
ATOM 3207 C CA . ARG B 1 30 ? 20.622 58.422 42.468 1.00 29.27 30 ARG B CA 1
ATOM 3208 C C . ARG B 1 30 ? 20.295 57.230 43.336 1.00 28.95 30 ARG B C 1
ATOM 3209 O O . ARG B 1 30 ? 20.888 57.057 44.400 1.00 28.88 30 ARG B O 1
ATOM 3217 N N . TYR B 1 31 ? 19.284 56.468 42.931 1.00 28.72 31 TYR B N 1
ATOM 3218 C CA . TYR B 1 31 ? 18.867 55.302 43.678 1.00 28.44 31 TYR B CA 1
ATOM 3219 C C . TYR B 1 31 ? 18.312 54.241 42.742 1.00 27.86 31 TYR B C 1
ATOM 3220 O O . TYR B 1 31 ? 18.071 54.497 41.555 1.00 26.05 31 TYR B O 1
ATOM 3229 N N . ARG B 1 32 ? 18.126 53.050 43.286 1.00 26.17 32 ARG B N 1
ATOM 3230 C CA . ARG B 1 32 ? 17.451 51.980 42.555 1.00 25.71 32 ARG B CA 1
ATOM 3231 C C . ARG B 1 32 ? 16.355 51.487 43.480 1.00 25.57 32 ARG B C 1
ATOM 3232 O O . ARG B 1 32 ? 16.541 51.469 44.696 1.00 26.00 32 ARG B O 1
ATOM 3240 N N . THR B 1 33 ? 15.201 51.125 42.922 1.00 25.13 33 THR B N 1
ATOM 3241 C CA . THR B 1 33 ? 14.111 50.567 43.726 1.00 24.92 33 THR B CA 1
ATOM 3242 C C . THR B 1 33 ? 13.561 49.318 43.040 1.00 26.26 33 THR B C 1
ATOM 3243 O O . THR B 1 33 ? 13.826 49.083 41.837 1.00 26.01 33 THR B O 1
ATOM 3247 N N . CYS B 1 34 ? 12.771 48.558 43.789 1.00 26.63 34 CYS B N 1
ATOM 3248 C CA . CYS B 1 34 ? 12.212 47.291 43.357 1.00 26.37 34 CYS B CA 1
ATOM 3249 C C . CYS B 1 34 ? 10.994 47.112 44.254 1.00 25.12 34 CYS B C 1
ATOM 3250 O O . CYS B 1 34 ? 10.983 47.612 45.388 1.00 24.52 34 CYS B O 1
ATOM 3253 N N . TYR B 1 35 ? 9.953 46.452 43.757 1.00 22.45 35 TYR B N 1
ATOM 3254 C CA . TYR B 1 35 ? 8.804 46.169 44.613 1.00 22.56 35 TYR B CA 1
ATOM 3255 C C . TYR B 1 35 ? 8.394 44.747 44.361 1.00 21.86 35 TYR B C 1
ATOM 3256 O O . TYR B 1 35 ? 7.947 44.408 43.256 1.00 21.50 35 TYR B O 1
ATOM 3265 N N . LEU B 1 36 ? 8.605 43.891 45.366 1.00 21.71 36 LEU B N 1
ATOM 3266 C CA . LEU B 1 36 ? 8.257 42.478 45.221 1.00 21.48 36 LEU B CA 1
ATOM 3267 C C . LEU B 1 36 ? 6.931 42.123 45.855 1.00 21.12 36 LEU B C 1
ATOM 3268 O O . LEU B 1 36 ? 6.581 42.640 46.905 1.00 20.32 36 LEU B O 1
ATOM 3273 N N . ILE B 1 37 ? 6.220 41.186 45.248 1.00 21.46 37 ILE B N 1
ATOM 3274 C CA . ILE B 1 37 ? 5.033 40.614 45.878 1.00 21.61 37 ILE B CA 1
ATOM 3275 C C . ILE B 1 37 ? 5.107 39.100 45.948 1.00 22.45 37 ILE B C 1
ATOM 3276 O O . ILE B 1 37 ? 5.709 38.445 45.076 1.00 22.52 37 ILE B O 1
ATOM 3281 N N . ARG B 1 38 ? 4.501 38.546 47.000 1.00 22.17 38 ARG B N 1
ATOM 3282 C CA . ARG B 1 38 ? 4.410 37.129 47.170 1.00 23.52 38 ARG B CA 1
ATOM 3283 C C . ARG B 1 38 ? 2.946 36.763 47.417 1.00 23.96 38 ARG B C 1
ATOM 3284 O O . ARG B 1 38 ? 2.336 37.143 48.436 1.00 23.35 38 ARG B O 1
ATOM 3292 N N . ILE B 1 39 ? 2.383 36.021 46.476 1.00 23.48 39 ILE B N 1
ATOM 3293 C CA . ILE B 1 39 ? 1.002 35.603 46.561 1.00 23.68 39 ILE B CA 1
ATOM 3294 C C . ILE B 1 39 ? 0.982 34.170 47.091 1.00 24.81 39 ILE B C 1
ATOM 3295 O O . ILE B 1 39 ? 1.693 33.302 46.572 1.00 23.86 39 ILE B O 1
ATOM 3300 N N . ILE B 1 40 ? 0.173 33.937 48.125 1.00 25.37 40 ILE B N 1
ATOM 3301 C CA . ILE B 1 40 ? 0.114 32.634 48.781 1.00 26.56 40 ILE B CA 1
ATOM 3302 C C . ILE B 1 40 ? -1.313 32.088 48.660 1.00 26.84 40 ILE B C 1
ATOM 3303 O O . ILE B 1 40 ? -2.306 32.806 48.891 1.00 27.96 40 ILE B O 1
ATOM 3308 N N . THR B 1 41 ? -1.414 30.835 48.243 1.00 26.95 41 THR B N 1
ATOM 3309 C CA . THR B 1 41 ? -2.699 30.221 48.049 1.00 27.09 41 THR B CA 1
ATOM 3310 C C . THR B 1 41 ? -3.055 29.331 49.225 1.00 28.34 41 THR B C 1
ATOM 3311 O O . THR B 1 41 ? -2.210 29.018 50.069 1.00 28.45 41 THR B O 1
ATOM 3315 N N . GLU B 1 42 ? -4.313 28.906 49.231 1.00 30.50 42 GLU B N 1
ATOM 3316 C CA . GLU B 1 42 ? -4.878 28.026 50.243 1.00 32.04 42 GLU B CA 1
ATOM 3317 C C . GLU B 1 42 ? -4.064 26.763 50.457 1.00 32.24 42 GLU B C 1
ATOM 3318 O O . GLU B 1 42 ? -3.946 26.274 51.579 1.00 32.10 42 GLU B O 1
ATOM 3324 N N . SER B 1 43 ? -3.502 26.243 49.370 1.00 32.24 43 SER B N 1
ATOM 3325 C CA . SER B 1 43 ? -2.696 25.038 49.409 1.00 31.77 43 SER B CA 1
ATOM 3326 C C . SER B 1 43 ? -1.287 25.246 49.951 1.00 31.10 43 SER B C 1
ATOM 3327 O O . SER B 1 43 ? -0.592 24.269 50.218 1.00 31.61 43 SER B O 1
ATOM 3330 N N . GLY B 1 44 ? -0.872 26.497 50.149 1.00 30.04 44 GLY B N 1
ATOM 3331 C CA . GLY B 1 44 ? 0.529 26.805 50.446 1.00 27.84 44 GLY B CA 1
ATOM 3332 C C . GLY B 1 44 ? 1.426 27.077 49.233 1.00 26.60 44 GLY B C 1
ATOM 3333 O O . GLY B 1 44 ? 2.516 27.648 49.382 1.00 26.75 44 GLY B O 1
ATOM 3334 N N . ILE B 1 45 ? 1.005 26.676 48.029 1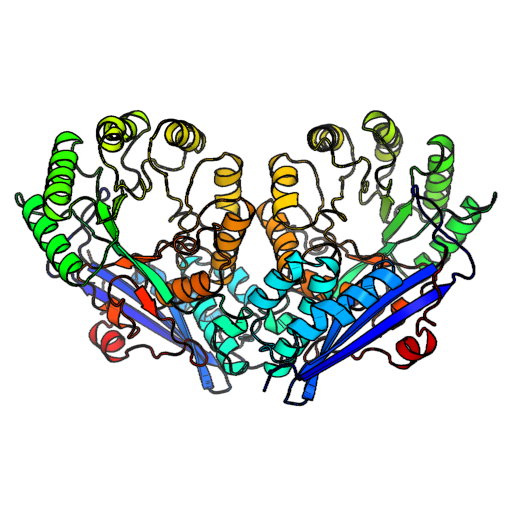.00 25.66 45 ILE B N 1
ATOM 3335 C CA . ILE B 1 45 ? 1.786 27.037 46.825 1.00 24.47 45 ILE B CA 1
ATOM 3336 C C . ILE B 1 45 ? 1.822 28.558 46.736 1.00 23.13 45 ILE B C 1
ATOM 3337 O O . ILE B 1 45 ? 0.778 29.182 46.856 1.00 23.06 45 ILE B O 1
ATOM 3342 N N . ASP B 1 46 ? 3.016 29.144 46.588 1.00 22.56 46 ASP B N 1
ATOM 3343 C CA . ASP B 1 46 ? 3.160 30.608 46.481 1.00 22.36 46 ASP B CA 1
ATOM 3344 C C . ASP B 1 46 ? 3.885 31.002 45.184 1.00 22.10 46 ASP B C 1
ATOM 3345 O O . ASP B 1 46 ? 4.471 30.142 44.504 1.00 21.33 46 ASP B O 1
ATOM 3350 N N . GLY B 1 47 ? 3.823 32.291 44.854 1.00 20.24 47 GLY B N 1
ATOM 3351 C CA . GLY B 1 47 ? 4.432 32.822 43.649 1.00 20.31 47 GLY B CA 1
ATOM 3352 C C . GLY B 1 47 ? 4.881 34.255 43.870 1.00 20.01 47 GLY B C 1
ATOM 3353 O O . GLY B 1 47 ? 4.202 35.027 44.568 1.00 21.77 47 GLY B O 1
ATOM 3354 N N . TRP B 1 48 ? 6.021 34.613 43.279 1.00 19.66 48 TRP B N 1
ATOM 3355 C CA . TRP B 1 48 ? 6.578 35.959 43.393 1.00 20.25 48 TRP B CA 1
ATOM 3356 C C . TRP B 1 48 ? 6.378 36.808 42.117 1.00 19.75 48 TRP B C 1
ATOM 3357 O O . TRP B 1 48 ? 6.425 36.277 40.993 1.00 19.25 48 TRP B O 1
ATOM 3368 N N . GLY B 1 49 ? 6.217 38.119 42.310 1.00 20.05 49 GLY B N 1
ATOM 3369 C CA . GLY B 1 49 ? 6.201 39.100 41.229 1.00 20.52 49 GLY B CA 1
ATOM 3370 C C . GLY B 1 49 ? 7.023 40.337 41.558 1.00 22.06 49 GLY B C 1
ATOM 3371 O O . GLY B 1 49 ? 7.358 40.581 42.721 1.00 21.27 49 GLY B O 1
ATOM 3372 N N . GLU B 1 50 ? 7.364 41.111 40.519 1.00 22.24 50 GLU B N 1
ATOM 3373 C CA . GLU B 1 50 ? 8.246 42.264 40.639 1.00 23.19 50 GLU B CA 1
ATOM 3374 C C . GLU B 1 50 ? 7.691 43.377 39.734 1.00 24.22 50 GLU B C 1
ATOM 3375 O O . GLU B 1 50 ? 7.239 43.113 38.604 1.00 22.84 50 GLU B O 1
ATOM 3381 N N . CYS B 1 51 ? 7.673 44.586 40.278 1.00 23.18 51 CYS B N 1
ATOM 3382 C CA . CYS B 1 51 ? 7.371 45.798 39.522 1.00 25.18 51 CYS B CA 1
ATOM 3383 C C . CYS B 1 51 ? 8.262 46.933 40.036 1.00 25.16 51 CYS B C 1
ATOM 3384 O O . CYS B 1 51 ? 8.895 46.825 41.110 1.00 24.30 51 CYS B O 1
ATOM 3387 N N . VAL B 1 52 ? 8.327 48.009 39.258 1.00 25.85 52 VAL B N 1
ATOM 3388 C CA . VAL B 1 52 ? 9.190 49.144 39.586 1.00 26.36 52 VAL B CA 1
ATOM 3389 C C . VAL B 1 52 ? 8.397 50.421 39.279 1.00 26.64 52 VAL B C 1
ATOM 3390 O O . VAL B 1 52 ? 7.962 50.637 38.139 1.00 27.26 52 VAL B O 1
ATOM 3394 N N . ASP B 1 53 ? 8.172 51.229 40.317 1.00 25.73 53 ASP B N 1
ATOM 3395 C CA . ASP B 1 53 ? 7.529 52.531 40.205 1.00 25.61 53 ASP B CA 1
ATOM 3396 C C . ASP B 1 53 ? 7.769 53.282 41.495 1.00 24.97 53 ASP B C 1
ATOM 3397 O O . ASP B 1 53 ? 8.346 52.736 42.423 1.00 24.57 53 ASP B O 1
ATOM 3402 N N . TRP B 1 54 ? 7.294 54.521 41.563 1.00 23.84 54 TRP B N 1
ATOM 3403 C CA . TRP B 1 54 ? 7.596 55.402 42.680 1.00 24.35 54 TRP B CA 1
ATOM 3404 C C . TRP B 1 54 ? 6.924 54.779 43.908 1.00 23.09 54 TRP B C 1
ATOM 3405 O O . TRP B 1 54 ? 5.711 54.557 43.904 1.00 21.63 54 TRP B O 1
ATOM 3416 N N . LEU B 1 55 ? 7.711 54.462 44.936 1.00 24.01 55 LEU B N 1
ATOM 3417 C CA . LEU B 1 55 ? 7.212 53.537 45.998 1.00 24.37 55 LEU B CA 1
ATOM 3418 C C . LEU B 1 55 ? 6.016 54.013 46.831 1.00 24.59 55 LEU B C 1
ATOM 3419 O O . LEU B 1 55 ? 5.141 53.204 47.140 1.00 24.20 55 LEU B O 1
ATOM 3424 N N . PRO B 1 56 ? 5.993 55.302 47.261 1.00 24.74 56 PRO B N 1
ATOM 3425 C CA . PRO B 1 56 ? 4.776 55.747 47.990 1.00 25.32 56 PRO B CA 1
ATOM 3426 C C . PRO B 1 56 ? 3.469 55.427 47.262 1.00 25.36 56 PRO B C 1
ATOM 3427 O O . PRO B 1 56 ? 2.581 54.835 47.856 1.00 25.46 56 PRO B O 1
ATOM 3431 N N . ALA B 1 57 ? 3.385 55.738 45.965 1.00 25.98 57 ALA B N 1
ATOM 3432 C CA . ALA B 1 57 ? 2.169 55.514 45.179 1.00 25.95 57 ALA B CA 1
ATOM 3433 C C . ALA B 1 57 ? 1.929 54.027 44.913 1.00 24.79 57 ALA B C 1
ATOM 3434 O O . ALA B 1 57 ? 0.797 53.519 44.985 1.00 24.94 57 ALA B O 1
ATOM 3436 N N . LEU B 1 58 ? 3.010 53.317 44.620 1.00 24.91 58 LEU B N 1
ATOM 3437 C CA . LEU B 1 58 ? 2.932 51.904 44.330 1.00 24.25 58 LEU B CA 1
ATOM 3438 C C . LEU B 1 58 ? 2.459 51.088 45.539 1.00 25.14 58 LEU B C 1
ATOM 3439 O O . LEU B 1 58 ? 1.671 50.168 45.399 1.00 23.31 58 LEU B O 1
ATOM 3444 N N . HIS B 1 59 ? 2.960 51.434 46.727 1.00 26.27 59 HIS B N 1
ATOM 3445 C CA . HIS B 1 59 ? 2.657 50.663 47.939 1.00 26.63 59 HIS B CA 1
ATOM 3446 C C . HIS B 1 59 ? 1.168 50.765 48.348 1.00 26.52 59 HIS B C 1
ATOM 3447 O O . HIS B 1 59 ? 0.558 49.762 48.738 1.00 27.52 59 HIS B O 1
ATOM 3454 N N . VAL B 1 60 ? 0.586 51.957 48.218 1.00 26.13 60 VAL B N 1
ATOM 3455 C CA . VAL B 1 60 ? -0.854 52.145 48.470 1.00 26.91 60 VAL B CA 1
ATOM 3456 C C . VAL B 1 60 ? -1.724 51.473 47.383 1.00 26.98 60 VAL B C 1
ATOM 3457 O O . VAL B 1 60 ? -2.738 50.846 47.682 1.00 26.74 60 VAL B O 1
ATOM 3461 N N . GLY B 1 61 ? -1.308 51.563 46.123 1.00 27.17 61 GLY B N 1
ATOM 3462 C CA . GLY B 1 61 ? -1.965 50.801 45.053 1.00 26.72 61 GLY B CA 1
ATOM 3463 C C . GLY B 1 61 ? -2.191 49.336 45.434 1.00 27.06 61 GLY B C 1
ATOM 3464 O O . GLY B 1 61 ? -3.280 48.785 45.226 1.00 26.54 61 GLY B O 1
ATOM 3465 N N . PHE B 1 62 ? -1.169 48.703 46.014 1.00 26.80 62 PHE B N 1
ATOM 3466 C CA . PHE B 1 62 ? -1.304 47.325 46.499 1.00 26.56 62 PHE B CA 1
ATOM 3467 C C . PHE B 1 62 ? -2.100 47.146 47.783 1.00 27.20 62 PHE B C 1
ATOM 3468 O O . PHE B 1 62 ? -3.000 46.325 47.842 1.00 26.58 62 PHE B O 1
ATOM 3476 N N . THR B 1 63 ? -1.747 47.904 48.815 1.00 27.44 63 THR B N 1
ATOM 3477 C CA . THR B 1 63 ? -2.351 47.678 50.127 1.00 28.12 63 THR B CA 1
ATOM 3478 C C . THR B 1 63 ? -3.806 48.137 50.182 1.00 28.28 63 THR B C 1
ATOM 3479 O O . THR B 1 63 ? -4.614 47.560 50.907 1.00 28.99 63 THR B O 1
ATOM 3483 N N . LYS B 1 64 ? -4.147 49.157 49.399 1.00 28.39 64 LYS B N 1
ATOM 3484 C CA . LYS B 1 64 ? -5.485 49.736 49.483 1.00 28.87 64 LYS B CA 1
ATOM 3485 C C . LYS B 1 64 ? -6.457 49.248 48.418 1.00 29.01 64 LYS B C 1
ATOM 3486 O O . LYS B 1 64 ? -7.667 49.400 48.582 1.00 30.54 64 LYS B O 1
ATOM 3492 N N . ARG B 1 65 ? -5.957 48.668 47.328 1.00 27.98 65 ARG B N 1
ATOM 3493 C CA . ARG B 1 65 ? -6.855 48.291 46.237 1.00 27.27 65 ARG B CA 1
ATOM 3494 C C . ARG B 1 65 ? -6.569 46.867 45.695 1.00 26.52 65 ARG B C 1
ATOM 3495 O O . ARG B 1 65 ? -7.458 46.000 45.696 1.00 25.38 65 ARG B O 1
ATOM 3503 N N . ILE B 1 66 ? -5.326 46.609 45.275 1.00 25.34 66 ILE B N 1
ATOM 3504 C CA . ILE B 1 66 ? -5.066 45.340 44.562 1.00 25.65 66 ILE B CA 1
ATOM 3505 C C . ILE B 1 66 ? -5.176 44.125 45.469 1.00 25.56 66 ILE B C 1
ATOM 3506 O O . ILE B 1 66 ? -5.869 43.180 45.141 1.00 25.17 66 ILE B O 1
ATOM 3511 N N . ILE B 1 67 ? -4.486 44.153 46.604 1.00 26.41 67 ILE B N 1
ATOM 3512 C CA . ILE B 1 67 ? -4.527 43.012 47.520 1.00 26.82 67 ILE B CA 1
ATOM 3513 C C . ILE B 1 67 ? -5.973 42.719 47.991 1.00 26.97 67 ILE B C 1
ATOM 3514 O O . ILE B 1 67 ? -6.453 41.599 47.832 1.00 27.00 67 ILE B O 1
ATOM 3519 N N . PRO B 1 68 ? -6.680 43.732 48.528 1.00 27.91 68 PRO B N 1
ATOM 3520 C CA . PRO B 1 68 ? -8.062 43.448 48.929 1.00 28.06 68 PRO B CA 1
ATOM 3521 C C . PRO B 1 68 ? -8.890 42.824 47.806 1.00 28.65 68 PRO B C 1
ATOM 3522 O O . PRO B 1 68 ? -9.729 41.966 48.094 1.00 28.67 68 PRO B O 1
ATOM 3526 N N . PHE B 1 69 ? -8.624 43.201 46.549 1.00 27.66 69 PHE B N 1
ATOM 3527 C CA . PHE B 1 69 ? -9.298 42.588 45.388 1.00 28.59 69 PHE B CA 1
ATOM 3528 C C . PHE B 1 69 ? -8.942 41.113 45.203 1.00 27.72 69 PHE B C 1
ATOM 3529 O O . PHE B 1 69 ? -9.819 40.275 44.969 1.00 28.31 69 PHE B O 1
ATOM 3537 N N . LEU B 1 70 ? -7.647 40.816 45.282 1.00 27.06 70 LEU B N 1
ATOM 3538 C CA . LEU B 1 70 ? -7.119 39.491 44.960 1.00 26.49 70 LEU B CA 1
ATOM 3539 C C . LEU B 1 70 ? -7.459 38.440 46.007 1.00 26.12 70 LEU B C 1
ATOM 3540 O O . LEU B 1 70 ? -7.686 37.294 45.661 1.00 26.31 70 LEU B O 1
ATOM 3545 N N . LEU B 1 71 ? -7.513 38.835 47.277 1.00 26.13 71 LEU B N 1
ATOM 3546 C CA . LEU B 1 71 ? -7.842 37.884 48.341 1.00 26.49 71 LEU B CA 1
ATOM 3547 C C . LEU B 1 71 ? -9.183 37.183 48.092 1.00 26.74 71 LEU B C 1
ATOM 3548 O O . LEU B 1 71 ? -10.179 37.830 47.740 1.00 28.09 71 LEU B O 1
ATOM 3553 N N . GLY B 1 72 ? -9.188 35.864 48.263 1.00 27.24 72 GLY B N 1
ATOM 3554 C CA . GLY B 1 72 ? -10.375 35.030 47.976 1.00 27.28 72 GLY B CA 1
ATOM 3555 C C . GLY B 1 72 ? -10.614 34.692 46.511 1.00 27.99 72 GLY B C 1
ATOM 3556 O O . GLY B 1 72 ? -11.591 33.989 46.191 1.00 28.43 72 GLY B O 1
ATOM 3557 N N . LYS B 1 73 ? -9.749 35.180 45.610 1.00 27.69 73 LYS B N 1
ATOM 3558 C CA . LYS B 1 73 ? -9.905 34.907 44.181 1.00 28.48 73 LYS B CA 1
ATOM 3559 C C . LYS B 1 73 ? -9.219 33.593 43.784 1.00 28.90 73 LYS B C 1
ATOM 3560 O O . LYS B 1 73 ? -8.352 33.101 44.488 1.00 29.25 73 LYS B O 1
ATOM 3566 N N . GLN B 1 74 ? -9.628 33.048 42.646 1.00 29.85 74 GLN B N 1
ATOM 3567 C CA . GLN B 1 74 ? -9.035 31.831 42.111 1.00 30.61 74 GLN B CA 1
ATOM 3568 C C . GLN B 1 74 ? -7.711 32.167 41.422 1.00 29.54 74 GLN B C 1
ATOM 3569 O O . GLN B 1 74 ? -7.701 32.867 40.411 1.00 28.52 74 GLN B O 1
ATOM 3575 N N . ALA B 1 75 ? -6.601 31.659 41.965 1.00 28.69 75 ALA B N 1
ATOM 3576 C CA . ALA B 1 75 ? -5.285 31.965 41.398 1.00 28.33 75 ALA B CA 1
ATOM 3577 C C . ALA B 1 75 ? -5.216 31.586 39.923 1.00 27.37 75 ALA B C 1
ATOM 3578 O O . ALA B 1 75 ? -4.455 32.186 39.175 1.00 27.52 75 ALA B O 1
ATOM 3580 N N . GLY B 1 76 ? -6.004 30.578 39.524 1.00 26.90 76 GLY B N 1
ATOM 3581 C CA . GLY B 1 76 ? -5.962 30.033 38.158 1.00 25.52 76 GLY B CA 1
ATOM 3582 C C . GLY B 1 76 ? -6.602 30.874 37.070 1.00 24.72 76 GLY B C 1
ATOM 3583 O O . GLY B 1 76 ? -6.341 30.650 35.869 1.00 25.04 76 GLY B O 1
ATOM 3584 N N . SER B 1 77 ? -7.447 31.819 37.478 1.00 23.11 77 SER B N 1
ATOM 3585 C CA . SER B 1 77 ? -8.103 32.737 36.549 1.00 23.65 77 SER B CA 1
ATOM 3586 C C . SER B 1 77 ? -7.139 33.890 36.244 1.00 22.34 77 SER B C 1
ATOM 3587 O O . SER B 1 77 ? -7.426 35.051 36.529 1.00 21.72 77 SER B O 1
ATOM 3590 N N . ARG B 1 78 ? -5.975 33.538 35.698 1.00 22.47 78 ARG B N 1
ATOM 3591 C CA . ARG B 1 78 ? -4.906 34.508 35.486 1.00 21.51 78 ARG B CA 1
ATOM 3592 C C . ARG B 1 78 ? -5.277 35.591 34.461 1.00 21.91 78 ARG B C 1
ATOM 3593 O O . ARG B 1 78 ? -5.087 36.772 34.728 1.00 22.11 78 ARG B O 1
ATOM 3601 N N . LEU B 1 79 ? -5.843 35.200 33.327 1.00 21.82 79 LEU B N 1
ATOM 3602 C CA . LEU B 1 79 ? -6.094 36.177 32.250 1.00 22.54 79 LEU B CA 1
ATOM 3603 C C . LEU B 1 79 ? -7.059 37.244 32.761 1.00 23.18 79 LEU B C 1
ATOM 3604 O O . LEU B 1 79 ? -6.777 38.458 32.663 1.00 22.84 79 LEU B O 1
ATOM 3609 N N . SER B 1 80 ? -8.143 36.773 33.380 1.00 23.99 80 SER B N 1
ATOM 3610 C CA . SER B 1 80 ? -9.232 37.611 33.920 1.00 25.49 80 SER B CA 1
ATOM 3611 C C . SER B 1 80 ? -8.767 38.577 35.006 1.00 25.32 80 SER B C 1
ATOM 3612 O O . SER B 1 80 ? -9.020 39.776 34.913 1.00 25.19 80 SER B O 1
ATOM 3615 N N . LEU B 1 81 ? -8.113 38.044 36.038 1.00 24.89 81 LEU B N 1
ATOM 3616 C CA . LEU B 1 81 ? -7.567 38.843 37.151 1.00 23.41 81 LEU B CA 1
ATOM 3617 C C . LEU B 1 81 ? -6.557 39.897 36.701 1.00 23.66 81 LEU B C 1
ATOM 3618 O O . LEU B 1 81 ? -6.584 41.039 37.191 1.00 22.77 81 LEU B O 1
ATOM 3623 N N . VAL B 1 82 ? -5.644 39.516 35.810 1.00 22.39 82 VAL B N 1
ATOM 3624 C CA . VAL B 1 82 ? -4.646 40.475 35.331 1.00 22.32 82 VAL B CA 1
ATOM 3625 C C . VAL B 1 82 ? -5.320 41.585 34.482 1.00 22.85 82 VAL B C 1
ATOM 3626 O O . VAL B 1 82 ? -4.982 42.764 34.617 1.00 22.86 82 VAL B O 1
ATOM 3630 N N . ARG B 1 83 ? -6.247 41.191 33.606 1.00 23.25 83 ARG B N 1
ATOM 3631 C CA . ARG B 1 83 ? -7.096 42.139 32.859 1.00 24.80 83 ARG B CA 1
ATOM 3632 C C . ARG B 1 83 ? -7.755 43.204 33.751 1.00 25.20 83 ARG B C 1
ATOM 3633 O O . ARG B 1 83 ? -7.694 44.417 33.450 1.00 24.92 83 ARG B O 1
ATOM 3641 N N . THR B 1 84 ? -8.381 42.762 34.840 1.00 25.11 84 THR B N 1
ATOM 3642 C CA . THR B 1 84 ? -9.111 43.709 35.684 1.00 26.52 84 THR B CA 1
ATOM 3643 C C . THR B 1 84 ? -8.164 44.615 36.464 1.00 25.67 84 THR B C 1
ATOM 3644 O O . THR B 1 84 ? -8.434 45.792 36.577 1.00 26.27 84 THR B O 1
ATOM 3648 N N . ILE B 1 85 ? -7.059 44.075 36.979 1.00 25.90 85 ILE B N 1
ATOM 3649 C CA . ILE B 1 85 ? -6.075 44.887 37.692 1.00 26.64 85 ILE B CA 1
ATOM 3650 C C . ILE B 1 85 ? -5.391 45.925 36.759 1.00 26.95 85 ILE B C 1
ATOM 3651 O O . ILE B 1 85 ? -5.040 47.010 37.198 1.00 26.96 85 ILE B O 1
ATOM 3656 N N . GLN B 1 86 ? -5.203 45.580 35.489 1.00 28.14 86 GLN B N 1
ATOM 3657 C CA . GLN B 1 86 ? -4.625 46.505 34.507 1.00 31.00 86 GLN B CA 1
ATOM 3658 C C . GLN B 1 86 ? -5.312 47.889 34.475 1.00 32.24 86 GLN B C 1
ATOM 3659 O O . GLN B 1 86 ? -4.667 48.917 34.206 1.00 31.96 86 GLN B O 1
ATOM 3665 N N . LYS B 1 87 ? -6.616 47.890 34.756 1.00 33.52 87 LYS B N 1
ATOM 3666 C CA . LYS B 1 87 ? -7.424 49.112 34.847 1.00 35.72 87 LYS B CA 1
ATOM 3667 C C . LYS B 1 87 ? -7.053 50.035 36.021 1.00 35.69 87 LYS B C 1
ATOM 3668 O O . LYS B 1 87 ? -7.367 51.227 35.979 1.00 37.14 87 LYS B O 1
ATOM 3674 N N . TRP B 1 88 ? -6.389 49.503 37.051 1.00 35.31 88 TRP B N 1
ATOM 3675 C CA . TRP B 1 88 ? -6.001 50.302 38.225 1.00 35.49 88 TRP B CA 1
ATOM 3676 C C . TRP B 1 88 ? -4.543 50.749 38.257 1.00 35.31 88 TRP B C 1
ATOM 3677 O O . TRP B 1 88 ? -4.235 51.857 38.719 1.00 35.31 88 TRP B O 1
ATOM 3688 N N . HIS B 1 89 ? -3.652 49.860 37.823 1.00 34.63 89 HIS B N 1
ATOM 3689 C CA . HIS B 1 89 ? -2.209 50.085 37.812 1.00 33.94 89 HIS B CA 1
ATOM 3690 C C . HIS B 1 89 ? -1.642 48.985 36.920 1.00 33.58 89 HIS B C 1
ATOM 3691 O O . HIS B 1 89 ? -1.595 47.817 37.329 1.00 34.66 89 HIS B O 1
ATOM 3698 N N . GLN B 1 90 ? -1.237 49.353 35.712 1.00 33.34 90 GLN B N 1
ATOM 3699 C CA . GLN B 1 90 ? -0.589 48.429 34.753 1.00 33.56 90 GLN B CA 1
ATOM 3700 C C . GLN B 1 90 ? 0.688 47.732 35.285 1.00 32.70 90 GLN B C 1
ATOM 3701 O O . GLN B 1 90 ? 0.891 46.520 35.063 1.00 31.54 90 GLN B O 1
ATOM 3707 N N . ARG B 1 91 ? 1.560 48.514 35.938 1.00 31.60 91 ARG B N 1
ATOM 3708 C CA . ARG B 1 91 ? 2.837 47.991 36.435 1.00 30.26 91 ARG B CA 1
ATOM 3709 C C . ARG B 1 91 ? 2.595 46.958 37.537 1.00 28.37 91 ARG B C 1
ATOM 3710 O O . ARG B 1 91 ? 3.253 45.917 37.578 1.00 27.43 91 ARG B O 1
ATOM 3718 N N . ALA B 1 92 ? 1.626 47.219 38.399 1.00 25.37 92 ALA B N 1
ATOM 3719 C CA . ALA B 1 92 ? 1.242 46.235 39.403 1.00 24.54 92 ALA B CA 1
ATOM 3720 C C . ALA B 1 92 ? 0.716 44.963 38.752 1.00 23.58 92 ALA B C 1
ATOM 3721 O O . ALA B 1 92 ? 0.999 43.863 39.217 1.00 21.75 92 ALA B O 1
ATOM 3723 N N . ALA B 1 93 ? -0.096 45.142 37.714 1.00 22.62 93 ALA B N 1
ATOM 3724 C CA . ALA B 1 93 ? -0.646 44.036 36.939 1.00 21.84 93 ALA B CA 1
ATOM 3725 C C . ALA B 1 93 ? 0.440 43.071 36.424 1.00 21.13 93 ALA B C 1
ATOM 3726 O O . ALA B 1 93 ? 0.235 41.847 36.466 1.00 20.47 93 ALA B O 1
ATOM 3728 N N . SER B 1 94 ? 1.589 43.592 35.976 1.00 21.11 94 SER B N 1
ATOM 3729 C CA . SER B 1 94 ? 2.675 42.733 35.541 1.00 21.89 94 SER B CA 1
ATOM 3730 C C . SER B 1 94 ? 3.201 41.866 36.694 1.00 21.20 94 SER B C 1
ATOM 3731 O O . SER B 1 94 ? 3.398 40.663 36.518 1.00 19.41 94 SER B O 1
ATOM 3734 N N . ALA B 1 95 ? 3.439 42.496 37.858 1.00 20.22 95 ALA B N 1
ATOM 3735 C CA . ALA B 1 95 ? 3.875 41.762 39.038 1.00 19.62 95 ALA B CA 1
ATOM 3736 C C . ALA B 1 95 ? 2.904 40.604 39.413 1.00 18.78 95 ALA B C 1
ATOM 3737 O O . ALA B 1 95 ? 3.357 39.482 39.689 1.00 18.54 95 ALA B O 1
ATOM 3739 N N . VAL B 1 96 ? 1.598 40.890 39.463 1.00 18.46 96 VAL B N 1
ATOM 3740 C CA . VAL B 1 96 ? 0.573 39.875 39.726 1.00 18.09 96 VAL B CA 1
ATOM 3741 C C . VAL B 1 96 ? 0.656 38.751 38.675 1.00 18.20 96 VAL B C 1
ATOM 3742 O O . VAL B 1 96 ? 0.585 37.575 38.992 1.00 17.12 96 VAL B O 1
ATOM 3746 N N . SER B 1 97 ? 0.832 39.117 37.407 1.00 17.53 97 SER B N 1
ATOM 3747 C CA . SER B 1 97 ? 0.837 38.104 36.343 1.00 17.31 97 SER B CA 1
ATOM 3748 C C . SER B 1 97 ? 2.005 37.120 36.547 1.00 17.54 97 SER B C 1
ATOM 3749 O O . SER B 1 97 ? 1.846 35.934 36.365 1.00 18.01 97 SER B O 1
ATOM 3752 N N . MET B 1 98 ? 3.158 37.626 36.998 1.00 18.14 98 MET B N 1
ATOM 3753 C CA . MET B 1 98 ? 4.322 36.805 37.321 1.00 19.58 98 MET B CA 1
ATOM 3754 C C . MET B 1 98 ? 4.008 35.869 38.487 1.00 18.98 98 MET B C 1
ATOM 3755 O O . MET B 1 98 ? 4.215 34.677 38.376 1.00 18.71 98 MET B O 1
ATOM 3760 N N . ALA B 1 99 ? 3.537 36.416 39.605 1.00 19.33 99 ALA B N 1
ATOM 3761 C CA . ALA B 1 99 ? 3.215 35.556 40.758 1.00 19.38 99 ALA B CA 1
ATOM 3762 C C . ALA B 1 99 ? 2.220 34.462 40.370 1.00 19.06 99 ALA B C 1
ATOM 3763 O O . ALA B 1 99 ? 2.412 33.313 40.742 1.00 18.94 99 ALA B O 1
ATOM 3765 N N . LEU B 1 100 ? 1.169 34.808 39.624 1.00 18.26 100 LEU B N 1
ATOM 3766 C CA . LEU B 1 100 ? 0.170 33.814 39.222 1.00 17.59 100 LEU B CA 1
ATOM 3767 C C . LEU B 1 100 ? 0.755 32.751 38.274 1.00 17.92 100 LEU B C 1
ATOM 3768 O O . LEU B 1 100 ? 0.364 31.562 38.344 1.00 16.51 100 LEU B O 1
ATOM 3773 N N . THR B 1 101 ? 1.705 33.153 37.418 1.00 17.46 101 THR B N 1
ATOM 3774 C CA . THR B 1 101 ? 2.354 32.174 36.498 1.00 16.94 101 THR B CA 1
ATOM 3775 C C . THR B 1 101 ? 3.178 31.189 37.321 1.00 17.82 101 THR B C 1
ATOM 3776 O O . THR B 1 101 ? 3.116 29.972 37.112 1.00 19.47 101 THR B O 1
ATOM 3780 N N . GLU B 1 102 ? 3.939 31.701 38.282 1.00 17.84 102 GLU B N 1
ATOM 3781 C CA . GLU B 1 102 ? 4.699 30.801 39.162 1.00 19.23 102 GLU B CA 1
ATOM 3782 C C . GLU B 1 102 ? 3.780 29.775 39.860 1.00 18.30 102 GLU B C 1
ATOM 3783 O O . GLU B 1 102 ? 4.089 28.578 39.908 1.00 18.14 102 GLU B O 1
ATOM 3789 N N . ILE B 1 103 ? 2.661 30.262 40.387 1.00 19.17 103 ILE B N 1
ATOM 3790 C CA . ILE B 1 103 ? 1.661 29.405 41.062 1.00 20.65 103 ILE B CA 1
ATOM 3791 C C . ILE B 1 103 ? 1.160 28.296 40.119 1.00 20.92 103 ILE B C 1
ATOM 3792 O O . ILE B 1 103 ? 1.218 27.088 40.459 1.00 20.30 103 ILE B O 1
ATOM 3797 N N . ALA B 1 104 ? 0.722 28.718 38.929 1.00 20.52 104 ALA B N 1
ATOM 3798 C CA . ALA B 1 104 ? 0.286 27.800 37.881 1.00 21.17 104 ALA B CA 1
ATOM 3799 C C . ALA B 1 104 ? 1.311 26.702 37.578 1.00 20.73 104 ALA B C 1
ATOM 3800 O O . ALA B 1 104 ? 0.939 25.530 37.525 1.00 21.41 104 ALA B O 1
ATOM 3802 N N . ALA B 1 105 ? 2.583 27.077 37.370 1.00 20.67 105 ALA B N 1
ATOM 3803 C CA . ALA B 1 105 ? 3.628 26.124 36.970 1.00 20.56 105 ALA B CA 1
ATOM 3804 C C . ALA B 1 105 ? 3.840 25.097 38.109 1.00 20.56 105 ALA B C 1
ATOM 3805 O O . ALA B 1 105 ? 3.863 23.897 37.885 1.00 20.14 105 ALA B O 1
ATOM 3807 N N . LYS B 1 106 ? 3.921 25.605 39.333 1.00 20.38 106 LYS B N 1
ATOM 3808 C CA . LYS B 1 106 ? 4.036 24.778 40.538 1.00 21.53 106 LYS B CA 1
ATOM 3809 C C . LYS B 1 106 ? 2.843 23.826 40.720 1.00 21.94 106 LYS B C 1
ATOM 3810 O O . LYS B 1 106 ? 3.048 22.613 40.954 1.00 22.23 106 LYS B O 1
ATOM 3816 N N . ALA B 1 107 ? 1.617 24.327 40.550 1.00 22.19 107 ALA B N 1
ATOM 3817 C CA . ALA B 1 107 ? 0.426 23.466 40.694 1.00 22.82 107 ALA B CA 1
ATOM 3818 C C . ALA B 1 107 ? 0.375 22.418 39.584 1.00 23.35 107 ALA B C 1
ATOM 3819 O O . ALA B 1 107 ? -0.145 21.310 39.799 1.00 24.07 107 ALA B O 1
ATOM 3821 N N . ALA B 1 108 ? 0.915 22.772 38.405 1.00 23.16 108 ALA B N 1
ATOM 3822 C CA . ALA B 1 108 ? 1.029 21.850 37.259 1.00 22.80 108 ALA B CA 1
ATOM 3823 C C . ALA B 1 108 ? 2.235 20.934 37.386 1.00 23.37 108 ALA B C 1
ATOM 3824 O O . ALA B 1 108 ? 2.419 20.032 36.555 1.00 24.62 108 ALA B O 1
ATOM 3826 N N . ASP B 1 109 ? 3.060 21.167 38.407 1.00 22.84 109 ASP B N 1
ATOM 3827 C CA . ASP B 1 109 ? 4.285 20.404 38.616 1.00 23.56 109 ASP B CA 1
ATOM 3828 C C . ASP B 1 109 ? 5.265 20.509 37.420 1.00 23.37 109 ASP B C 1
ATOM 3829 O O . ASP B 1 109 ? 5.807 19.515 36.953 1.00 22.19 109 ASP B O 1
ATOM 3834 N N . CYS B 1 110 ? 5.465 21.719 36.880 1.00 22.40 110 CYS B N 1
ATOM 3835 C CA . CYS B 1 110 ? 6.405 21.831 35.765 1.00 22.36 110 CYS B CA 1
ATOM 3836 C C . CYS B 1 110 ? 7.101 23.178 35.895 1.00 22.17 110 CYS B C 1
ATOM 3837 O O . CYS B 1 110 ? 6.735 23.970 36.753 1.00 22.49 110 CYS B O 1
ATOM 3840 N N . SER B 1 111 ? 8.127 23.399 35.081 1.00 21.38 111 SER B N 1
ATOM 3841 C CA . SER B 1 111 ? 8.690 24.730 34.942 1.00 21.29 111 SER B CA 1
ATOM 3842 C C . SER B 1 111 ? 7.735 25.720 34.217 1.00 20.38 111 SER B C 1
ATOM 3843 O O . SER B 1 111 ? 6.791 25.325 33.506 1.00 19.67 111 SER B O 1
ATOM 3846 N N . VAL B 1 112 ? 8.019 27.010 34.359 1.00 18.99 112 VAL B N 1
ATOM 3847 C CA . VAL B 1 112 ? 7.323 28.009 33.552 1.00 18.76 112 VAL B CA 1
ATOM 3848 C C . VAL B 1 112 ? 7.491 27.772 32.043 1.00 17.97 112 VAL B C 1
ATOM 3849 O O . VAL B 1 112 ? 6.521 27.886 31.309 1.00 17.88 112 VAL B O 1
ATOM 3853 N N . CYS B 1 113 ? 8.695 27.459 31.574 1.00 18.24 113 CYS B N 1
ATOM 3854 C CA . CYS B 1 113 ? 8.869 27.236 30.119 1.00 19.08 113 CYS B CA 1
ATOM 3855 C C . CYS B 1 113 ? 7.971 26.068 29.658 1.00 18.93 113 CYS B C 1
ATOM 3856 O O . CYS B 1 113 ? 7.326 26.116 28.610 1.00 17.32 113 CYS B O 1
ATOM 3859 N N . GLU B 1 114 ? 7.909 25.037 30.481 1.00 19.26 114 GLU B N 1
ATOM 3860 C CA . GLU B 1 114 ? 7.053 23.896 30.180 1.00 19.75 114 GLU B CA 1
ATOM 3861 C C . GLU B 1 114 ? 5.592 24.274 30.186 1.00 19.97 114 GLU B C 1
ATOM 3862 O O . GLU B 1 114 ? 4.844 23.830 29.323 1.00 20.75 114 GLU B O 1
ATOM 3868 N N . LEU B 1 115 ? 5.192 25.130 31.139 1.00 20.42 115 LEU B N 1
ATOM 3869 C CA . LEU B 1 115 ? 3.832 25.602 31.201 1.00 20.47 115 LEU B CA 1
ATOM 3870 C C . LEU B 1 115 ? 3.457 26.219 29.851 1.00 20.04 115 LEU B C 1
ATOM 3871 O O . LEU B 1 115 ? 2.345 26.033 29.388 1.00 20.15 115 LEU B O 1
ATOM 3876 N N . TRP B 1 116 ? 4.413 26.906 29.233 1.00 19.05 116 TRP B N 1
ATOM 3877 C CA . TRP B 1 116 ? 4.195 27.641 27.975 1.00 19.66 116 TRP B CA 1
ATOM 3878 C C . TRP B 1 116 ? 4.301 26.776 26.714 1.00 19.47 116 TRP B C 1
ATOM 3879 O O . TRP B 1 116 ? 4.120 27.272 25.588 1.00 20.16 116 TRP B O 1
ATOM 3890 N N . GLY B 1 117 ? 4.593 25.488 26.909 1.00 20.64 117 GLY B N 1
ATOM 3891 C CA . GLY B 1 117 ? 4.721 24.525 25.820 1.00 21.73 117 GLY B CA 1
ATOM 3892 C C . GLY B 1 117 ? 6.154 24.159 25.481 1.00 22.92 117 GLY B C 1
ATOM 3893 O O . GLY B 1 117 ? 6.404 23.609 24.407 1.00 23.91 117 GLY B O 1
ATOM 3894 N N . GLY B 1 118 ? 7.087 24.376 26.417 1.00 23.76 118 GLY B N 1
ATOM 3895 C CA . GLY B 1 118 ? 8.471 23.903 26.255 1.00 23.69 118 GLY B CA 1
ATOM 3896 C C . GLY B 1 118 ? 9.421 24.874 25.575 1.00 24.03 118 GLY B C 1
ATOM 3897 O O . GLY B 1 118 ? 9.038 25.600 24.640 1.00 23.68 118 GLY B O 1
ATOM 3898 N N . ARG B 1 119 ? 10.672 24.890 26.032 1.00 23.43 119 ARG B N 1
ATOM 3899 C CA . ARG B 1 119 ? 11.672 25.799 25.490 1.00 24.78 119 ARG B CA 1
ATOM 3900 C C . ARG B 1 119 ? 12.143 25.348 24.097 1.00 24.32 119 ARG B C 1
ATOM 3901 O O . ARG B 1 119 ? 12.012 24.150 23.745 1.00 24.60 119 ARG B O 1
ATOM 3909 N N . TYR B 1 120 ? 12.667 26.285 23.301 1.00 23.49 120 TYR B N 1
ATOM 3910 C CA . TYR B 1 120 ? 13.397 25.923 22.082 1.00 23.79 120 TYR B CA 1
ATOM 3911 C C . TYR B 1 120 ? 14.901 25.747 22.369 1.00 23.25 120 TYR B C 1
ATOM 3912 O O . TYR B 1 120 ? 15.609 25.135 21.575 1.00 23.16 120 TYR B O 1
ATOM 3921 N N . ARG B 1 121 ? 15.385 26.296 23.494 1.00 22.98 121 ARG B N 1
ATOM 3922 C CA . ARG B 1 121 ? 16.824 26.368 23.823 1.00 22.44 121 ARG B CA 1
ATOM 3923 C C . ARG B 1 121 ? 16.992 26.643 25.314 1.00 24.06 121 ARG B C 1
ATOM 3924 O O . ARG B 1 121 ? 16.065 27.151 25.958 1.00 24.75 121 ARG B O 1
ATOM 3932 N N . GLU B 1 122 ? 18.178 26.375 25.847 1.00 25.67 122 GLU B N 1
ATOM 3933 C CA . GLU B 1 122 ? 18.432 26.612 27.272 1.00 28.35 122 GLU B CA 1
ATOM 3934 C C . GLU B 1 122 ? 19.506 27.651 27.601 1.00 27.13 122 GLU B C 1
ATOM 3935 O O . GLU B 1 122 ? 19.856 27.808 28.764 1.00 28.04 122 GLU B O 1
ATOM 3941 N N . GLU B 1 123 ? 20.012 28.333 26.576 1.00 25.15 123 GLU B N 1
ATOM 3942 C CA . GLU B 1 123 ? 21.016 29.370 26.714 1.00 25.26 123 GLU B CA 1
ATOM 3943 C C . GLU B 1 123 ? 20.566 30.582 25.924 1.00 23.55 123 GLU B C 1
ATOM 3944 O O . GLU B 1 123 ? 20.198 30.447 24.740 1.00 22.54 123 GLU B O 1
ATOM 3950 N N . ILE B 1 124 ? 20.678 31.749 26.545 1.00 23.37 124 ILE B N 1
ATOM 3951 C CA . ILE B 1 124 ? 20.258 33.023 25.951 1.00 22.27 124 ILE B CA 1
ATOM 3952 C C . ILE B 1 124 ? 21.403 34.051 26.061 1.00 22.34 124 ILE B C 1
ATOM 3953 O O . ILE B 1 124 ? 21.955 34.257 27.161 1.00 22.19 124 ILE B O 1
ATOM 3958 N N . PRO B 1 125 ? 21.768 34.684 24.935 1.00 20.61 125 PRO B N 1
ATOM 3959 C CA . PRO B 1 125 ? 22.811 35.718 24.952 1.00 20.08 125 PRO B CA 1
ATOM 3960 C C . PRO B 1 125 ? 22.326 36.993 25.655 1.00 19.71 125 PRO B C 1
ATOM 3961 O O . PRO B 1 125 ? 21.127 37.305 25.637 1.00 18.81 125 PRO B O 1
ATOM 3965 N N . VAL B 1 126 ? 23.255 37.671 26.326 1.00 20.16 126 VAL B N 1
ATOM 3966 C CA . VAL B 1 126 ? 22.973 38.941 26.987 1.00 20.71 126 VAL B CA 1
ATOM 3967 C C . VAL B 1 126 ? 24.077 39.941 26.624 1.00 20.93 126 VAL B C 1
ATOM 3968 O O . VAL B 1 126 ? 25.262 39.566 26.382 1.00 21.60 126 VAL B O 1
ATOM 3972 N N . TYR B 1 127 ? 23.677 41.205 26.564 1.00 19.62 127 TYR B N 1
ATOM 3973 C CA . TYR B 1 127 ? 24.600 42.315 26.459 1.00 19.43 127 TYR B CA 1
ATOM 3974 C C . TYR B 1 127 ? 24.746 43.112 27.756 1.00 19.02 127 TYR B C 1
ATOM 3975 O O . TYR B 1 127 ? 23.793 43.261 28.528 1.00 18.35 127 TYR B O 1
ATOM 3984 N N . ALA B 1 128 ? 25.959 43.604 28.007 1.00 19.15 128 ALA B N 1
ATOM 3985 C CA . ALA B 1 128 ? 26.217 44.403 29.228 1.00 18.13 128 ALA B CA 1
ATOM 3986 C C . ALA B 1 128 ? 25.720 45.833 29.000 1.00 17.28 128 ALA B C 1
ATOM 3987 O O . ALA B 1 128 ? 26.166 46.507 28.070 1.00 17.16 128 ALA B O 1
ATOM 3989 N N . SER B 1 129 ? 24.792 46.270 29.836 1.00 16.83 129 SER B N 1
ATOM 3990 C CA . SER B 1 129 ? 24.122 47.529 29.626 1.00 18.33 129 SER B CA 1
ATOM 3991 C C . SER B 1 129 ? 24.611 48.587 30.623 1.00 18.30 129 SER B C 1
ATOM 3992 O O . SER B 1 129 ? 24.457 48.428 31.829 1.00 18.94 129 SER B O 1
ATOM 3995 N N . PHE B 1 130 ? 25.210 49.646 30.096 1.00 19.38 130 PHE B N 1
ATOM 3996 C CA . PHE B 1 130 ? 25.842 50.687 30.923 1.00 18.61 130 PHE B CA 1
ATOM 3997 C C . PHE B 1 130 ? 25.052 51.985 30.984 1.00 19.61 130 PHE B C 1
ATOM 3998 O O . PHE B 1 130 ? 24.538 52.444 29.968 1.00 19.75 130 PHE B O 1
ATOM 4006 N N . GLN B 1 131 ? 25.051 52.629 32.157 1.00 20.01 131 GLN B N 1
ATOM 4007 C CA . GLN B 1 131 ? 24.543 54.006 32.278 1.00 21.03 131 GLN B CA 1
ATOM 4008 C C . GLN B 1 131 ? 25.775 54.902 32.272 1.00 20.96 131 GLN B C 1
ATOM 4009 O O . GLN B 1 131 ? 26.359 55.194 33.318 1.00 21.50 131 GLN B O 1
ATOM 4015 N N . SER B 1 132 ? 26.205 55.255 31.066 1.00 21.17 132 SER B N 1
ATOM 4016 C CA . SER B 1 132 ? 27.574 55.744 30.808 1.00 22.08 132 SER B CA 1
ATOM 4017 C C . SER B 1 132 ? 27.934 57.099 31.388 1.00 22.35 132 SER B C 1
ATOM 4018 O O . SER B 1 132 ? 29.132 57.376 31.601 1.00 22.49 132 SER B O 1
ATOM 4021 N N . TYR B 1 133 ? 26.945 57.964 31.610 1.00 21.82 133 TYR B N 1
ATOM 4022 C CA . TYR B 1 133 ? 27.249 59.279 32.147 1.00 21.92 133 TYR B CA 1
ATOM 4023 C C . TYR B 1 133 ? 27.441 59.193 33.653 1.00 22.93 133 TYR B C 1
ATOM 4024 O O . TYR B 1 133 ? 26.751 58.459 34.331 1.00 22.51 133 TYR B O 1
ATOM 4033 N N . SER B 1 134 ? 28.436 59.909 34.148 1.00 24.52 134 SER B N 1
ATOM 4034 C CA . SER B 1 134 ? 28.591 60.079 35.589 1.00 26.72 134 SER B CA 1
ATOM 4035 C C . SER B 1 134 ? 28.835 61.562 35.852 1.00 27.76 134 SER B C 1
ATOM 4036 O O . SER B 1 134 ? 29.081 62.328 34.930 1.00 27.61 134 SER B O 1
ATOM 4039 N N . ASP B 1 135 ? 28.739 61.962 37.114 1.00 29.87 135 ASP B N 1
ATOM 4040 C CA . ASP B 1 135 ? 28.841 63.364 37.469 1.00 31.78 135 ASP B CA 1
ATOM 4041 C C . ASP B 1 135 ? 30.286 63.807 37.711 1.00 32.53 135 ASP B C 1
ATOM 4042 O O . ASP B 1 135 ? 30.653 64.146 38.844 1.00 33.73 135 ASP B O 1
ATOM 4047 N N . SER B 1 136 ? 31.092 63.794 36.650 1.00 32.87 136 SER B N 1
ATOM 4048 C CA . SER B 1 136 ? 32.539 64.071 36.716 1.00 33.25 136 SER B CA 1
ATOM 4049 C C . SER B 1 136 ? 33.079 64.618 35.379 1.00 33.17 136 SER B C 1
ATOM 4050 O O . SER B 1 136 ? 32.604 64.209 34.311 1.00 32.88 136 SER B O 1
ATOM 4053 N N . PRO B 1 137 ? 34.088 65.534 35.429 1.00 33.65 137 PRO B N 1
ATOM 4054 C CA . PRO B 1 137 ? 34.750 65.924 34.175 1.00 32.66 137 PRO B CA 1
ATOM 4055 C C . PRO B 1 137 ? 35.411 64.718 33.517 1.00 31.86 137 PRO B C 1
ATOM 4056 O O . PRO B 1 137 ? 35.642 64.736 32.303 1.00 30.90 137 PRO B O 1
ATOM 4060 N N . GLN B 1 138 ? 35.708 63.695 34.327 1.00 31.20 138 GLN B N 1
ATOM 4061 C CA . GLN B 1 138 ? 36.423 62.493 33.887 1.00 30.32 138 GLN B CA 1
ATOM 4062 C C . GLN B 1 138 ? 35.488 61.336 33.536 1.00 28.67 138 GLN B C 1
ATOM 4063 O O . GLN B 1 138 ? 35.892 60.175 33.555 1.00 27.52 138 GLN B O 1
ATOM 4069 N N . TRP B 1 139 ? 34.245 61.660 33.200 1.00 27.10 139 TRP B N 1
ATOM 4070 C CA . TRP B 1 139 ? 33.243 60.645 32.903 1.00 25.42 139 TRP B CA 1
ATOM 4071 C C . TRP B 1 139 ? 33.652 59.701 31.760 1.00 25.30 139 TRP B C 1
ATOM 4072 O O . TRP B 1 139 ? 33.359 58.497 31.815 1.00 24.55 139 TRP B O 1
ATOM 4083 N N . ILE B 1 140 ? 34.314 60.218 30.722 1.00 24.66 140 ILE B N 1
ATOM 4084 C CA . ILE B 1 140 ? 34.770 59.336 29.624 1.00 24.83 140 ILE B CA 1
ATOM 4085 C C . ILE B 1 140 ? 35.781 58.274 30.089 1.00 25.26 140 ILE B C 1
ATOM 4086 O O . ILE B 1 140 ? 35.607 57.078 29.807 1.00 24.12 140 ILE B O 1
ATOM 4091 N N . SER B 1 141 ? 36.823 58.678 30.829 1.00 25.31 141 SER B N 1
ATOM 4092 C CA . SER B 1 141 ? 37.800 57.692 31.336 1.00 25.25 141 SER B CA 1
ATOM 4093 C C . SER B 1 141 ? 37.178 56.664 32.287 1.00 24.41 141 SER B C 1
ATOM 4094 O O . SER B 1 141 ? 37.560 55.497 32.240 1.00 23.92 141 SER B O 1
ATOM 4097 N N . ARG B 1 142 ? 36.243 57.089 33.136 1.00 23.37 142 ARG B N 1
ATOM 4098 C CA . ARG B 1 142 ? 35.522 56.158 34.040 1.00 25.62 142 ARG B CA 1
ATOM 4099 C C . ARG B 1 142 ? 34.648 55.168 33.284 1.00 23.85 142 ARG B C 1
ATOM 4100 O O . ARG B 1 142 ? 34.587 53.983 33.630 1.00 23.71 142 ARG B O 1
ATOM 4108 N N . SER B 1 143 ? 33.951 55.665 32.260 1.00 23.74 143 SER B N 1
ATOM 4109 C CA . SER B 1 143 ? 33.136 54.802 31.414 1.00 22.81 143 SER B CA 1
ATOM 4110 C C . SER B 1 143 ? 34.043 53.743 30.746 1.00 21.95 143 SER B C 1
ATOM 4111 O O . SER B 1 143 ? 33.772 52.537 30.851 1.00 22.58 143 SER B O 1
ATOM 4114 N N . VAL B 1 144 ? 35.129 54.187 30.101 1.00 22.52 144 VAL B N 1
ATOM 4115 C CA . VAL B 1 144 ? 36.163 53.283 29.498 1.00 22.66 144 VAL B CA 1
ATOM 4116 C C . VAL B 1 144 ? 36.630 52.200 30.495 1.00 23.63 144 VAL B C 1
ATOM 4117 O O . VAL B 1 144 ? 36.632 51.013 30.149 1.00 23.15 144 VAL B O 1
ATOM 4121 N N . SER B 1 145 ? 36.956 52.598 31.729 1.00 25.10 145 SER B N 1
ATOM 4122 C CA . SER B 1 145 ? 37.360 51.660 32.796 1.00 26.37 145 SER B CA 1
ATOM 4123 C C . SER B 1 145 ? 36.251 50.655 33.149 1.00 26.52 145 SER B C 1
ATOM 4124 O O . SER B 1 145 ? 36.529 49.464 33.331 1.00 26.29 145 SER B O 1
ATOM 4127 N N . ASN B 1 146 ? 35.014 51.155 33.315 1.00 26.12 146 ASN B N 1
ATOM 4128 C CA . ASN B 1 146 ? 33.850 50.299 33.598 1.00 25.54 146 ASN B CA 1
ATOM 4129 C C . ASN B 1 146 ? 33.629 49.281 32.486 1.00 24.30 146 ASN B C 1
ATOM 4130 O O . ASN B 1 146 ? 33.454 48.096 32.757 1.00 23.43 146 ASN B O 1
ATOM 4135 N N . VAL B 1 147 ? 33.691 49.725 31.231 1.00 23.28 147 VAL B N 1
ATOM 4136 C CA . VAL B 1 147 ? 33.492 48.821 30.100 1.00 2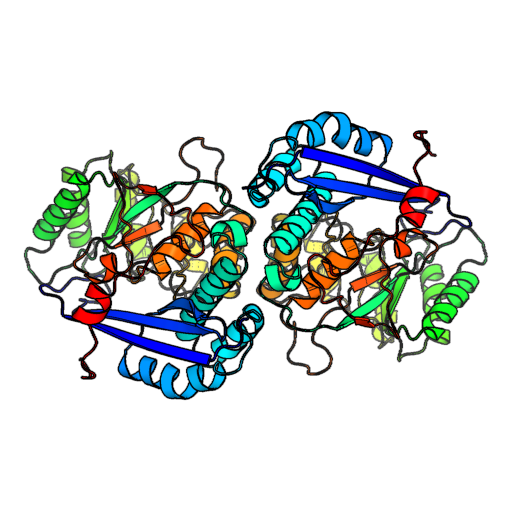3.12 147 VAL B CA 1
ATOM 4137 C C . VAL B 1 147 ? 34.600 47.749 30.007 1.00 24.83 147 VAL B C 1
ATOM 4138 O O . VAL B 1 147 ? 34.331 46.555 29.788 1.00 25.70 147 VAL B O 1
ATOM 4142 N N . GLU B 1 148 ? 35.843 48.186 30.213 1.00 25.76 148 GLU B N 1
ATOM 4143 C CA . GLU B 1 148 ? 36.993 47.285 30.237 1.00 26.34 148 GLU B CA 1
ATOM 4144 C C . GLU B 1 148 ? 36.766 46.196 31.282 1.00 25.46 148 GLU B C 1
ATOM 4145 O O . GLU B 1 148 ? 36.950 45.011 31.006 1.00 25.32 148 GLU B O 1
ATOM 4151 N N . ALA B 1 149 ? 36.323 46.595 32.468 1.00 25.21 149 ALA B N 1
ATOM 4152 C CA . ALA B 1 149 ? 36.057 45.647 33.544 1.00 25.42 149 ALA B CA 1
ATOM 4153 C C . ALA B 1 149 ? 35.099 44.527 33.088 1.00 25.86 149 ALA B C 1
ATOM 4154 O O . ALA B 1 149 ? 35.317 43.346 33.377 1.00 25.97 149 ALA B O 1
ATOM 4156 N N . GLN B 1 150 ? 34.050 44.889 32.346 1.00 25.78 150 GLN B N 1
ATOM 4157 C CA . GLN B 1 150 ? 33.045 43.893 31.954 1.00 25.55 150 GLN B CA 1
ATOM 4158 C C . GLN B 1 150 ? 33.467 43.056 30.761 1.00 25.06 150 GLN B C 1
ATOM 4159 O O . GLN B 1 150 ? 33.059 41.891 30.621 1.00 25.07 150 GLN B O 1
ATOM 4165 N N . LEU B 1 151 ? 34.266 43.652 29.878 1.00 25.61 151 LEU B N 1
ATOM 4166 C CA . LEU B 1 151 ? 34.865 42.905 28.796 1.00 27.58 151 LEU B CA 1
ATOM 4167 C C . LEU B 1 151 ? 35.763 41.778 29.332 1.00 28.40 151 LEU B C 1
ATOM 4168 O O . LEU B 1 151 ? 35.787 40.699 28.745 1.00 29.88 151 LEU B O 1
ATOM 4173 N N . LYS B 1 152 ? 36.470 42.031 30.439 1.00 29.59 152 LYS B N 1
ATOM 4174 C CA . LYS B 1 152 ? 37.246 40.989 31.156 1.00 31.04 152 LYS B CA 1
ATOM 4175 C C . LYS B 1 152 ? 36.383 39.789 31.546 1.00 31.33 152 LYS B C 1
ATOM 4176 O O . LYS B 1 152 ? 36.879 38.660 31.596 1.00 32.20 152 LYS B O 1
ATOM 4182 N N . LYS B 1 153 ? 35.105 40.038 31.849 1.00 31.80 153 LYS B N 1
ATOM 4183 C CA . LYS B 1 153 ? 34.136 38.985 32.190 1.00 31.38 153 LYS B CA 1
ATOM 4184 C C . LYS B 1 153 ? 33.603 38.188 31.000 1.00 30.94 153 LYS B C 1
ATOM 4185 O O . LYS B 1 153 ? 32.826 37.246 31.166 1.00 32.18 153 LYS B O 1
ATOM 4191 N N . GLY B 1 154 ? 33.993 38.569 29.799 1.00 30.53 154 GLY B N 1
ATOM 4192 C CA . GLY B 1 154 ? 33.673 37.780 28.615 1.00 29.74 154 GLY B CA 1
ATOM 4193 C C . GLY B 1 154 ? 32.411 38.217 27.878 1.00 29.10 154 GLY B C 1
ATOM 4194 O O . GLY B 1 154 ? 31.960 37.506 26.989 1.00 29.38 154 GLY B O 1
ATOM 4195 N N . PHE B 1 155 ? 31.842 39.370 28.259 1.00 27.41 155 PHE B N 1
ATOM 4196 C CA . PHE B 1 155 ? 30.749 39.996 27.497 1.00 26.35 155 PHE B CA 1
ATOM 4197 C C . PHE B 1 155 ? 31.308 40.394 26.133 1.00 26.16 155 PHE B C 1
ATOM 4198 O O . PHE B 1 155 ? 32.379 40.985 26.054 1.00 26.27 155 PHE B O 1
ATOM 4206 N N . GLU B 1 156 ? 30.590 40.064 25.067 1.00 25.46 156 GLU B N 1
ATOM 4207 C CA . GLU B 1 156 ? 31.031 40.381 23.727 1.00 26.35 156 GLU B CA 1
ATOM 4208 C C . GLU B 1 156 ? 30.183 41.498 23.110 1.00 24.39 156 GLU B C 1
ATOM 4209 O O . GLU B 1 156 ? 30.531 42.040 22.055 1.00 25.30 156 GLU B O 1
ATOM 4215 N N . GLN B 1 157 ? 29.090 41.834 23.783 1.00 23.08 157 GLN B N 1
ATOM 4216 C CA . GLN B 1 157 ? 28.166 42.889 23.332 1.00 22.44 157 GLN B CA 1
ATOM 4217 C C . GLN B 1 157 ? 27.928 43.885 24.484 1.00 20.91 157 GLN B C 1
ATOM 4218 O O . GLN B 1 157 ? 27.759 43.464 25.633 1.00 18.95 157 GLN B O 1
ATOM 4224 N N . ILE B 1 158 ? 27.904 45.186 24.173 1.00 19.98 158 ILE B N 1
ATOM 4225 C CA . ILE B 1 158 ? 27.637 46.224 25.189 1.00 19.15 158 ILE B CA 1
ATOM 4226 C C . ILE B 1 158 ? 26.664 47.279 24.694 1.00 18.75 158 ILE B C 1
ATOM 4227 O O . ILE B 1 158 ? 26.508 47.473 23.461 1.00 19.78 158 ILE B O 1
ATOM 4232 N N . LYS B 1 159 ? 26.025 47.949 25.642 1.00 16.44 159 LYS B N 1
ATOM 4233 C CA . LYS B 1 159 ? 25.203 49.117 25.357 1.00 17.91 159 LYS B CA 1
ATOM 4234 C C . LYS B 1 159 ? 25.611 50.290 26.228 1.00 17.87 159 LYS B C 1
ATOM 4235 O O . LYS B 1 159 ? 25.748 50.167 27.449 1.00 17.87 159 LYS B O 1
ATOM 4241 N N . VAL B 1 160 ? 25.812 51.426 25.576 1.00 18.56 160 VAL B N 1
ATOM 4242 C CA . VAL B 1 160 ? 26.248 52.648 26.262 1.00 19.19 160 VAL B CA 1
ATOM 4243 C C . VAL B 1 160 ? 25.346 53.789 25.852 1.00 19.67 160 VAL B C 1
ATOM 4244 O O . VAL B 1 160 ? 24.543 53.646 24.908 1.00 20.72 160 VAL B O 1
ATOM 4248 N N . LYS B 1 161 ? 25.456 54.916 26.553 1.00 18.71 161 LYS B N 1
ATOM 4249 C CA . LYS B 1 161 ? 24.533 56.019 26.334 1.00 18.51 161 LYS B CA 1
ATOM 4250 C C . LYS B 1 161 ? 25.117 57.101 25.466 1.00 18.72 161 LYS B C 1
ATOM 4251 O O . LYS B 1 161 ? 26.330 57.412 25.553 1.00 19.24 161 LYS B O 1
ATOM 4257 N N . ILE B 1 162 ? 24.241 57.701 24.662 1.00 18.62 162 ILE B N 1
ATOM 4258 C CA . ILE B 1 162 ? 24.537 58.906 23.892 1.00 19.40 162 ILE B CA 1
ATOM 4259 C C . ILE B 1 162 ? 23.373 59.915 23.989 1.00 18.82 162 ILE B C 1
ATOM 4260 O O . ILE B 1 162 ? 22.285 59.598 24.521 1.00 18.44 162 ILE B O 1
ATOM 4265 N N . GLY B 1 163 ? 23.592 61.118 23.458 1.00 19.14 163 GLY B N 1
ATOM 4266 C CA . GLY B 1 163 ? 22.533 62.144 23.380 1.00 19.12 163 GLY B CA 1
ATOM 4267 C C . GLY B 1 163 ? 22.333 62.998 24.627 1.00 19.12 163 GLY B C 1
ATOM 4268 O O . GLY B 1 163 ? 21.431 63.830 24.660 1.00 20.34 163 GLY B O 1
ATOM 4269 N N . GLY B 1 164 ? 23.153 62.785 25.652 1.00 19.60 164 GLY B N 1
ATOM 4270 C CA . GLY B 1 164 ? 23.106 63.565 26.901 1.00 19.89 164 GLY B CA 1
ATOM 4271 C C . GLY B 1 164 ? 23.962 64.836 26.851 1.00 21.24 164 GLY B C 1
ATOM 4272 O O . GLY B 1 164 ? 23.809 65.754 27.673 1.00 21.50 164 GLY B O 1
ATOM 4273 N N . THR B 1 165 ? 24.858 64.891 25.876 1.00 22.11 165 THR B N 1
ATOM 4274 C CA . THR B 1 165 ? 25.780 66.013 25.703 1.00 23.39 165 THR B CA 1
ATOM 4275 C C . THR B 1 165 ? 25.925 66.236 24.190 1.00 24.42 165 THR B C 1
ATOM 4276 O O . THR B 1 165 ? 25.280 65.534 23.377 1.00 24.64 165 THR B O 1
ATOM 4280 N N . SER B 1 166 ? 26.728 67.212 23.799 1.00 24.47 166 SER B N 1
ATOM 4281 C CA . SER B 1 166 ? 26.883 67.517 22.381 1.00 24.05 166 SER B CA 1
ATOM 4282 C C . SER B 1 166 ? 27.383 66.278 21.609 1.00 24.25 166 SER B C 1
ATOM 4283 O O . SER B 1 166 ? 28.092 65.403 22.159 1.00 22.96 166 SER B O 1
ATOM 4286 N N . PHE B 1 167 ? 26.985 66.199 20.342 1.00 23.64 167 PHE B N 1
ATOM 4287 C CA . PHE B 1 167 ? 27.500 65.180 19.404 1.00 23.46 167 PHE B CA 1
ATOM 4288 C C . PHE B 1 167 ? 29.032 65.050 19.497 1.00 24.01 167 PHE B C 1
ATOM 4289 O O . PHE B 1 167 ? 29.561 63.941 19.674 1.00 22.10 167 PHE B O 1
ATOM 4297 N N . LYS B 1 168 ? 29.740 66.185 19.418 1.00 23.58 168 LYS B N 1
ATOM 4298 C CA . LYS B 1 168 ? 31.208 66.169 19.440 1.00 25.43 168 LYS B CA 1
ATOM 4299 C C . LYS B 1 168 ? 31.737 65.438 20.677 1.00 22.94 168 LYS B C 1
ATOM 4300 O O . LYS B 1 168 ? 32.669 64.637 20.577 1.00 22.18 168 LYS B O 1
ATOM 4306 N N . GLU B 1 169 ? 31.148 65.719 21.838 1.00 21.91 169 GLU B N 1
ATOM 4307 C CA . GLU B 1 169 ? 31.604 65.078 23.066 1.00 22.52 169 GLU B CA 1
ATOM 4308 C C . GLU B 1 169 ? 31.219 63.576 23.163 1.00 21.86 169 GLU B C 1
ATOM 4309 O O . GLU B 1 169 ? 32.027 62.766 23.627 1.00 22.05 169 GLU B O 1
ATOM 4315 N N . ASP B 1 170 ? 29.974 63.230 22.784 1.00 20.82 170 ASP B N 1
ATOM 4316 C CA . ASP B 1 170 ? 29.550 61.824 22.689 1.00 20.99 170 ASP B CA 1
ATOM 4317 C C . ASP B 1 170 ? 30.447 60.993 21.753 1.00 21.63 170 ASP B C 1
ATOM 4318 O O . ASP B 1 170 ? 30.802 59.841 22.069 1.00 20.55 170 ASP B O 1
ATOM 4323 N N . VAL B 1 171 ? 30.778 61.576 20.597 1.00 22.74 171 VAL B N 1
ATOM 4324 C CA . VAL B 1 171 ? 31.673 60.932 19.642 1.00 23.87 171 VAL B CA 1
ATOM 4325 C C . VAL B 1 171 ? 33.042 60.633 20.274 1.00 24.30 171 VAL B C 1
ATOM 4326 O O . VAL B 1 171 ? 33.575 59.545 20.076 1.00 24.52 171 VAL B O 1
ATOM 4330 N N . ARG B 1 172 ? 33.578 61.578 21.050 1.00 25.15 172 ARG B N 1
ATOM 4331 C CA . ARG B 1 172 ? 34.850 61.387 21.755 1.00 25.93 172 ARG B CA 1
ATOM 4332 C C . ARG B 1 172 ? 34.772 60.175 22.707 1.00 25.21 172 ARG B C 1
ATOM 4333 O O . ARG B 1 172 ? 35.707 59.361 22.810 1.00 25.03 172 ARG B O 1
ATOM 4341 N N . HIS B 1 173 ? 33.634 60.052 23.394 1.00 23.69 173 HIS B N 1
ATOM 4342 C CA . HIS B 1 173 ? 33.381 58.943 24.296 1.00 22.28 173 HIS B CA 1
ATOM 4343 C C . HIS B 1 173 ? 33.334 57.619 23.507 1.00 22.29 173 HIS B C 1
ATOM 4344 O O . HIS B 1 173 ? 34.046 56.656 23.815 1.00 20.22 173 HIS B O 1
ATOM 4351 N N . ILE B 1 174 ? 32.522 57.590 22.450 1.00 21.45 174 ILE B N 1
ATOM 4352 C CA . ILE B 1 174 ? 32.364 56.373 21.662 1.00 21.44 174 ILE B CA 1
ATOM 4353 C C . ILE B 1 174 ? 33.679 55.944 20.996 1.00 22.06 174 ILE B C 1
ATOM 4354 O O . ILE B 1 174 ? 34.023 54.744 20.997 1.00 21.21 174 ILE B O 1
ATOM 4359 N N . ASN B 1 175 ? 34.402 56.930 20.456 1.00 22.90 175 ASN B N 1
ATOM 4360 C CA . ASN B 1 175 ? 35.751 56.716 19.914 1.00 24.01 175 ASN B CA 1
ATOM 4361 C C . ASN B 1 175 ? 36.698 56.050 20.911 1.00 23.79 175 ASN B C 1
ATOM 4362 O O . ASN B 1 175 ? 37.419 55.099 20.562 1.00 23.83 175 ASN B O 1
ATOM 4367 N N . ALA B 1 176 ? 36.689 56.544 22.153 1.00 23.82 176 ALA B N 1
ATOM 4368 C CA . ALA B 1 176 ? 37.529 56.015 23.233 1.00 23.74 176 ALA B CA 1
ATOM 4369 C C . ALA B 1 176 ? 37.203 54.541 23.531 1.00 23.89 176 ALA B C 1
ATOM 4370 O O . ALA B 1 176 ? 38.080 53.716 23.792 1.00 22.62 176 ALA B O 1
ATOM 4372 N N . LEU B 1 177 ? 35.910 54.227 23.530 1.00 23.65 177 LEU B N 1
ATOM 4373 C CA . LEU B 1 177 ? 35.433 52.878 23.700 1.00 23.36 177 LEU B CA 1
ATOM 4374 C C . LEU B 1 177 ? 35.804 52.002 22.506 1.00 24.25 177 LEU B C 1
ATOM 4375 O O . LEU B 1 177 ? 36.249 50.881 22.700 1.00 24.73 177 LEU B O 1
ATOM 4380 N N . GLN B 1 178 ? 35.641 52.504 21.276 1.00 24.38 178 GLN B N 1
ATOM 4381 C CA . GLN B 1 178 ? 36.047 51.727 20.096 1.00 25.55 178 GLN B CA 1
ATOM 4382 C C . GLN B 1 178 ? 37.531 51.304 20.184 1.00 26.47 178 GLN B C 1
ATOM 4383 O O . GLN B 1 178 ? 37.889 50.169 19.871 1.00 25.37 178 GLN B O 1
ATOM 4389 N N . HIS B 1 179 ? 38.376 52.226 20.632 1.00 27.79 179 HIS B N 1
ATOM 4390 C CA . HIS B 1 179 ? 39.825 51.992 20.671 1.00 30.66 179 HIS B CA 1
ATOM 4391 C C . HIS B 1 179 ? 40.237 50.996 21.734 1.00 30.96 179 HIS B C 1
ATOM 4392 O O . HIS B 1 179 ? 41.225 50.287 21.575 1.00 31.74 179 HIS B O 1
ATOM 4399 N N . THR B 1 180 ? 39.496 50.945 22.825 1.00 31.48 180 THR B N 1
ATOM 4400 C CA . THR B 1 180 ? 39.744 49.911 23.825 1.00 31.80 180 THR B CA 1
ATOM 4401 C C . THR B 1 180 ? 39.122 48.562 23.439 1.00 31.87 180 THR B C 1
ATOM 4402 O O . THR B 1 180 ? 39.830 47.562 23.409 1.00 32.05 180 THR B O 1
ATOM 4406 N N . ALA B 1 181 ? 37.810 48.534 23.173 1.00 32.31 181 ALA B N 1
ATOM 4407 C CA . ALA B 1 181 ? 37.082 47.280 22.890 1.00 32.26 181 ALA B CA 1
ATOM 4408 C C . ALA B 1 181 ? 37.514 46.592 21.601 1.00 32.36 181 ALA B C 1
ATOM 4409 O O . ALA B 1 181 ? 37.628 45.365 21.555 1.00 32.74 181 ALA B O 1
ATOM 4411 N N . GLY B 1 182 ? 37.736 47.376 20.554 1.00 32.20 182 GLY B N 1
ATOM 4412 C CA . GLY B 1 182 ? 38.056 46.821 19.238 1.00 32.42 182 GLY B CA 1
ATOM 4413 C C . GLY B 1 182 ? 36.821 46.301 18.519 1.00 32.86 182 GLY B C 1
ATOM 4414 O O . GLY B 1 182 ? 35.725 46.279 19.086 1.00 32.53 182 GLY B O 1
ATOM 4415 N N . SER B 1 183 ? 37.005 45.846 17.278 1.00 32.94 183 SER B N 1
ATOM 4416 C CA . SER B 1 183 ? 35.878 45.476 16.409 1.00 33.67 183 SER B CA 1
ATOM 4417 C C . SER B 1 183 ? 35.212 44.108 16.651 1.00 33.82 183 SER B C 1
ATOM 4418 O O . SER B 1 183 ? 34.197 43.815 16.002 1.00 33.62 183 SER B O 1
ATOM 4421 N N . SER B 1 184 ? 35.774 43.270 17.534 1.00 33.15 184 SER B N 1
ATOM 4422 C CA . SER B 1 184 ? 35.137 41.980 17.871 1.00 32.91 184 SER B CA 1
ATOM 4423 C C . SER B 1 184 ? 34.047 42.114 18.966 1.00 31.67 184 SER B C 1
ATOM 4424 O O . SER B 1 184 ? 33.278 41.175 19.212 1.00 31.73 184 SER B O 1
ATOM 4427 N N . ILE B 1 185 ? 34.019 43.279 19.616 1.00 30.08 185 ILE B N 1
ATOM 4428 C CA . ILE B 1 185 ? 32.966 43.665 20.537 1.00 27.39 185 ILE B CA 1
ATOM 4429 C C . ILE B 1 185 ? 31.866 44.409 19.775 1.00 26.10 185 ILE B C 1
ATOM 4430 O O . ILE B 1 185 ? 32.153 45.358 19.072 1.00 26.56 185 ILE B O 1
ATOM 4435 N N . THR B 1 186 ? 30.623 43.966 19.920 1.00 23.60 186 THR B N 1
ATOM 4436 C CA . THR B 1 186 ? 29.472 44.656 19.325 1.00 22.96 186 THR B CA 1
ATOM 4437 C C . THR B 1 186 ? 29.014 45.778 20.261 1.00 21.94 186 THR B C 1
ATOM 4438 O O . THR B 1 186 ? 28.818 45.568 21.463 1.00 19.85 186 THR B O 1
ATOM 4442 N N . MET B 1 187 ? 28.840 46.978 19.709 1.00 22.61 187 MET B N 1
ATOM 4443 C CA . MET B 1 187 ? 28.450 48.113 20.515 1.00 23.96 187 MET B CA 1
ATOM 4444 C C . MET B 1 187 ? 27.066 48.634 20.146 1.00 21.45 187 MET B C 1
ATOM 4445 O O . MET B 1 187 ? 26.773 48.831 18.982 1.00 19.22 187 MET B O 1
ATOM 4450 N N . ILE B 1 188 ? 26.239 48.886 21.160 1.00 20.04 188 ILE B N 1
ATOM 4451 C CA . ILE B 1 188 ? 24.890 49.413 20.945 1.00 19.56 188 ILE B CA 1
ATOM 4452 C C . ILE B 1 188 ? 24.878 50.841 21.528 1.00 18.13 188 ILE B C 1
ATOM 4453 O O . ILE B 1 188 ? 25.394 51.062 22.621 1.00 16.52 188 ILE B O 1
ATOM 4458 N N . LEU B 1 189 ? 24.271 51.784 20.819 1.00 17.76 189 LEU B N 1
ATOM 4459 C CA . LEU B 1 189 ? 24.254 53.172 21.293 1.00 18.84 189 LEU B CA 1
ATOM 4460 C C . LEU B 1 189 ? 22.819 53.588 21.620 1.00 18.64 189 LEU B C 1
ATOM 4461 O O . LEU B 1 189 ? 21.935 53.508 20.737 1.00 18.63 189 LEU B O 1
ATOM 4466 N N . ASP B 1 190 ? 22.594 54.002 22.870 1.00 17.42 190 ASP B N 1
ATOM 4467 C CA . ASP B 1 190 ? 21.251 54.319 23.336 1.00 18.69 190 ASP B CA 1
ATOM 4468 C C . ASP B 1 190 ? 21.097 55.831 23.533 1.00 19.34 190 ASP B C 1
ATOM 4469 O O . ASP B 1 190 ? 21.765 56.440 24.399 1.00 18.62 190 ASP B O 1
ATOM 4474 N N . ALA B 1 191 ? 20.224 56.421 22.714 1.00 18.92 191 ALA B N 1
ATOM 4475 C CA . ALA B 1 191 ? 19.959 57.859 22.762 1.00 18.90 191 ALA B CA 1
ATOM 4476 C C . ALA B 1 191 ? 18.849 58.304 23.711 1.00 17.75 191 ALA B C 1
ATOM 4477 O O . ALA B 1 191 ? 18.698 59.514 23.941 1.00 18.98 191 ALA B O 1
ATOM 4479 N N . ASN B 1 192 ? 18.055 57.356 24.216 1.00 17.30 192 ASN B N 1
ATOM 4480 C CA . ASN B 1 192 ? 16.928 57.630 25.106 1.00 16.93 192 ASN B CA 1
ATOM 4481 C C . ASN B 1 192 ? 16.100 58.811 24.604 1.00 17.13 192 ASN B C 1
ATOM 4482 O O . ASN B 1 192 ? 15.822 59.758 25.344 1.00 16.00 192 ASN B O 1
ATOM 4487 N N . GLN B 1 193 ? 15.793 58.778 23.304 1.00 16.56 193 GLN B N 1
ATOM 4488 C CA . GLN B 1 193 ? 14.899 59.741 22.667 1.00 16.59 193 GLN B CA 1
ATOM 4489 C C . GLN B 1 193 ? 15.385 61.191 22.679 1.00 16.34 193 GLN B C 1
ATOM 4490 O O . GLN B 1 193 ? 14.563 62.120 22.593 1.00 16.11 193 GLN B O 1
ATOM 4496 N N . SER B 1 194 ? 16.698 61.388 22.758 1.00 15.96 194 SER B N 1
ATOM 4497 C CA . SER B 1 194 ? 17.255 62.738 22.831 1.00 16.70 194 SER B CA 1
ATOM 4498 C C . SER B 1 194 ? 17.051 63.538 21.558 1.00 17.54 194 SER B C 1
ATOM 4499 O O . SER B 1 194 ? 16.888 64.760 21.616 1.00 17.28 194 SER B O 1
ATOM 4502 N N . TYR B 1 195 ? 17.134 62.847 20.416 1.00 17.59 195 TYR B N 1
ATOM 4503 C CA . TYR B 1 195 ? 17.315 63.498 19.119 1.00 18.62 195 TYR B CA 1
ATOM 4504 C C . TYR B 1 195 ? 16.060 63.711 18.281 1.00 19.11 195 TYR B C 1
ATOM 4505 O O . TYR B 1 195 ? 15.001 63.086 18.506 1.00 19.95 195 TYR B O 1
ATOM 4514 N N . ASP B 1 196 ? 16.222 64.563 17.266 1.00 18.69 196 ASP B N 1
ATOM 4515 C CA . ASP B 1 196 ? 15.357 64.528 16.097 1.00 18.52 196 ASP B CA 1
ATOM 4516 C C . ASP B 1 196 ? 16.095 63.852 14.943 1.00 18.22 196 ASP B C 1
ATOM 4517 O O . ASP B 1 196 ? 17.270 63.453 15.102 1.00 18.37 196 ASP B O 1
ATOM 4522 N N . ALA B 1 197 ? 15.416 63.684 13.803 1.00 18.16 197 ALA B N 1
ATOM 4523 C CA . ALA B 1 197 ? 15.973 62.894 12.709 1.00 19.90 197 ALA B CA 1
ATOM 4524 C C . ALA B 1 197 ? 17.375 63.364 12.281 1.00 19.35 197 ALA B C 1
ATOM 4525 O O . ALA B 1 197 ? 18.294 62.562 12.143 1.00 19.08 197 ALA B O 1
ATOM 4527 N N . ALA B 1 198 ? 17.520 64.677 12.136 1.00 19.06 198 ALA B N 1
ATOM 4528 C CA . ALA B 1 198 ? 18.728 65.290 11.656 1.00 19.30 198 ALA B CA 1
ATOM 4529 C C . ALA B 1 198 ? 19.876 65.103 12.646 1.00 18.64 198 ALA B C 1
ATOM 4530 O O . ALA B 1 198 ? 20.977 64.797 12.226 1.00 19.18 198 ALA B O 1
ATOM 4532 N N . ALA B 1 199 ? 19.618 65.229 13.944 1.00 18.33 199 ALA B N 1
ATOM 4533 C CA . ALA B 1 199 ? 20.648 65.011 14.970 1.00 18.24 199 ALA B CA 1
ATOM 4534 C C . ALA B 1 199 ? 21.144 63.573 15.021 1.00 19.02 199 ALA B C 1
ATOM 4535 O O . ALA B 1 199 ? 22.358 63.320 15.099 1.00 16.88 199 ALA B O 1
ATOM 4537 N N . ALA B 1 200 ? 20.181 62.641 14.967 1.00 19.17 200 ALA B N 1
ATOM 4538 C CA . ALA B 1 200 ? 20.460 61.215 14.914 1.00 18.66 200 ALA B CA 1
ATOM 4539 C C . ALA B 1 200 ? 21.314 60.883 13.700 1.00 19.68 200 ALA B C 1
ATOM 4540 O O . ALA B 1 200 ? 22.276 60.101 13.806 1.00 19.34 200 ALA B O 1
ATOM 4542 N N . PHE B 1 201 ? 20.984 61.497 12.558 1.00 20.64 201 PHE B N 1
ATOM 4543 C CA . PHE B 1 201 ? 21.660 61.184 11.321 1.00 20.70 201 PHE B CA 1
ATOM 4544 C C . PHE B 1 201 ? 23.160 61.536 11.323 1.00 21.28 201 PHE B C 1
ATOM 4545 O O . PHE B 1 201 ? 23.948 60.900 10.605 1.00 21.91 201 PHE B O 1
ATOM 4553 N N . LYS B 1 202 ? 23.563 62.523 12.121 1.00 21.70 202 LYS B N 1
ATOM 4554 C CA . LYS B 1 202 ? 24.972 62.911 12.204 1.00 22.43 202 LYS B CA 1
ATOM 4555 C C . LYS B 1 202 ? 25.871 61.720 12.536 1.00 21.58 202 LYS B C 1
ATOM 4556 O O . LYS B 1 202 ? 27.048 61.737 12.203 1.00 21.33 202 LYS B O 1
ATOM 4562 N N . TRP B 1 203 ? 25.318 60.691 13.198 1.00 21.08 203 TRP B N 1
ATOM 4563 C CA . TRP B 1 203 ? 26.070 59.490 13.546 1.00 21.21 203 TRP B CA 1
ATOM 4564 C C . TRP B 1 203 ? 26.407 58.633 12.307 1.00 22.05 203 TRP B C 1
ATOM 4565 O O . TRP B 1 203 ? 27.369 57.857 12.323 1.00 22.56 203 TRP B O 1
ATOM 4576 N N . GLU B 1 204 ? 25.647 58.818 11.236 1.00 23.28 204 GLU B N 1
ATOM 4577 C CA . GLU B 1 204 ? 25.790 57.995 10.023 1.00 24.50 204 GLU B CA 1
ATOM 4578 C C . GLU B 1 204 ? 27.230 57.998 9.465 1.00 25.86 204 GLU B C 1
ATOM 4579 O O . GLU B 1 204 ? 27.731 56.940 9.020 1.00 24.39 204 GLU B O 1
ATOM 4585 N N . ARG B 1 205 ? 27.895 59.157 9.502 1.00 26.15 205 ARG B N 1
ATOM 4586 C CA . ARG B 1 205 ? 29.282 59.230 8.994 1.00 28.92 205 ARG B CA 1
ATOM 4587 C C . ARG B 1 205 ? 30.207 58.289 9.758 1.00 27.81 205 ARG B C 1
ATOM 4588 O O . ARG B 1 205 ? 31.092 57.684 9.167 1.00 28.81 205 ARG B O 1
ATOM 4596 N N . TYR B 1 206 ? 29.971 58.141 11.057 1.00 26.25 206 TYR B N 1
ATOM 4597 C CA . TYR B 1 206 ? 30.673 57.131 11.856 1.00 26.40 206 TYR B CA 1
ATOM 4598 C C . TYR B 1 206 ? 30.172 55.722 11.610 1.00 25.92 206 TYR B C 1
ATOM 4599 O O . TYR B 1 206 ? 31.001 54.808 11.455 1.00 24.83 206 TYR B O 1
ATOM 4608 N N . PHE B 1 207 ? 28.840 55.549 11.534 1.00 25.57 207 PHE B N 1
ATOM 4609 C CA . PHE B 1 207 ? 28.247 54.233 11.198 1.00 26.49 207 PHE B CA 1
ATOM 4610 C C . PHE B 1 207 ? 28.791 53.676 9.858 1.00 28.34 207 PHE B C 1
ATOM 4611 O O . PHE B 1 207 ? 28.952 52.456 9.700 1.00 28.94 207 PHE B O 1
ATOM 4619 N N . SER B 1 208 ? 29.034 54.574 8.898 1.00 29.62 208 SER B N 1
ATOM 4620 C CA . SER B 1 208 ? 29.686 54.239 7.610 1.00 31.51 208 SER B CA 1
ATOM 4621 C C . SER B 1 208 ? 31.063 53.593 7.746 1.00 31.72 208 SER B C 1
ATOM 4622 O O . SER B 1 208 ? 31.503 52.857 6.852 1.00 31.64 208 SER B O 1
ATOM 4625 N N . GLU B 1 209 ? 31.741 53.877 8.854 1.00 32.02 209 GLU B N 1
ATOM 4626 C CA . GLU B 1 209 ? 33.110 53.401 9.089 1.00 33.03 209 GLU B CA 1
ATOM 4627 C C . GLU B 1 209 ? 33.192 52.183 10.013 1.00 32.40 209 GLU B C 1
ATOM 4628 O O . GLU B 1 209 ? 33.979 51.243 9.783 1.00 32.69 209 GLU B O 1
ATOM 4634 N N . TRP B 1 210 ? 32.352 52.192 11.036 1.00 29.92 210 TRP B N 1
ATOM 4635 C CA . TRP B 1 210 ? 32.364 51.156 12.070 1.00 28.72 210 TRP B CA 1
ATOM 4636 C C . TRP B 1 210 ? 31.689 49.901 11.531 1.00 27.81 210 TRP B C 1
ATOM 4637 O O . TRP B 1 210 ? 30.778 49.981 10.703 1.00 26.08 210 TRP B O 1
ATOM 4648 N N . THR B 1 211 ? 32.159 48.737 11.963 1.00 27.56 211 THR B N 1
ATOM 4649 C CA . THR B 1 211 ? 31.572 47.472 11.511 1.00 27.81 211 THR B CA 1
ATOM 4650 C C . THR B 1 211 ? 30.893 46.704 12.655 1.00 26.72 211 THR B C 1
ATOM 4651 O O . THR B 1 211 ? 30.316 45.635 12.442 1.00 26.71 211 THR B O 1
ATOM 4655 N N . ASN B 1 212 ? 30.956 47.265 13.859 1.00 25.55 212 ASN B N 1
ATOM 4656 C CA . ASN B 1 212 ? 30.586 46.564 15.077 1.00 25.02 212 ASN B CA 1
ATOM 4657 C C . ASN B 1 212 ? 29.425 47.250 15.838 1.00 24.76 212 ASN B C 1
ATOM 4658 O O . ASN B 1 212 ? 29.285 47.089 17.067 1.00 23.79 212 ASN B O 1
ATOM 4663 N N . ILE B 1 213 ? 28.614 48.023 15.116 1.00 24.44 213 ILE B N 1
ATOM 4664 C CA . ILE B 1 213 ? 27.451 48.655 15.717 1.00 23.79 213 ILE B CA 1
ATOM 4665 C C . ILE B 1 213 ? 26.246 47.729 15.628 1.00 23.07 213 ILE B C 1
ATOM 4666 O O . ILE B 1 213 ? 25.791 47.407 14.530 1.00 22.97 213 ILE B O 1
ATOM 4671 N N . GLY B 1 214 ? 25.737 47.334 16.795 1.00 22.46 214 GLY B N 1
ATOM 4672 C CA . GLY B 1 214 ? 24.643 46.386 16.911 1.00 20.88 214 GLY B CA 1
ATOM 4673 C C . GLY B 1 214 ? 23.342 47.025 16.481 1.00 19.84 214 GLY B C 1
ATOM 4674 O O . GLY B 1 214 ? 22.662 46.532 15.592 1.00 19.05 214 GLY B O 1
ATOM 4675 N N . TRP B 1 215 ? 22.968 48.097 17.168 1.00 19.22 215 TRP B N 1
ATOM 4676 C CA . TRP B 1 215 ? 21.887 48.948 16.746 1.00 17.97 215 TRP B CA 1
ATOM 4677 C C . TRP B 1 215 ? 21.974 50.338 17.372 1.00 17.87 215 TRP B C 1
ATOM 4678 O O . TRP B 1 215 ? 22.776 50.600 18.314 1.00 16.99 215 TRP B O 1
ATOM 4689 N N . LEU B 1 216 ? 21.163 51.230 16.814 1.00 17.30 216 LEU B N 1
ATOM 4690 C CA . LEU B 1 216 ? 20.893 52.513 17.416 1.00 16.56 216 LEU B CA 1
ATOM 4691 C C . LEU B 1 216 ? 19.551 52.482 18.128 1.00 16.48 216 LEU B C 1
ATOM 4692 O O . LEU B 1 216 ? 18.501 52.244 17.535 1.00 16.71 216 LEU B O 1
ATOM 4697 N N . GLU B 1 217 ? 19.592 52.750 19.415 1.00 16.52 217 GLU B N 1
ATOM 4698 C CA . GLU B 1 217 ? 18.427 52.556 20.244 1.00 16.50 217 GLU B CA 1
ATOM 4699 C C . GLU B 1 217 ? 17.754 53.872 20.611 1.00 15.22 217 GLU B C 1
ATOM 4700 O O . GLU B 1 217 ? 18.405 54.843 21.045 1.00 15.91 217 GLU B O 1
ATOM 4706 N N . GLU B 1 218 ? 16.443 53.884 20.400 1.00 15.15 218 GLU B N 1
ATOM 4707 C CA . GLU B 1 218 ? 15.560 54.995 20.706 1.00 15.16 218 GLU B CA 1
ATOM 4708 C C . GLU B 1 218 ? 16.179 56.367 20.349 1.00 16.34 218 GLU B C 1
ATOM 4709 O O . GLU B 1 218 ? 16.315 57.237 21.220 1.00 16.80 218 GLU B O 1
ATOM 4715 N N . PRO B 1 219 ? 16.535 56.565 19.068 1.00 16.40 219 PRO B N 1
ATOM 4716 C CA . PRO B 1 219 ? 17.086 57.866 18.695 1.00 17.79 219 PRO B CA 1
ATOM 4717 C C . PRO B 1 219 ? 16.076 58.996 18.886 1.00 17.62 219 PRO B C 1
ATOM 4718 O O . PRO B 1 219 ? 16.469 60.094 19.268 1.00 18.94 219 PRO B O 1
ATOM 4722 N N . LEU B 1 220 ? 14.796 58.715 18.625 1.00 16.64 220 LEU B N 1
ATOM 4723 C CA . LEU B 1 220 ? 13.751 59.758 18.621 1.00 17.96 220 LEU B CA 1
ATOM 4724 C C . LEU B 1 220 ? 12.590 59.430 19.565 1.00 18.64 220 LEU B C 1
ATOM 4725 O O . LEU B 1 220 ? 12.337 58.247 19.882 1.00 19.71 220 LEU B O 1
ATOM 4730 N N . PRO B 1 221 ? 11.815 60.464 19.968 1.00 20.30 221 PRO B N 1
ATOM 4731 C CA . PRO B 1 221 ? 10.549 60.174 20.658 1.00 20.69 221 PRO B CA 1
ATOM 4732 C C . PRO B 1 221 ? 9.574 59.530 19.655 1.00 21.21 221 PRO B C 1
ATOM 4733 O O . PRO B 1 221 ? 9.829 59.576 18.421 1.00 21.25 221 PRO B O 1
ATOM 4737 N N . PHE B 1 222 ? 8.497 58.914 20.134 1.00 21.45 222 PHE B N 1
ATOM 4738 C CA . PHE B 1 222 ? 7.603 58.161 19.222 1.00 23.41 222 PHE B CA 1
ATOM 4739 C C . PHE B 1 222 ? 6.343 58.889 18.743 1.00 24.11 222 PHE B C 1
ATOM 4740 O O . PHE B 1 222 ? 5.465 58.279 18.141 1.00 24.40 222 PHE B O 1
ATOM 4748 N N . ASP B 1 223 ? 6.274 60.180 19.015 1.00 24.81 223 ASP B N 1
ATOM 4749 C CA . ASP B 1 223 ? 5.129 61.010 18.651 1.00 27.57 223 ASP B CA 1
ATOM 4750 C C . ASP B 1 223 ? 4.838 60.955 17.148 1.00 27.34 223 ASP B C 1
ATOM 4751 O O . ASP B 1 223 ? 3.675 61.004 16.716 1.00 28.89 223 ASP B O 1
ATOM 4756 N N . GLN B 1 224 ? 5.898 60.865 16.361 1.00 27.12 224 GLN B N 1
ATOM 4757 C CA . GLN B 1 224 ? 5.787 60.845 14.907 1.00 27.66 224 GLN B CA 1
ATOM 4758 C C . GLN B 1 224 ? 6.461 59.595 14.344 1.00 27.59 224 GLN B C 1
ATOM 4759 O O . GLN B 1 224 ? 7.630 59.661 13.922 1.00 27.44 224 GLN B O 1
ATOM 4765 N N . PRO B 1 225 ? 5.722 58.465 14.329 1.00 27.18 225 PRO B N 1
ATOM 4766 C CA . PRO B 1 225 ? 6.200 57.190 13.798 1.00 26.84 225 PRO B CA 1
ATOM 4767 C C . PRO B 1 225 ? 6.847 57.341 12.417 1.00 26.37 225 PRO B C 1
ATOM 4768 O O . PRO B 1 225 ? 7.824 56.647 12.134 1.00 25.57 225 PRO B O 1
ATOM 4772 N N . GLN B 1 226 ? 6.333 58.248 11.575 1.00 25.94 226 GLN B N 1
ATOM 4773 C CA . GLN B 1 226 ? 6.893 58.400 10.228 1.00 26.37 226 GLN B CA 1
ATOM 4774 C C . GLN B 1 226 ? 8.359 58.805 10.244 1.00 25.44 226 GLN B C 1
ATOM 4775 O O . GLN B 1 226 ? 9.129 58.389 9.379 1.00 25.06 226 GLN B O 1
ATOM 4781 N N . ASP B 1 227 ? 8.760 59.581 11.256 1.00 24.97 227 ASP B N 1
ATOM 4782 C CA . ASP B 1 227 ? 10.172 59.961 11.385 1.00 24.81 227 ASP B CA 1
ATOM 4783 C C . ASP B 1 227 ? 11.106 58.768 11.615 1.00 23.48 227 ASP B C 1
ATOM 4784 O O . ASP B 1 227 ? 12.227 58.767 11.119 1.00 23.88 227 ASP B O 1
ATOM 4789 N N . TYR B 1 228 ? 10.635 57.769 12.363 1.00 21.78 228 TYR B N 1
ATOM 4790 C CA . TYR B 1 228 ? 11.365 56.515 12.529 1.00 20.03 228 TYR B CA 1
ATOM 4791 C C . TYR B 1 228 ? 11.517 55.774 11.226 1.00 20.27 228 TYR B C 1
ATOM 4792 O O . TYR B 1 228 ? 12.601 55.272 10.958 1.00 19.83 228 TYR B O 1
ATOM 4801 N N . ALA B 1 229 ? 10.420 55.656 10.466 1.00 20.80 229 ALA B N 1
ATOM 4802 C CA . ALA B 1 229 ? 10.458 54.986 9.173 1.00 22.64 229 ALA B CA 1
ATOM 4803 C C . ALA B 1 229 ? 11.463 55.722 8.268 1.00 23.87 229 ALA B C 1
ATOM 4804 O O . ALA B 1 229 ? 12.302 55.106 7.638 1.00 24.51 229 ALA B O 1
ATOM 4806 N N . MET B 1 230 ? 11.399 57.053 8.263 1.00 25.80 230 MET B N 1
ATOM 4807 C CA . MET B 1 230 ? 12.325 57.909 7.498 1.00 27.67 230 MET B CA 1
ATOM 4808 C C . MET B 1 230 ? 13.812 57.627 7.846 1.00 26.72 230 MET B C 1
ATOM 4809 O O . MET B 1 230 ? 14.649 57.334 6.975 1.00 26.70 230 MET B O 1
ATOM 4814 N N . LEU B 1 231 ? 14.121 57.685 9.134 1.00 26.80 231 LEU B N 1
ATOM 4815 C CA . LEU B 1 231 ? 15.478 57.513 9.644 1.00 26.66 231 LEU B CA 1
ATOM 4816 C C . LEU B 1 231 ? 16.048 56.112 9.403 1.00 27.13 231 LEU B C 1
ATOM 4817 O O . LEU B 1 231 ? 17.220 55.963 8.980 1.00 26.58 231 LEU B O 1
ATOM 4822 N N . ARG B 1 232 ? 15.215 55.102 9.658 1.00 26.57 232 ARG B N 1
ATOM 4823 C CA . ARG B 1 232 ? 15.583 53.715 9.466 1.00 27.77 232 ARG B CA 1
ATOM 4824 C C . ARG B 1 232 ? 16.134 53.480 8.058 1.00 28.28 232 ARG B C 1
ATOM 4825 O O . ARG B 1 232 ? 17.194 52.873 7.892 1.00 28.50 232 ARG B O 1
ATOM 4833 N N . SER B 1 233 ? 15.396 53.959 7.067 1.00 28.74 233 SER B N 1
ATOM 4834 C CA . SER B 1 233 ? 15.797 53.867 5.675 1.00 29.87 233 SER B CA 1
ATOM 4835 C C . SER B 1 233 ? 17.058 54.676 5.327 1.00 29.77 233 SER B C 1
ATOM 4836 O O . SER B 1 233 ? 17.629 54.483 4.267 1.00 31.33 233 SER B O 1
ATOM 4839 N N . ARG B 1 234 ? 17.484 55.592 6.182 1.00 29.89 234 ARG B N 1
ATOM 4840 C CA . ARG B 1 234 ? 18.704 56.335 5.897 1.00 29.65 234 ARG B CA 1
ATOM 4841 C C . ARG B 1 234 ? 19.976 55.840 6.599 1.00 29.20 234 ARG B C 1
ATOM 4842 O O . ARG B 1 234 ? 21.089 56.108 6.127 1.00 28.84 234 ARG B O 1
ATOM 4850 N N . LEU B 1 235 ? 19.820 55.139 7.725 1.00 28.26 235 LEU B N 1
ATOM 4851 C CA . LEU B 1 235 ? 20.973 54.701 8.502 1.00 27.29 235 LEU B CA 1
ATOM 4852 C C . LEU B 1 235 ? 21.527 53.391 7.995 1.00 26.99 235 LEU B C 1
ATOM 4853 O O . LEU B 1 235 ? 20.803 52.589 7.423 1.00 28.21 235 LEU B O 1
ATOM 4858 N N . SER B 1 236 ? 22.804 53.164 8.262 1.00 26.07 236 SER B N 1
ATOM 4859 C CA . SER B 1 236 ? 23.492 51.929 7.915 1.00 26.39 236 SER B CA 1
ATOM 4860 C C . SER B 1 236 ? 23.533 50.913 9.054 1.00 24.67 236 SER B C 1
ATOM 4861 O O . SER B 1 236 ? 24.243 49.916 8.961 1.00 25.06 236 SER B O 1
ATOM 4864 N N . VAL B 1 237 ? 22.820 51.179 10.134 1.00 23.10 237 VAL B N 1
ATOM 4865 C CA . VAL B 1 237 ? 22.703 50.216 11.244 1.00 22.25 237 VAL B CA 1
ATOM 4866 C C . VAL B 1 237 ? 21.202 50.091 11.585 1.00 20.64 237 VAL B C 1
ATOM 4867 O O . VAL B 1 237 ? 20.426 50.985 11.220 1.00 19.54 237 VAL B O 1
ATOM 4871 N N . PRO B 1 238 ? 20.784 48.957 12.200 1.00 20.06 238 PRO B N 1
ATOM 4872 C CA . PRO B 1 238 ? 19.424 48.725 12.680 1.00 20.64 238 PRO B CA 1
ATOM 4873 C C . PRO B 1 238 ? 18.996 49.723 13.739 1.00 19.44 238 PRO B C 1
ATOM 4874 O O . PRO B 1 238 ? 19.827 50.207 14.517 1.00 20.44 238 PRO B O 1
ATOM 4878 N N . VAL B 1 239 ? 17.709 50.039 13.747 1.00 18.63 239 VAL B N 1
ATOM 4879 C CA . VAL B 1 239 ? 17.117 50.912 14.765 1.00 18.29 239 VAL B CA 1
ATOM 4880 C C . VAL B 1 239 ? 16.193 50.090 15.662 1.00 17.96 239 VAL B C 1
ATOM 4881 O O . VAL B 1 239 ? 15.285 49.391 15.189 1.00 17.00 239 VAL B O 1
ATOM 4885 N N . ALA B 1 240 ? 16.428 50.193 16.958 1.00 17.58 240 ALA B N 1
ATOM 4886 C CA . ALA B 1 240 ? 15.597 49.547 17.974 1.00 17.33 240 ALA B CA 1
ATOM 4887 C C . ALA B 1 240 ? 14.829 50.560 18.816 1.00 18.15 240 ALA B C 1
ATOM 4888 O O . ALA B 1 240 ? 15.258 51.732 18.967 1.00 18.56 240 ALA B O 1
ATOM 4890 N N . GLY B 1 241 ? 13.732 50.100 19.412 1.00 17.19 241 GLY B N 1
ATOM 4891 C CA . GLY B 1 241 ? 12.992 50.915 20.393 1.00 19.21 241 GLY B CA 1
ATOM 4892 C C . GLY B 1 241 ? 11.704 50.290 20.907 1.00 19.40 241 GLY B C 1
ATOM 4893 O O . GLY B 1 241 ? 11.380 49.130 20.607 1.00 18.98 241 GLY B O 1
ATOM 4894 N N . GLY B 1 242 ? 10.956 51.095 21.658 1.00 20.95 242 GLY B N 1
ATOM 4895 C CA . GLY B 1 242 ? 9.582 50.751 22.077 1.00 20.68 242 GLY B CA 1
ATOM 4896 C C . GLY B 1 242 ? 9.508 50.331 23.536 1.00 21.47 242 GLY B C 1
ATOM 4897 O O . GLY B 1 242 ? 8.523 49.772 23.965 1.00 21.64 242 GLY B O 1
ATOM 4898 N N . GLU B 1 243 ? 10.549 50.590 24.314 1.00 21.88 243 GLU B N 1
ATOM 4899 C CA . GLU B 1 243 ? 10.540 50.107 25.700 1.00 22.74 243 GLU B CA 1
ATOM 4900 C C . GLU B 1 243 ? 9.415 50.726 26.546 1.00 22.32 243 GLU B C 1
ATOM 4901 O O . GLU B 1 243 ? 9.020 50.140 27.545 1.00 22.88 243 GLU B O 1
ATOM 4907 N N . ASN B 1 244 ? 8.925 51.907 26.161 1.00 22.04 244 ASN B N 1
ATOM 4908 C CA . ASN B 1 244 ? 7.788 52.479 26.871 1.00 23.51 2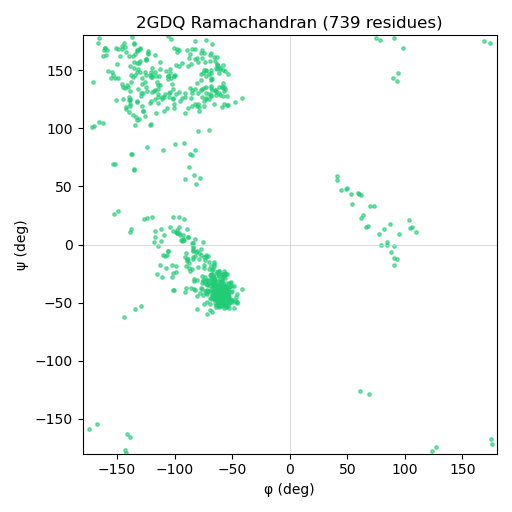44 ASN B CA 1
ATOM 4909 C C . ASN B 1 244 ? 6.415 52.227 26.246 1.00 23.25 244 ASN B C 1
ATOM 4910 O O . ASN B 1 244 ? 5.411 52.807 26.686 1.00 22.43 244 ASN B O 1
ATOM 4915 N N . MET B 1 245 ? 6.360 51.355 25.237 1.00 23.12 245 MET B N 1
ATOM 4916 C CA . MET B 1 245 ? 5.064 50.935 24.694 1.00 24.05 245 MET B CA 1
ATOM 4917 C C . MET B 1 245 ? 4.318 50.087 25.745 1.00 24.49 245 MET B C 1
ATOM 4918 O O . MET B 1 245 ? 4.924 49.324 26.492 1.00 25.15 245 MET B O 1
ATOM 4923 N N . LYS B 1 246 ? 2.999 50.231 25.810 1.00 25.71 246 LYS B N 1
ATOM 4924 C CA . LYS B 1 246 ? 2.233 49.603 26.894 1.00 26.52 246 LYS B CA 1
ATOM 4925 C C . LYS B 1 246 ? 1.733 48.200 26.583 1.00 25.62 246 LYS B C 1
ATOM 4926 O O . LYS B 1 246 ? 1.228 47.485 27.474 1.00 25.83 246 LYS B O 1
ATOM 4932 N N . GLY B 1 247 ? 1.911 47.777 25.334 1.00 24.09 247 GLY B N 1
ATOM 4933 C CA . GLY B 1 247 ? 1.396 46.491 24.911 1.00 23.15 247 GLY B CA 1
ATOM 4934 C C . GLY B 1 247 ? 1.444 46.293 23.404 1.00 22.30 247 GLY B C 1
ATOM 4935 O O . GLY B 1 247 ? 1.839 47.217 22.667 1.00 20.95 247 GLY B O 1
ATOM 4936 N N . PRO B 1 248 ? 1.068 45.077 22.942 1.00 21.63 248 PRO B N 1
ATOM 4937 C CA . PRO B 1 248 ? 1.040 44.696 21.532 1.00 20.80 248 PRO B CA 1
ATOM 4938 C C . PRO B 1 248 ? 0.282 45.698 20.667 1.00 20.34 248 PRO B C 1
ATOM 4939 O O . PRO B 1 248 ? 0.744 45.995 19.548 1.00 19.57 248 PRO B O 1
ATOM 4943 N N . ALA B 1 249 ? -0.858 46.213 21.159 1.00 19.87 249 ALA B N 1
ATOM 4944 C CA . ALA B 1 249 ? -1.677 47.127 20.346 1.00 21.28 249 ALA B CA 1
ATOM 4945 C C . ALA B 1 249 ? -0.894 48.367 19.965 1.00 21.84 249 ALA B C 1
ATOM 4946 O O . ALA B 1 249 ? -1.024 48.849 18.841 1.00 23.46 249 ALA B O 1
ATOM 4948 N N . GLN B 1 250 ? -0.042 48.851 20.870 1.00 21.26 250 GLN B N 1
ATOM 4949 C CA . GLN B 1 250 ? 0.814 50.017 20.559 1.00 22.21 250 GLN B CA 1
ATOM 4950 C C . GLN B 1 250 ? 1.964 49.716 19.605 1.00 20.12 250 GLN B C 1
ATOM 4951 O O . GLN B 1 250 ? 2.414 50.616 18.883 1.00 20.40 250 GLN B O 1
ATOM 4957 N N . TYR B 1 251 ? 2.465 48.468 19.593 1.00 18.11 251 TYR B N 1
ATOM 4958 C CA . TYR B 1 251 ? 3.491 48.088 18.586 1.00 19.56 251 TYR B CA 1
ATOM 4959 C C . TYR B 1 251 ? 2.945 47.961 17.164 1.00 19.95 251 TYR B C 1
ATOM 4960 O O . TYR B 1 251 ? 3.655 48.241 16.186 1.00 19.47 251 TYR B O 1
ATOM 4969 N N . VAL B 1 252 ? 1.704 47.491 17.066 1.00 19.05 252 VAL B N 1
ATOM 4970 C CA . VAL B 1 252 ? 1.093 47.160 15.786 1.00 19.44 252 VAL B CA 1
ATOM 4971 C C . VAL B 1 252 ? 1.286 48.286 14.755 1.00 19.93 252 VAL B C 1
ATOM 4972 O O . VAL B 1 252 ? 1.782 48.029 13.655 1.00 20.56 252 VAL B O 1
ATOM 4976 N N . PRO B 1 253 ? 0.880 49.525 15.080 1.00 20.56 253 PRO B N 1
ATOM 4977 C CA . PRO B 1 253 ? 1.076 50.565 14.055 1.00 21.19 253 PRO B CA 1
ATOM 4978 C C . PRO B 1 253 ? 2.535 50.954 13.774 1.00 20.99 253 PRO B C 1
ATOM 4979 O O . PRO B 1 253 ? 2.836 51.384 12.660 1.00 21.00 253 PRO B O 1
ATOM 4983 N N . LEU B 1 254 ? 3.427 50.790 14.743 1.00 19.84 254 LEU B N 1
ATOM 4984 C CA . LEU B 1 254 ? 4.848 51.028 14.474 1.00 20.58 254 LEU B CA 1
ATOM 4985 C C . LEU B 1 254 ? 5.401 49.973 13.510 1.00 20.16 254 LEU B C 1
ATOM 4986 O O . LEU B 1 254 ? 6.223 50.280 12.644 1.00 20.86 254 LEU B O 1
ATOM 4991 N N . LEU B 1 255 ? 4.945 48.724 13.650 1.00 18.51 255 LEU B N 1
ATOM 4992 C CA . LEU B 1 255 ? 5.389 47.664 12.751 1.00 18.31 255 LEU B CA 1
ATOM 4993 C C . LEU B 1 255 ? 4.695 47.736 11.384 1.00 18.11 255 LEU B C 1
ATOM 4994 O O . LEU B 1 255 ? 5.340 47.459 10.356 1.00 18.02 255 LEU B O 1
ATOM 4999 N N . SER B 1 256 ? 3.411 48.102 11.365 1.00 18.43 256 SER B N 1
ATOM 5000 C CA . SER B 1 256 ? 2.722 48.308 10.067 1.00 20.13 256 SER B CA 1
ATOM 5001 C C . SER B 1 256 ? 3.430 49.394 9.239 1.00 20.55 256 SER B C 1
ATOM 5002 O O . SER B 1 256 ? 3.474 49.323 8.030 1.00 21.22 256 SER B O 1
ATOM 5005 N N . GLN B 1 257 ? 4.025 50.377 9.904 1.00 22.01 257 GLN B N 1
ATOM 5006 C CA . GLN B 1 257 ? 4.680 51.504 9.217 1.00 21.45 257 GLN B CA 1
ATOM 5007 C C . GLN B 1 257 ? 6.192 51.335 8.986 1.00 22.05 257 GLN B C 1
ATOM 5008 O O . GLN B 1 257 ? 6.860 52.256 8.510 1.00 21.58 257 GLN B O 1
ATOM 5014 N N . ARG B 1 258 ? 6.708 50.166 9.349 1.00 22.08 258 ARG B N 1
ATOM 5015 C CA . ARG B 1 258 ? 8.100 49.790 9.137 1.00 22.85 258 ARG B CA 1
ATOM 5016 C C . ARG B 1 258 ? 9.051 50.733 9.891 1.00 21.35 258 ARG B C 1
ATOM 5017 O O . ARG B 1 258 ? 10.079 51.145 9.360 1.00 20.91 258 ARG B O 1
ATOM 5025 N N . CYS B 1 259 ? 8.675 51.061 11.135 1.00 20.18 259 CYS B N 1
ATOM 5026 C CA . CYS B 1 259 ? 9.429 52.016 11.965 1.00 19.94 259 CYS B CA 1
ATOM 5027 C C . CYS B 1 259 ? 10.727 51.492 12.577 1.00 19.76 259 CYS B C 1
ATOM 5028 O O . CYS B 1 259 ? 11.656 52.277 12.790 1.00 19.41 259 CYS B O 1
ATOM 5031 N N . LEU B 1 260 ? 10.772 50.189 12.881 1.00 18.79 260 LEU B N 1
ATOM 5032 C CA . LEU B 1 260 ? 11.846 49.603 13.703 1.00 18.62 260 LEU B CA 1
ATOM 5033 C C . LEU B 1 260 ? 12.330 48.285 13.183 1.00 18.32 260 LEU B C 1
ATOM 5034 O O . LEU B 1 260 ? 11.528 47.519 12.683 1.00 17.51 260 LEU B O 1
ATOM 5039 N N . ASP B 1 261 ? 13.637 48.015 13.341 1.00 17.16 261 ASP B N 1
ATOM 5040 C CA . ASP B 1 261 ? 14.199 46.695 13.044 1.00 16.95 261 ASP B CA 1
ATOM 5041 C C . ASP B 1 261 ? 13.989 45.760 14.238 1.00 17.07 261 ASP B C 1
ATOM 5042 O O . ASP B 1 261 ? 13.902 44.535 14.070 1.00 16.12 261 ASP B O 1
ATOM 5047 N N . ILE B 1 262 ? 13.989 46.341 15.442 1.00 16.70 262 ILE B N 1
ATOM 5048 C CA . ILE B 1 262 ? 13.969 45.582 16.687 1.00 16.15 262 ILE B CA 1
ATOM 5049 C C . ILE B 1 262 ? 13.013 46.290 17.635 1.00 16.06 262 ILE B C 1
ATOM 5050 O O . ILE B 1 262 ? 13.165 47.504 17.898 1.00 14.51 262 ILE B O 1
ATOM 5055 N N . ILE B 1 263 ? 12.026 45.562 18.157 1.00 15.38 263 ILE B N 1
ATOM 5056 C CA . ILE B 1 263 ? 11.247 46.103 19.276 1.00 16.14 263 ILE B CA 1
ATOM 5057 C C . ILE B 1 263 ? 11.796 45.655 20.648 1.00 16.65 263 ILE B C 1
ATOM 5058 O O . ILE B 1 263 ? 12.433 44.579 20.794 1.00 16.59 263 ILE B O 1
ATOM 5063 N N . GLN B 1 264 ? 11.495 46.444 21.669 1.00 15.78 264 GLN B N 1
ATOM 5064 C CA . GLN B 1 264 ? 12.085 46.157 22.959 1.00 16.52 264 GLN B CA 1
ATOM 5065 C C . GLN B 1 264 ? 11.108 46.238 24.129 1.00 17.31 264 GLN B C 1
ATOM 5066 O O . GLN B 1 264 ? 11.278 47.092 25.010 1.00 17.75 264 GLN B O 1
ATOM 5072 N N . PRO B 1 265 ? 10.101 45.340 24.153 1.00 17.62 265 PRO B N 1
ATOM 5073 C CA . PRO B 1 265 ? 9.135 45.377 25.239 1.00 18.36 265 PRO B CA 1
ATOM 5074 C C . PRO B 1 265 ? 9.848 45.088 26.566 1.00 18.61 265 PRO B C 1
ATOM 5075 O O . PRO B 1 265 ? 10.875 44.377 26.599 1.00 18.66 265 PRO B O 1
ATOM 5079 N N . ASP B 1 266 ? 9.244 45.576 27.644 1.00 19.63 266 ASP B N 1
ATOM 5080 C CA . ASP B 1 266 ? 9.732 45.385 29.003 1.00 21.02 266 ASP B CA 1
ATOM 5081 C C . ASP B 1 266 ? 8.592 44.663 29.704 1.00 21.13 266 ASP B C 1
ATOM 5082 O O . ASP B 1 266 ? 7.476 45.172 29.708 1.00 22.15 266 ASP B O 1
ATOM 5087 N N . VAL B 1 267 ? 8.869 43.496 30.270 1.00 21.32 267 VAL B N 1
ATOM 5088 C CA . VAL B 1 267 ? 7.868 42.722 31.003 1.00 23.51 267 VAL B CA 1
ATOM 5089 C C . VAL B 1 267 ? 7.074 43.624 31.965 1.00 24.10 267 VAL B C 1
ATOM 5090 O O . VAL B 1 267 ? 5.855 43.507 32.049 1.00 25.02 267 VAL B O 1
ATOM 5094 N N . MET B 1 268 ? 7.782 44.516 32.659 1.00 24.78 268 MET B N 1
ATOM 5095 C CA . MET B 1 268 ? 7.177 45.378 33.704 1.00 26.46 268 MET B CA 1
ATOM 5096 C C . MET B 1 268 ? 6.414 46.589 33.170 1.00 26.73 268 MET B C 1
ATOM 5097 O O . MET B 1 268 ? 5.562 47.165 33.890 1.00 27.94 268 MET B O 1
ATOM 5102 N N . HIS B 1 269 ? 6.683 46.976 31.925 1.00 25.21 269 HIS B N 1
ATOM 5103 C CA . HIS B 1 269 ? 5.940 48.119 31.362 1.00 25.45 269 HIS B CA 1
ATOM 5104 C C . HIS B 1 269 ? 4.656 47.685 30.658 1.00 24.55 269 HIS B C 1
ATOM 5105 O O . HIS B 1 269 ? 3.636 48.379 30.751 1.00 25.45 269 HIS B O 1
ATOM 5112 N N . VAL B 1 270 ? 4.703 46.545 29.972 1.00 23.25 270 VAL B N 1
ATOM 5113 C CA . VAL B 1 270 ? 3.497 45.975 29.337 1.00 23.13 270 VAL B CA 1
ATOM 5114 C C . VAL B 1 270 ? 2.570 45.398 30.402 1.00 23.26 270 VAL B C 1
ATOM 5115 O O . VAL B 1 270 ? 2.933 45.374 31.591 1.00 22.18 270 VAL B O 1
ATOM 5119 N N . ASN B 1 271 ? 1.401 44.926 29.971 1.00 24.27 271 ASN B N 1
ATOM 5120 C CA . ASN B 1 271 ? 0.350 44.451 30.856 1.00 27.36 271 ASN B CA 1
ATOM 5121 C C . ASN B 1 271 ? 0.608 42.985 31.334 1.00 27.21 271 ASN B C 1
ATOM 5122 O O . ASN B 1 271 ? -0.254 42.100 31.175 1.00 29.53 271 ASN B O 1
ATOM 5127 N N . GLY B 1 272 ? 1.793 42.710 31.878 1.00 26.14 272 GLY B N 1
ATOM 5128 C CA . GLY B 1 272 ? 2.097 41.375 32.375 1.00 22.89 272 GLY B CA 1
ATOM 5129 C C . GLY B 1 272 ? 2.726 40.426 31.373 1.00 22.20 272 GLY B C 1
ATOM 5130 O O . GLY B 1 272 ? 2.896 40.757 30.183 1.00 19.83 272 GLY B O 1
ATOM 5131 N N . ILE B 1 273 ? 3.038 39.224 31.857 1.00 20.63 273 ILE B N 1
ATOM 5132 C CA . ILE B 1 273 ? 3.928 38.342 31.138 1.00 20.06 273 ILE B CA 1
ATOM 5133 C C . ILE B 1 273 ? 3.254 37.753 29.877 1.00 19.55 273 ILE B C 1
ATOM 5134 O O . ILE B 1 273 ? 3.932 37.479 28.900 1.00 19.34 273 ILE B O 1
ATOM 5139 N N . ASP B 1 274 ? 1.942 37.548 29.904 1.00 19.02 274 ASP B N 1
ATOM 5140 C CA . ASP B 1 274 ? 1.289 36.956 28.731 1.00 19.29 274 ASP B CA 1
ATOM 5141 C C . ASP B 1 274 ? 1.234 38.007 27.599 1.00 19.06 274 ASP B C 1
ATOM 5142 O O . ASP B 1 274 ? 1.493 37.705 26.440 1.00 18.57 274 ASP B O 1
ATOM 5147 N N . GLU B 1 275 ? 0.914 39.237 27.955 1.00 18.92 275 GLU B N 1
ATOM 5148 C CA . GLU B 1 275 ? 1.000 40.362 27.018 1.00 20.63 275 GLU B CA 1
ATOM 5149 C C . GLU B 1 275 ? 2.437 40.544 26.485 1.00 18.78 275 GLU B C 1
ATOM 5150 O O . GLU B 1 275 ? 2.661 40.757 25.287 1.00 17.76 275 GLU B O 1
ATOM 5156 N N . PHE B 1 276 ? 3.410 40.429 27.381 1.00 17.54 276 PHE B N 1
ATOM 5157 C CA . PHE B 1 276 ? 4.815 40.490 26.976 1.00 17.43 276 PHE B CA 1
ATOM 5158 C C . PHE B 1 276 ? 5.163 39.402 25.933 1.00 17.29 276 PHE B C 1
ATOM 5159 O O . PHE B 1 276 ? 5.731 39.722 24.888 1.00 17.51 276 PHE B O 1
ATOM 5167 N N . ARG B 1 277 ? 4.830 38.137 26.211 1.00 17.24 277 ARG B N 1
ATOM 5168 C CA . ARG B 1 277 ? 5.057 37.061 25.242 1.00 17.78 277 ARG B CA 1
ATOM 5169 C C . ARG B 1 277 ? 4.338 37.340 23.908 1.00 16.93 277 ARG B C 1
ATOM 5170 O O . ARG B 1 277 ? 4.901 37.076 22.852 1.00 16.86 277 ARG B O 1
ATOM 5178 N N . ASP B 1 278 ? 3.143 37.938 23.965 1.00 17.41 278 ASP B N 1
ATOM 5179 C CA . ASP B 1 278 ? 2.409 38.356 22.751 1.00 17.05 278 ASP B CA 1
ATOM 5180 C C . ASP B 1 278 ? 3.158 39.419 21.932 1.00 17.37 278 ASP B C 1
ATOM 5181 O O . ASP B 1 278 ? 3.063 39.418 20.704 1.00 18.15 278 ASP B O 1
ATOM 5186 N N . CYS B 1 279 ? 3.841 40.337 22.603 1.00 17.12 279 CYS B N 1
ATOM 5187 C CA . CYS B 1 279 ? 4.732 41.310 21.934 1.00 17.29 279 CYS B CA 1
ATOM 5188 C C . CYS B 1 279 ? 5.841 40.620 21.156 1.00 17.72 279 CYS B C 1
ATOM 5189 O O . CYS B 1 279 ? 6.135 41.002 20.026 1.00 16.46 279 CYS B O 1
ATOM 5192 N N . LEU B 1 280 ? 6.460 39.615 21.780 1.00 17.32 280 LEU B N 1
ATOM 5193 C CA . LEU B 1 280 ? 7.523 38.845 21.132 1.00 19.36 280 LEU B CA 1
ATOM 5194 C C . LEU B 1 280 ? 6.988 38.107 19.898 1.00 19.08 280 LEU B C 1
ATOM 5195 O O . LEU B 1 280 ? 7.628 38.117 18.861 1.00 18.09 280 LEU B O 1
ATOM 5200 N N . GLN B 1 281 ? 5.831 37.454 20.038 1.00 20.66 281 GLN B N 1
ATOM 5201 C CA . GLN B 1 281 ? 5.259 36.707 18.929 1.00 21.24 281 GLN B CA 1
ATOM 5202 C C . GLN B 1 281 ? 4.850 37.676 17.827 1.00 19.54 281 GLN B C 1
ATOM 5203 O O . GLN B 1 281 ? 5.043 37.370 16.644 1.00 18.93 281 GLN B O 1
ATOM 5209 N N . LEU B 1 282 ? 4.295 38.824 18.217 1.00 19.77 282 LEU B N 1
ATOM 5210 C CA . LEU B 1 282 ? 3.859 39.829 17.240 1.00 19.87 282 LEU B CA 1
ATOM 5211 C C . LEU B 1 282 ? 5.056 40.207 16.357 1.00 18.77 282 LEU B C 1
ATOM 5212 O O . LEU B 1 282 ? 4.967 40.288 15.116 1.00 19.14 282 LEU B O 1
ATOM 5217 N N . ALA B 1 283 ? 6.193 40.380 16.997 1.00 18.20 283 ALA B N 1
ATOM 5218 C CA . ALA B 1 283 ? 7.398 40.763 16.271 1.00 18.13 283 ALA B CA 1
ATOM 5219 C C . ALA B 1 283 ? 7.731 39.667 15.257 1.00 17.01 283 ALA B C 1
ATOM 5220 O O . ALA B 1 283 ? 7.948 39.974 14.083 1.00 16.42 283 ALA B O 1
ATOM 5222 N N . ARG B 1 284 ? 7.715 38.398 15.697 1.00 15.90 284 ARG B N 1
ATOM 5223 C CA . ARG B 1 284 ? 8.001 37.266 14.816 1.00 17.36 284 ARG B CA 1
ATOM 5224 C C . ARG B 1 284 ? 7.051 37.269 13.621 1.00 17.48 284 ARG B C 1
ATOM 5225 O O . ARG B 1 284 ? 7.489 37.043 12.498 1.00 17.94 284 ARG B O 1
ATOM 5233 N N . TYR B 1 285 ? 5.762 37.532 13.878 1.00 17.51 285 TYR B N 1
ATOM 5234 C CA . TYR B 1 285 ? 4.763 37.510 12.811 1.00 19.06 285 TYR B CA 1
ATOM 5235 C C . TYR B 1 285 ? 4.938 38.644 11.825 1.00 18.97 285 TYR B C 1
ATOM 5236 O O . TYR B 1 285 ? 4.632 38.492 10.649 1.00 20.63 285 TYR B O 1
ATOM 5245 N N . PHE B 1 286 ? 5.439 39.777 12.313 1.00 18.92 286 PHE B N 1
ATOM 5246 C CA . PHE B 1 286 ? 5.737 40.933 11.463 1.00 19.51 286 PHE B CA 1
ATOM 5247 C C . PHE B 1 286 ? 7.115 40.846 10.780 1.00 20.29 286 PHE B C 1
ATOM 5248 O O . PHE B 1 286 ? 7.498 41.722 9.994 1.00 21.77 286 PHE B O 1
ATOM 5256 N N . GLY B 1 287 ? 7.871 39.810 11.117 1.00 19.50 287 GLY B N 1
ATOM 5257 C CA . GLY B 1 287 ? 9.206 39.615 10.578 1.00 19.22 287 GLY B CA 1
ATOM 5258 C C . GLY B 1 287 ? 10.237 40.574 11.162 1.00 18.97 287 GLY B C 1
ATOM 5259 O O . GLY B 1 287 ? 11.186 40.947 10.480 1.00 19.91 287 GLY B O 1
ATOM 5260 N N . VAL B 1 288 ? 10.089 40.951 12.429 1.00 17.81 288 VAL B N 1
ATOM 5261 C CA . VAL B 1 288 ? 11.018 41.904 12.990 1.00 18.07 288 VAL B CA 1
ATOM 5262 C C . VAL B 1 288 ? 11.617 41.281 14.243 1.00 17.88 288 VAL B C 1
ATOM 5263 O O . VAL B 1 288 ? 11.049 40.326 14.811 1.00 17.84 288 VAL B O 1
ATOM 5267 N N . ARG B 1 289 ? 12.767 41.793 14.661 1.00 16.82 289 ARG B N 1
ATOM 5268 C CA . ARG B 1 289 ? 13.429 41.262 15.849 1.00 17.44 289 ARG B CA 1
ATOM 5269 C C . ARG B 1 289 ? 12.855 41.795 17.185 1.00 17.96 289 ARG B C 1
ATOM 5270 O O . ARG B 1 289 ? 12.195 42.852 17.221 1.00 17.70 289 ARG B O 1
ATOM 5278 N N . ALA B 1 290 ? 13.135 41.054 18.260 1.00 17.31 290 ALA B N 1
ATOM 5279 C CA . ALA B 1 290 ? 12.721 41.435 19.603 1.00 18.11 290 ALA B CA 1
ATOM 5280 C C . ALA B 1 290 ? 13.805 41.166 20.625 1.00 19.05 290 ALA B C 1
ATOM 5281 O O . ALA B 1 290 ? 14.230 40.006 20.834 1.00 17.86 290 ALA B O 1
ATOM 5283 N N . SER B 1 291 ? 14.203 42.243 21.288 1.00 18.43 291 SER B N 1
ATOM 5284 C CA . SER B 1 291 ? 15.230 42.184 22.329 1.00 19.00 291 SER B CA 1
ATOM 5285 C C . SER B 1 291 ? 14.705 42.927 23.539 1.00 18.70 291 SER B C 1
ATOM 5286 O O . SER B 1 291 ? 14.640 44.147 23.525 1.00 17.86 291 SER B O 1
ATOM 5289 N N . ALA B 1 292 ? 14.361 42.190 24.578 1.00 18.88 292 ALA B N 1
ATOM 5290 C CA . ALA B 1 292 ? 13.709 42.762 25.747 1.00 18.83 292 ALA B CA 1
ATOM 5291 C C . ALA B 1 292 ? 14.504 43.875 26.387 1.00 19.77 292 ALA B C 1
ATOM 5292 O O . ALA B 1 292 ? 15.722 43.772 26.568 1.00 20.47 292 ALA B O 1
ATOM 5294 N N . HIS B 1 293 ? 13.798 44.948 26.724 1.00 21.07 293 HIS B N 1
ATOM 5295 C CA . HIS B 1 293 ? 14.300 45.900 27.693 1.00 21.71 293 HIS B CA 1
ATOM 5296 C C . HIS B 1 293 ? 14.188 45.307 29.100 1.00 22.21 293 HIS B C 1
ATOM 5297 O O . HIS B 1 293 ? 13.128 44.768 29.489 1.00 22.59 293 HIS B O 1
ATOM 5304 N N . ALA B 1 294 ? 15.243 45.440 29.892 1.00 21.51 294 ALA B N 1
ATOM 5305 C CA . ALA B 1 294 ? 15.176 44.820 31.236 1.00 23.32 294 ALA B CA 1
ATOM 5306 C C . ALA B 1 294 ? 16.037 45.517 32.260 1.00 24.29 294 ALA B C 1
ATOM 5307 O O . ALA B 1 294 ? 16.452 44.873 33.258 1.00 25.29 294 ALA B O 1
ATOM 5309 N N . TYR B 1 295 ? 16.283 46.809 32.038 1.00 24.27 295 TYR B N 1
ATOM 5310 C CA . TYR B 1 295 ? 17.239 47.581 32.846 1.00 25.41 295 TYR B CA 1
ATOM 5311 C C . TYR B 1 295 ? 17.027 47.464 34.373 1.00 25.75 295 TYR B C 1
ATOM 5312 O O . TYR B 1 295 ? 17.983 47.200 35.109 1.00 24.58 295 TYR B O 1
ATOM 5321 N N . ASP B 1 296 ? 15.771 47.621 34.801 1.00 26.98 296 ASP B N 1
ATOM 5322 C CA . ASP B 1 296 ? 15.363 47.506 36.207 1.00 28.25 296 ASP B CA 1
ATOM 5323 C C . ASP B 1 296 ? 14.878 46.107 36.660 1.00 28.13 296 ASP B C 1
ATOM 5324 O O . ASP B 1 296 ? 14.396 45.951 37.788 1.00 29.02 296 ASP B O 1
ATOM 5329 N N . GLY B 1 297 ? 15.015 45.094 35.820 1.00 27.31 297 GLY B N 1
ATOM 5330 C CA . GLY B 1 297 ? 14.528 43.767 36.207 1.00 25.98 297 GLY B CA 1
ATOM 5331 C C . GLY B 1 297 ? 15.522 42.820 36.866 1.00 24.51 297 GLY B C 1
ATOM 5332 O O . GLY B 1 297 ? 16.747 42.943 36.680 1.00 24.67 297 GLY B O 1
ATOM 5333 N N A SER B 1 298 ? 14.997 41.896 37.666 0.50 23.80 298 SER B N 1
ATOM 5334 N N B SER B 1 298 ? 14.996 41.888 37.654 0.50 23.50 298 SER B N 1
ATOM 5335 C CA A SER B 1 298 ? 15.776 40.750 38.164 0.50 22.99 298 SER B CA 1
ATOM 5336 C CA B SER B 1 298 ? 15.773 40.733 38.126 0.50 22.33 298 SER B CA 1
ATOM 5337 C C A SER B 1 298 ? 14.917 39.487 38.140 0.50 22.15 298 SER B C 1
ATOM 5338 C C B SER B 1 298 ? 14.904 39.479 38.123 0.50 21.80 298 SER B C 1
ATOM 5339 O O A SER B 1 298 ? 15.222 38.536 37.419 0.50 21.69 298 SER B O 1
ATOM 5340 O O B SER B 1 298 ? 15.193 38.522 37.402 0.50 21.28 298 SER B O 1
ATOM 5345 N N . LEU B 1 299 ? 13.838 39.475 38.921 1.00 20.72 299 LEU B N 1
ATOM 5346 C CA . LEU B 1 299 ? 12.807 38.439 38.765 1.00 20.49 299 LEU B CA 1
ATOM 5347 C C . LEU B 1 299 ? 12.143 38.656 37.404 1.00 19.44 299 LEU B C 1
ATOM 5348 O O . LEU B 1 299 ? 11.985 37.717 36.660 1.00 18.64 299 LEU B O 1
ATOM 5353 N N . SER B 1 300 ? 11.768 39.899 37.084 1.00 19.13 300 SER B N 1
ATOM 5354 C CA . SER B 1 300 ? 11.138 40.165 35.763 1.00 19.55 300 SER B CA 1
ATOM 5355 C C . SER B 1 300 ? 12.072 39.840 34.596 1.00 19.33 300 SER B C 1
ATOM 5356 O O . SER B 1 300 ? 11.630 39.320 33.571 1.00 18.77 300 SER B O 1
ATOM 5359 N N . ARG B 1 301 ? 13.362 40.096 34.793 1.00 19.00 301 ARG B N 1
ATOM 5360 C CA . ARG B 1 301 ? 14.396 39.765 33.819 1.00 18.57 301 ARG B CA 1
ATOM 5361 C C . ARG B 1 301 ? 14.427 38.250 33.593 1.00 18.44 301 ARG B C 1
ATOM 5362 O O . ARG B 1 301 ? 14.563 37.792 32.452 1.00 17.98 301 ARG B O 1
ATOM 5370 N N . LEU B 1 302 ? 14.307 37.467 34.658 1.00 18.22 302 LEU B N 1
ATOM 5371 C CA . LEU B 1 302 ? 14.271 36.006 34.490 1.00 18.40 302 LEU B CA 1
ATOM 5372 C C . LEU B 1 302 ? 13.073 35.565 33.612 1.00 18.60 302 LEU B C 1
ATOM 5373 O O . LEU B 1 302 ? 13.172 34.602 32.806 1.00 18.79 302 LEU B O 1
ATOM 5378 N N . TYR B 1 303 ? 11.925 36.208 33.814 1.00 17.09 303 TYR B N 1
ATOM 5379 C CA . TYR B 1 303 ? 10.784 35.932 32.955 1.00 18.25 303 TYR B CA 1
ATOM 5380 C C . TYR B 1 303 ? 11.056 36.300 31.495 1.00 17.67 303 TYR B C 1
ATOM 5381 O O . TYR B 1 303 ? 10.627 35.564 30.594 1.00 18.47 303 TYR B O 1
ATOM 5390 N N . ALA B 1 304 ? 11.767 37.399 31.264 1.00 16.47 304 ALA B N 1
ATOM 5391 C CA . ALA B 1 304 ? 12.135 37.761 29.888 1.00 16.71 304 ALA B CA 1
ATOM 5392 C C . ALA B 1 304 ? 13.028 36.682 29.298 1.00 16.38 304 ALA B C 1
ATOM 5393 O O . ALA B 1 304 ? 12.878 36.337 28.136 1.00 16.41 304 ALA B O 1
ATOM 5395 N N . LEU B 1 305 ? 13.914 36.123 30.122 1.00 17.05 305 LEU B N 1
ATOM 5396 C CA . LEU B 1 305 ? 14.789 35.019 29.680 1.00 16.62 305 LEU B CA 1
ATOM 5397 C C . LEU B 1 305 ? 14.007 33.741 29.355 1.00 17.29 305 LEU B C 1
ATOM 5398 O O . LEU B 1 305 ? 14.290 33.096 28.336 1.00 18.82 305 LEU B O 1
ATOM 5403 N N . PHE B 1 306 ? 13.058 33.371 30.221 1.00 16.81 306 PHE B N 1
ATOM 5404 C CA . PHE B 1 306 ? 12.101 32.255 29.948 1.00 17.39 306 PHE B CA 1
ATOM 5405 C C . PHE B 1 306 ? 11.364 32.516 28.627 1.00 17.68 306 PHE B C 1
ATOM 5406 O O . PHE B 1 306 ? 11.260 31.628 27.767 1.00 18.78 306 PHE B O 1
ATOM 5414 N N . ALA B 1 307 ? 10.875 33.744 28.463 1.00 17.32 307 ALA B N 1
ATOM 5415 C CA . ALA B 1 307 ? 10.133 34.095 27.252 1.00 18.63 307 ALA B CA 1
ATOM 5416 C C . ALA B 1 307 ? 11.032 33.914 26.021 1.00 18.26 307 ALA B C 1
ATOM 5417 O O . ALA B 1 307 ? 10.588 33.311 25.052 1.00 19.27 307 ALA B O 1
ATOM 5419 N N . GLN B 1 308 ? 12.291 34.386 26.085 1.00 19.10 308 GLN B N 1
ATOM 5420 C CA . GLN B 1 308 ? 13.242 34.281 24.962 1.00 19.19 308 GLN B CA 1
ATOM 5421 C C . GLN B 1 308 ? 13.546 32.808 24.637 1.00 19.17 308 GLN B C 1
ATOM 5422 O O . GLN B 1 308 ? 13.631 32.420 23.463 1.00 17.27 308 GLN B O 1
ATOM 5428 N N . ALA B 1 309 ? 13.678 32.004 25.688 1.00 18.21 309 ALA B N 1
ATOM 5429 C CA . ALA B 1 309 ? 13.930 30.573 25.549 1.00 19.16 309 ALA B CA 1
ATOM 5430 C C . ALA B 1 309 ? 12.800 29.844 24.814 1.00 19.18 309 ALA B C 1
ATOM 5431 O O . ALA B 1 309 ? 13.054 28.893 24.084 1.00 20.60 309 ALA B O 1
ATOM 5433 N N . CYS B 1 310 ? 11.559 30.298 25.011 1.00 19.00 310 CYS B N 1
ATOM 5434 C CA . CYS B 1 310 ? 10.386 29.785 24.297 1.00 19.37 310 CYS B CA 1
ATOM 5435 C C . CYS B 1 310 ? 10.055 30.496 22.966 1.00 18.43 310 CYS B C 1
ATOM 5436 O O . CYS B 1 310 ? 8.936 30.364 22.447 1.00 18.46 310 CYS B O 1
ATOM 5439 N N . LEU B 1 311 ? 10.998 31.293 22.454 1.00 18.87 311 LEU B N 1
ATOM 5440 C CA . LEU B 1 311 ? 10.765 32.030 21.208 1.00 17.84 311 LEU B CA 1
ATOM 5441 C C . LEU B 1 311 ? 11.468 31.323 20.028 1.00 18.69 311 LEU B C 1
ATOM 5442 O O . LEU B 1 311 ? 12.641 30.939 20.135 1.00 18.01 311 LEU B O 1
ATOM 5447 N N . PRO B 1 312 ? 10.756 31.162 18.898 1.00 17.88 312 PRO B N 1
ATOM 5448 C CA . PRO B 1 312 ? 11.391 30.553 17.732 1.00 18.56 312 PRO B CA 1
ATOM 5449 C C . PRO B 1 312 ? 12.538 31.430 17.192 1.00 18.41 312 PRO B C 1
ATOM 5450 O O . PRO B 1 312 ? 12.559 32.627 17.473 1.00 17.26 312 PRO B O 1
ATOM 5454 N N . PRO B 1 313 ? 13.491 30.845 16.438 1.00 19.27 313 PRO B N 1
ATOM 5455 C CA . PRO B 1 313 ? 14.578 31.656 15.847 1.00 19.01 313 PRO B CA 1
ATOM 5456 C C . PRO B 1 313 ? 14.046 32.802 14.968 1.00 18.29 313 PRO B C 1
ATOM 5457 O O . PRO B 1 313 ? 12.963 32.672 14.421 1.00 17.84 313 PRO B O 1
ATOM 5461 N N . TRP B 1 314 ? 14.773 33.923 14.883 1.00 16.79 314 TRP B N 1
ATOM 5462 C CA . TRP B 1 314 ? 14.450 34.991 13.937 1.00 18.37 314 TRP B CA 1
ATOM 5463 C C . TRP B 1 314 ? 15.092 34.812 12.543 1.00 19.08 314 TRP B C 1
ATOM 5464 O O . TRP B 1 314 ? 14.672 35.488 11.607 1.00 19.63 314 TRP B O 1
ATOM 5475 N N . SER B 1 315 ? 16.153 33.996 12.452 1.00 19.81 315 SER B N 1
ATOM 5476 C CA . SER B 1 315 ? 16.895 33.763 11.190 1.00 20.39 315 SER B CA 1
ATOM 5477 C C . SER B 1 315 ? 17.199 32.283 10.963 1.00 20.64 315 SER B C 1
ATOM 5478 O O . SER B 1 315 ? 16.962 31.447 11.839 1.00 21.33 315 SER B O 1
ATOM 5481 N N . LYS B 1 316 ? 17.753 31.966 9.785 1.00 20.36 316 LYS B N 1
ATOM 5482 C CA . LYS B 1 316 ? 18.213 30.611 9.484 1.00 20.69 316 LYS B CA 1
ATOM 5483 C C . LYS B 1 316 ? 19.726 30.453 9.705 1.00 21.75 316 LYS B C 1
ATOM 5484 O O . LYS B 1 316 ? 20.304 29.449 9.293 1.00 21.67 316 LYS B O 1
ATOM 5490 N N . MET B 1 317 ? 20.357 31.434 10.357 1.00 22.07 317 MET B N 1
ATOM 5491 C CA . MET B 1 317 ? 21.798 31.374 10.617 1.00 22.77 317 MET B CA 1
ATOM 5492 C C . MET B 1 317 ? 22.020 30.485 11.816 1.00 24.62 317 MET B C 1
ATOM 5493 O O . MET B 1 317 ? 21.524 30.775 12.907 1.00 25.58 317 MET B O 1
ATOM 5498 N N . LYS B 1 318 ? 22.768 29.400 11.615 1.00 25.49 318 LYS B N 1
ATOM 5499 C CA . LYS B 1 318 ? 22.992 28.408 12.664 1.00 28.17 318 LYS B CA 1
ATOM 5500 C C . LYS B 1 318 ? 23.482 28.992 13.993 1.00 27.78 318 LYS B C 1
ATOM 5501 O O . LYS B 1 318 ? 23.099 28.498 15.069 1.00 28.54 318 LYS B O 1
ATOM 5507 N N . ASN B 1 319 ? 24.272 30.065 13.887 1.00 27.28 319 ASN B N 1
ATOM 5508 C CA . ASN B 1 319 ? 24.994 30.710 14.975 1.00 28.02 319 ASN B CA 1
ATOM 5509 C C . ASN B 1 319 ? 24.494 32.097 15.329 1.00 26.57 319 ASN B C 1
ATOM 5510 O O . ASN B 1 319 ? 25.098 32.778 16.152 1.00 27.53 319 ASN B O 1
ATOM 5515 N N . ASP B 1 320 ? 23.433 32.557 14.684 1.00 25.18 320 ASP B N 1
ATOM 5516 C CA . ASP B 1 320 ? 22.970 33.934 14.942 1.00 23.29 320 ASP B CA 1
ATOM 5517 C C . ASP B 1 320 ? 21.475 34.037 14.698 1.00 22.56 320 ASP B C 1
ATOM 5518 O O . ASP B 1 320 ? 21.052 34.657 13.732 1.00 21.54 320 ASP B O 1
ATOM 5523 N N . HIS B 1 321 ? 20.679 33.416 15.563 1.00 21.73 321 HIS B N 1
ATOM 5524 C CA . HIS B 1 321 ? 19.252 33.288 15.286 1.00 21.12 321 HIS B CA 1
ATOM 5525 C C . HIS B 1 321 ? 18.383 33.541 16.521 1.00 19.80 321 HIS B C 1
ATOM 5526 O O . HIS B 1 321 ? 17.205 33.236 16.522 1.00 18.97 321 HIS B O 1
ATOM 5533 N N . ILE B 1 322 ? 18.967 34.100 17.571 1.00 19.95 322 ILE B N 1
ATOM 5534 C CA . ILE B 1 322 ? 18.180 34.535 18.745 1.00 19.49 322 ILE B CA 1
ATOM 5535 C C . ILE B 1 322 ? 18.762 35.826 19.302 1.00 18.49 322 ILE B C 1
ATOM 5536 O O . ILE B 1 322 ? 19.985 35.948 19.466 1.00 17.88 322 ILE B O 1
ATOM 5541 N N . GLU B 1 323 ? 17.874 36.777 19.598 1.00 18.38 323 GLU B N 1
ATOM 5542 C CA . GLU B 1 323 ? 18.278 38.129 20.058 1.00 18.97 323 GLU B CA 1
ATOM 5543 C C . GLU B 1 323 ? 18.749 38.080 21.510 1.00 19.26 323 GLU B C 1
ATOM 5544 O O . GLU B 1 323 ? 18.238 37.258 22.302 1.00 21.00 323 GLU B O 1
ATOM 5550 N N . PRO B 1 324 ? 19.722 38.947 21.866 1.00 21.00 324 PRO B N 1
ATOM 5551 C CA . PRO B 1 324 ? 20.110 39.039 23.290 1.00 20.87 324 PRO B CA 1
ATOM 5552 C C . PRO B 1 324 ? 19.103 39.819 24.126 1.00 20.95 324 PRO B C 1
ATOM 5553 O O . PRO B 1 324 ? 18.276 40.579 23.602 1.00 19.75 324 PRO B O 1
ATOM 5557 N N . ILE B 1 325 ? 19.171 39.597 25.430 1.00 21.35 325 ILE B N 1
ATOM 5558 C CA . ILE B 1 325 ? 18.446 40.367 26.428 1.00 21.48 325 ILE B CA 1
ATOM 5559 C C . ILE B 1 325 ? 19.385 41.362 27.166 1.00 20.80 325 ILE B C 1
ATOM 5560 O O . ILE B 1 325 ? 20.582 41.123 27.307 1.00 19.80 325 ILE B O 1
ATOM 5565 N N . GLU B 1 326 ? 18.834 42.480 27.627 1.00 19.82 326 GLU B N 1
ATOM 5566 C CA . GLU B 1 326 ? 19.611 43.515 28.313 1.00 19.21 326 GLU B CA 1
ATOM 5567 C C . GLU B 1 326 ? 20.024 43.061 29.720 1.00 19.30 326 GLU B C 1
ATOM 5568 O O . GLU B 1 326 ? 19.199 42.611 30.506 1.00 19.05 326 GLU B O 1
ATOM 5574 N N . TRP B 1 327 ? 21.309 43.211 30.020 1.00 19.10 327 TRP B N 1
ATOM 5575 C CA . TRP B 1 327 ? 21.847 42.895 31.340 1.00 19.43 327 TRP B CA 1
ATOM 5576 C C . TRP B 1 327 ? 22.515 44.137 31.974 1.00 19.65 327 TRP B C 1
ATOM 5577 O O . TRP B 1 327 ? 23.660 44.504 31.630 1.00 18.84 327 TRP B O 1
ATOM 5588 N N . ASP B 1 328 ? 21.804 44.755 32.923 1.00 19.49 328 ASP B N 1
ATOM 5589 C CA . ASP B 1 328 ? 22.329 45.890 33.675 1.00 20.94 328 ASP B CA 1
ATOM 5590 C C . ASP B 1 328 ? 23.624 45.472 34.395 1.00 20.56 328 ASP B C 1
ATOM 5591 O O . ASP B 1 328 ? 23.659 44.461 35.118 1.00 19.87 328 ASP B O 1
ATOM 5596 N N . VAL B 1 329 ? 24.678 46.248 34.203 1.00 20.98 329 VAL B N 1
ATOM 5597 C CA . VAL B 1 329 ? 25.971 45.946 34.866 1.00 20.98 329 VAL B CA 1
ATOM 5598 C C . VAL B 1 329 ? 26.437 47.030 35.833 1.00 21.92 329 VAL B C 1
ATOM 5599 O O . VAL B 1 329 ? 27.573 46.995 36.307 1.00 21.74 329 VAL B O 1
ATOM 5603 N N . MET B 1 330 ? 25.544 47.971 36.137 1.00 21.53 330 MET B N 1
ATOM 5604 C CA . MET B 1 330 ? 25.847 49.094 37.033 1.00 21.98 330 MET B CA 1
ATOM 5605 C C . MET B 1 330 ? 25.620 48.622 38.459 1.00 23.27 330 MET B C 1
ATOM 5606 O O . MET B 1 330 ? 25.037 47.552 38.672 1.00 23.00 330 MET B O 1
ATOM 5611 N N . GLU B 1 331 ? 26.075 49.411 39.429 1.00 23.42 331 GLU B N 1
ATOM 5612 C CA . GLU B 1 331 ? 25.835 49.121 40.841 1.00 23.88 331 GLU B CA 1
ATOM 5613 C C . GLU B 1 331 ? 24.356 48.941 41.058 1.00 23.65 331 GLU B C 1
ATOM 5614 O O . GLU B 1 331 ? 23.547 49.833 40.766 1.00 22.54 331 GLU B O 1
ATOM 5620 N N . ASN B 1 332 ? 23.989 47.762 41.534 1.00 23.74 332 ASN B N 1
ATOM 5621 C CA . ASN B 1 332 ? 22.582 47.455 41.759 1.00 24.36 332 ASN B CA 1
ATOM 5622 C C . ASN B 1 332 ? 22.467 46.130 42.492 1.00 24.10 332 ASN B C 1
ATOM 5623 O O . ASN B 1 332 ? 22.545 45.070 41.878 1.00 25.38 332 ASN B O 1
ATOM 5628 N N . PRO B 1 333 ? 22.233 46.181 43.817 1.00 24.40 333 PRO B N 1
ATOM 5629 C CA . PRO B 1 333 ? 22.199 44.928 44.605 1.00 24.10 333 PRO B CA 1
ATOM 5630 C C . PRO B 1 333 ? 21.025 44.005 44.212 1.00 24.35 333 PRO B C 1
ATOM 5631 O O . PRO B 1 333 ? 21.022 42.805 44.556 1.00 23.41 333 PRO B O 1
ATOM 5635 N N . PHE B 1 334 ? 20.027 44.555 43.507 1.00 23.59 334 PHE B N 1
ATOM 5636 C CA . PHE B 1 334 ? 18.840 43.756 43.156 1.00 24.86 334 PHE B CA 1
ATOM 5637 C C . PHE B 1 334 ? 19.114 42.725 42.058 1.00 24.91 334 PHE B C 1
ATOM 5638 O O . PHE B 1 334 ? 18.323 41.801 41.884 1.00 24.81 334 PHE B O 1
ATOM 5646 N N . THR B 1 335 ? 20.259 42.843 41.370 1.00 25.37 335 THR B N 1
ATOM 5647 C CA . THR B 1 335 ? 20.660 41.794 40.405 1.00 26.43 335 THR B CA 1
ATOM 5648 C C . THR B 1 335 ? 20.725 40.405 41.067 1.00 26.94 335 THR B C 1
ATOM 5649 O O . THR B 1 335 ? 20.592 39.360 40.397 1.00 26.72 335 THR B O 1
ATOM 5653 N N . ASP B 1 336 ? 20.930 40.406 42.387 1.00 26.73 336 ASP B N 1
ATOM 5654 C CA . ASP B 1 336 ? 21.107 39.188 43.163 1.00 27.91 336 ASP B CA 1
ATOM 5655 C C . ASP B 1 336 ? 19.813 38.661 43.788 1.00 27.26 336 ASP B C 1
ATOM 5656 O O . ASP B 1 336 ? 19.834 37.672 44.520 1.00 26.73 336 ASP B O 1
ATOM 5661 N N . LEU B 1 337 ? 18.681 39.316 43.504 1.00 26.92 337 LEU B N 1
ATOM 5662 C CA . LEU B 1 337 ? 17.383 38.843 44.004 1.00 26.96 337 LEU B CA 1
ATOM 5663 C C . LEU B 1 337 ? 17.122 37.402 43.569 1.00 27.21 337 LEU B C 1
ATOM 5664 O O . LEU B 1 337 ? 16.574 36.601 44.320 1.00 27.79 337 LEU B O 1
ATOM 5669 N N . VAL B 1 338 ? 17.525 37.101 42.346 1.00 28.11 338 VAL B N 1
ATOM 5670 C CA . VAL B 1 338 ? 17.649 35.731 41.886 1.00 29.76 338 VAL B CA 1
ATOM 5671 C C . VAL B 1 338 ? 19.126 35.460 41.594 1.00 30.21 338 VAL B C 1
ATOM 5672 O O . VAL B 1 338 ? 19.829 36.318 41.061 1.00 30.44 338 VAL B O 1
ATOM 5676 N N . SER B 1 339 ? 19.582 34.269 41.970 1.00 30.89 339 SER B N 1
ATOM 5677 C CA . SER B 1 339 ? 20.957 33.823 41.753 1.00 31.42 339 SER B CA 1
ATOM 5678 C C . SER B 1 339 ? 21.097 33.305 40.344 1.00 30.85 339 SER B C 1
ATOM 5679 O O . SER B 1 339 ? 20.996 32.094 40.079 1.00 31.86 339 SER B O 1
ATOM 5682 N N . LEU B 1 340 ? 21.267 34.231 39.422 1.00 29.66 340 LEU B N 1
ATOM 5683 C CA . LEU B 1 340 ? 21.469 33.885 38.029 1.00 27.70 340 LEU B CA 1
ATOM 5684 C C . LEU B 1 340 ? 22.314 34.995 37.421 1.00 26.61 340 LEU B C 1
ATOM 5685 O O . LEU B 1 340 ? 21.962 36.183 37.512 1.00 24.78 340 LEU B O 1
ATOM 5690 N N . GLN B 1 341 ? 23.452 34.610 36.839 1.00 25.24 341 GLN B N 1
ATOM 5691 C CA . GLN B 1 341 ? 24.351 35.574 36.204 1.00 24.68 341 GLN B CA 1
ATOM 5692 C C . GLN B 1 341 ? 24.899 35.017 34.891 1.00 25.07 341 GLN B C 1
ATOM 5693 O O . GLN B 1 341 ? 24.976 33.771 34.706 1.00 24.34 341 GLN B O 1
ATOM 5699 N N . PRO B 1 342 ? 25.270 35.915 33.960 1.00 25.19 342 PRO B N 1
ATOM 5700 C CA . PRO B 1 342 ? 25.796 35.445 32.692 1.00 25.44 342 PRO B CA 1
ATOM 5701 C C . PRO B 1 342 ? 27.169 34.815 32.919 1.00 25.70 342 PRO B C 1
ATOM 5702 O O . PRO B 1 342 ? 27.810 35.084 33.933 1.00 26.08 342 PRO B O 1
ATOM 5706 N N . SER B 1 343 ? 27.573 33.953 31.999 1.00 26.44 343 SER B N 1
ATOM 5707 C CA . SER B 1 343 ? 28.931 33.447 31.937 1.00 26.79 343 SER B CA 1
ATOM 5708 C C . SER B 1 343 ? 29.377 33.713 30.518 1.00 26.77 343 SER B C 1
ATOM 5709 O O . SER B 1 343 ? 28.786 33.185 29.562 1.00 27.70 343 SER B O 1
ATOM 5712 N N . LYS B 1 344 ? 30.376 34.589 30.372 1.00 26.69 344 LYS B N 1
ATOM 5713 C CA . LYS B 1 344 ? 30.864 34.973 29.048 1.00 26.38 344 LYS B CA 1
ATOM 5714 C C . LYS B 1 344 ? 29.709 35.390 28.101 1.00 25.53 344 LYS B C 1
ATOM 5715 O O . LYS B 1 344 ? 29.618 34.944 26.958 1.00 24.81 344 LYS B O 1
ATOM 5721 N N . GLY B 1 345 ? 28.837 36.254 28.608 1.00 25.37 345 GLY B N 1
ATOM 5722 C CA . GLY B 1 345 ? 27.764 36.875 27.808 1.00 25.41 345 GLY B CA 1
ATOM 5723 C C . GLY B 1 345 ? 26.570 35.965 27.530 1.00 25.62 345 GLY B C 1
ATOM 5724 O O . GLY B 1 345 ? 25.694 36.326 26.722 1.00 24.68 345 GLY B O 1
ATOM 5725 N N . MET B 1 346 ? 26.542 34.803 28.190 1.00 25.60 346 MET B N 1
ATOM 5726 C CA . MET B 1 346 ? 25.484 33.817 28.015 1.00 26.52 346 MET B CA 1
ATOM 5727 C C . MET B 1 346 ? 24.818 33.433 29.328 1.00 27.10 346 MET B C 1
ATOM 5728 O O . MET B 1 346 ? 25.499 33.150 30.325 1.00 26.38 346 MET B O 1
ATOM 5733 N N . VAL B 1 347 ? 23.485 33.373 29.313 1.00 25.85 347 VAL B N 1
ATOM 5734 C CA . VAL B 1 347 ? 22.742 32.956 30.494 1.00 26.36 347 VAL B CA 1
ATOM 5735 C C . VAL B 1 347 ? 22.146 31.566 30.260 1.00 26.62 347 VAL B C 1
ATOM 5736 O O . VAL B 1 347 ? 21.507 31.309 29.232 1.00 25.88 347 VAL B O 1
ATOM 5740 N N . HIS B 1 348 ? 22.373 30.669 31.208 1.00 26.48 348 HIS B N 1
ATOM 5741 C CA . HIS B 1 348 ? 21.734 29.351 31.173 1.00 28.22 348 HIS B CA 1
ATOM 5742 C C . HIS B 1 348 ? 20.479 29.367 32.030 1.00 27.53 348 HIS B C 1
ATOM 5743 O O . HIS B 1 348 ? 20.512 29.712 33.220 1.00 28.21 348 HIS B O 1
ATOM 5750 N N . ILE B 1 349 ? 19.385 29.011 31.382 1.00 26.09 349 ILE B N 1
ATOM 5751 C CA . ILE B 1 349 ? 18.025 29.096 31.918 1.00 26.78 349 ILE B CA 1
ATOM 5752 C C . ILE B 1 349 ? 17.830 28.042 33.032 1.00 25.77 349 ILE B C 1
ATOM 5753 O O . ILE B 1 349 ? 18.041 26.873 32.773 1.00 25.14 349 ILE B O 1
ATOM 5758 N N . PRO B 1 350 ? 17.409 28.448 34.258 1.00 25.53 350 PRO B N 1
ATOM 5759 C CA . PRO B 1 350 ? 17.051 27.399 35.247 1.00 25.82 350 PRO B CA 1
ATOM 5760 C C . PRO B 1 350 ? 15.940 26.481 34.692 1.00 25.48 350 PRO B C 1
ATOM 5761 O O . PRO B 1 350 ? 14.977 26.968 34.063 1.00 25.89 350 PRO B O 1
ATOM 5765 N N . LYS B 1 351 ? 16.057 25.179 34.931 1.00 25.91 351 LYS B N 1
ATOM 5766 C CA . LYS B 1 351 ? 15.143 24.221 34.311 1.00 26.29 351 LYS B CA 1
ATOM 5767 C C . LYS B 1 351 ? 14.125 23.641 35.292 1.00 25.95 351 LYS B C 1
ATOM 5768 O O . LYS B 1 351 ? 13.178 22.959 34.881 1.00 25.64 351 LYS B O 1
ATOM 5774 N N . GLY B 1 352 ? 14.316 23.927 36.582 1.00 25.70 352 GLY B N 1
ATOM 5775 C CA . GLY B 1 352 ? 13.515 23.337 37.649 1.00 25.73 352 GLY B CA 1
ATOM 5776 C C . GLY B 1 352 ? 12.061 23.783 37.648 1.00 26.96 352 GLY B C 1
ATOM 5777 O O . GLY B 1 352 ? 11.663 24.662 36.866 1.00 27.14 352 GLY B O 1
ATOM 5778 N N . LYS B 1 353 ? 11.257 23.158 38.508 1.00 26.13 353 LYS B N 1
ATOM 5779 C CA . LYS B 1 353 ? 9.828 23.485 38.621 1.00 26.03 353 LYS B CA 1
ATOM 5780 C C . LYS B 1 353 ? 9.583 24.940 39.066 1.00 24.09 353 LYS B C 1
ATOM 5781 O O . LYS B 1 353 ? 10.415 25.550 39.714 1.00 23.38 353 LYS B O 1
ATOM 5787 N N . GLY B 1 354 ? 8.434 25.474 38.691 1.00 24.00 354 GLY B N 1
ATOM 5788 C CA . GLY B 1 354 ? 8.114 26.874 38.904 1.00 22.70 354 GLY B CA 1
ATOM 5789 C C . GLY B 1 354 ? 9.151 27.691 38.138 1.00 23.46 354 GLY B C 1
ATOM 5790 O O . GLY B 1 354 ? 9.380 27.462 36.944 1.00 22.12 354 GLY B O 1
ATOM 5791 N N . ILE B 1 355 ? 9.806 28.609 38.837 1.00 22.10 355 ILE B N 1
ATOM 5792 C CA . ILE B 1 355 ? 10.817 29.450 38.204 1.00 22.76 355 ILE B CA 1
ATOM 5793 C C . ILE B 1 355 ? 12.221 28.837 38.354 1.00 23.22 355 ILE B C 1
ATOM 5794 O O . ILE B 1 355 ? 13.199 29.436 37.945 1.00 23.19 355 ILE B O 1
ATOM 5799 N N . GLY B 1 356 ? 12.309 27.636 38.935 1.00 23.47 356 GLY B N 1
ATOM 5800 C CA . GLY B 1 356 ? 13.568 26.899 39.005 1.00 24.26 356 GLY B CA 1
ATOM 5801 C C . GLY B 1 356 ? 14.649 27.537 39.866 1.00 24.48 356 GLY B C 1
ATOM 5802 O O . GLY B 1 356 ? 15.837 27.183 39.773 1.00 24.98 356 GLY B O 1
ATOM 5803 N N . THR B 1 357 ? 14.239 28.490 40.687 1.00 25.05 357 THR B N 1
ATOM 5804 C CA . THR B 1 357 ? 15.158 29.222 41.564 1.00 26.11 357 THR B CA 1
ATOM 5805 C C . THR B 1 357 ? 14.380 29.885 42.688 1.00 26.46 357 THR B C 1
ATOM 5806 O O . THR B 1 357 ? 13.151 29.976 42.636 1.00 25.87 357 THR B O 1
ATOM 5810 N N . GLU B 1 358 ? 15.102 30.387 43.685 1.00 27.39 358 GLU B N 1
ATOM 5811 C CA . GLU B 1 358 ? 14.471 31.055 44.812 1.00 29.36 358 GLU B CA 1
ATOM 5812 C C . GLU B 1 358 ? 14.871 32.513 44.908 1.00 27.99 358 GLU B C 1
ATOM 5813 O O . GLU B 1 358 ? 15.969 32.882 44.542 1.00 28.63 358 GLU B O 1
ATOM 5819 N N . ILE B 1 359 ? 13.954 33.321 45.409 1.00 28.22 359 ILE B N 1
ATOM 5820 C CA . ILE B 1 359 ? 14.206 34.729 45.708 1.00 28.09 359 ILE B CA 1
ATOM 5821 C C . ILE B 1 359 ? 15.210 34.802 46.878 1.00 27.74 359 ILE B C 1
ATOM 5822 O O . ILE B 1 359 ? 15.018 34.131 47.897 1.00 28.04 359 ILE B O 1
ATOM 5827 N N . ASN B 1 360 ? 16.240 35.637 46.743 1.00 26.91 360 ASN B N 1
ATOM 5828 C CA . ASN B 1 360 ? 17.274 35.769 47.766 1.00 26.20 360 ASN B CA 1
ATOM 5829 C C . ASN B 1 360 ? 16.766 36.661 48.908 1.00 26.17 360 ASN B C 1
ATOM 5830 O O . ASN B 1 360 ? 16.843 37.888 48.820 1.00 25.24 360 ASN B O 1
ATOM 5835 N N . MET B 1 361 ? 16.280 36.050 49.990 1.00 26.43 361 MET B N 1
ATOM 5836 C CA . MET B 1 361 ? 15.694 36.832 51.105 1.00 26.85 361 MET B CA 1
ATOM 5837 C C . MET B 1 361 ? 16.640 37.789 51.842 1.00 26.87 361 MET B C 1
ATOM 5838 O O . MET B 1 361 ? 16.185 38.784 52.435 1.00 25.73 361 MET B O 1
ATOM 5843 N N . GLU B 1 362 ? 17.943 37.511 51.780 1.00 28.13 362 GLU B N 1
ATOM 5844 C CA . GLU B 1 362 ? 18.939 38.438 52.332 1.00 28.99 362 GLU B CA 1
ATOM 5845 C C . GLU B 1 362 ? 18.839 39.797 51.680 1.00 28.70 362 GLU B C 1
ATOM 5846 O O . GLU B 1 362 ? 18.900 40.821 52.352 1.00 28.18 362 GLU B O 1
ATOM 5852 N N . ILE B 1 363 ? 18.732 39.794 50.354 1.00 28.23 363 ILE B N 1
ATOM 5853 C CA . ILE B 1 363 ? 18.554 41.037 49.603 1.00 27.50 363 ILE B CA 1
ATOM 5854 C C . ILE B 1 363 ? 17.229 41.682 50.021 1.00 26.63 363 ILE B C 1
ATOM 5855 O O . ILE B 1 363 ? 17.203 42.876 50.363 1.00 25.89 363 ILE B O 1
ATOM 5860 N N . VAL B 1 364 ? 16.145 40.894 50.014 1.00 26.23 364 VAL B N 1
ATOM 5861 C CA . VAL B 1 364 ? 14.810 41.416 50.372 1.00 25.90 364 VAL B CA 1
ATOM 5862 C C . VAL B 1 364 ? 14.880 42.138 51.741 1.00 26.64 364 VAL B C 1
ATOM 5863 O O . VAL B 1 364 ? 14.428 43.287 51.896 1.00 26.06 364 VAL B O 1
ATOM 5867 N N . ASN B 1 365 ? 15.480 41.461 52.721 1.00 26.24 365 ASN B N 1
ATOM 5868 C CA . ASN B 1 365 ? 15.592 41.999 54.080 1.00 28.33 365 ASN B CA 1
ATOM 5869 C C . ASN B 1 365 ? 16.525 43.207 54.185 1.00 28.54 365 ASN B C 1
ATOM 5870 O O . ASN B 1 365 ? 16.163 44.191 54.818 1.00 29.91 365 ASN B O 1
ATOM 5875 N N . ARG B 1 366 ? 17.718 43.126 53.584 1.00 29.47 366 ARG B N 1
ATOM 5876 C CA . ARG B 1 366 ? 18.736 44.195 53.673 1.00 30.52 366 ARG B CA 1
ATOM 5877 C C . ARG B 1 366 ? 18.175 45.511 53.147 1.00 29.98 366 ARG B C 1
ATOM 5878 O O . ARG B 1 366 ? 18.436 46.582 53.717 1.00 30.49 366 ARG B O 1
ATOM 5886 N N . TYR B 1 367 ? 17.398 45.431 52.062 1.00 28.96 367 TYR B N 1
ATOM 5887 C CA . TYR B 1 367 ? 16.929 46.639 51.356 1.00 28.29 367 TYR B CA 1
ATOM 5888 C C . TYR B 1 367 ? 15.463 47.050 51.588 1.00 28.07 367 TYR B C 1
ATOM 5889 O O . TYR B 1 367 ? 14.931 47.912 50.868 1.00 28.23 367 TYR B O 1
ATOM 5898 N N . LYS B 1 368 ? 14.829 46.487 52.622 1.00 27.85 368 LYS B N 1
ATOM 5899 C CA . LYS B 1 368 ? 13.484 46.913 53.025 1.00 28.27 368 LYS B CA 1
ATOM 5900 C C . LYS B 1 368 ? 13.393 48.454 52.953 1.00 27.84 368 LYS B C 1
ATOM 5901 O O . LYS B 1 368 ? 14.247 49.145 53.515 1.00 26.60 368 LYS B O 1
ATOM 5907 N N . TRP B 1 369 ? 12.402 48.992 52.237 1.00 27.75 369 TRP B N 1
ATOM 5908 C CA . TRP B 1 369 ? 12.217 50.469 52.174 1.00 28.89 369 TRP B CA 1
ATOM 5909 C C . TRP B 1 369 ? 11.773 51.002 53.547 1.00 30.06 369 TRP B C 1
ATOM 5910 O O . TRP B 1 369 ? 10.884 50.423 54.160 1.00 29.63 369 TRP B O 1
ATOM 5921 N N . ASP B 1 370 ? 12.382 52.096 54.014 1.00 32.66 370 ASP B N 1
ATOM 5922 C CA . ASP B 1 370 ? 12.024 52.676 55.324 1.00 35.45 370 ASP B CA 1
ATOM 5923 C C . ASP B 1 370 ? 10.706 53.444 55.360 1.00 37.12 370 ASP B C 1
ATOM 5924 O O . ASP B 1 370 ? 10.363 54.015 56.395 1.00 38.20 370 ASP B O 1
ATOM 5929 N N . GLY B 1 371 ? 9.988 53.486 54.235 1.00 38.88 371 GLY B N 1
ATOM 5930 C CA . GLY B 1 371 ? 8.659 54.104 54.176 1.00 40.50 371 GLY B CA 1
ATOM 5931 C C . GLY B 1 371 ? 8.664 55.602 53.956 1.00 41.87 371 GLY B C 1
ATOM 5932 O O . GLY B 1 371 ? 7.604 56.230 53.870 1.00 42.26 371 GLY B O 1
ATOM 5933 N N . SER B 1 372 ? 9.849 56.186 53.845 1.00 43.39 372 SER B N 1
ATOM 5934 C CA . SER B 1 372 ? 9.953 57.633 53.719 1.00 44.84 372 SER B CA 1
ATOM 5935 C C . SER B 1 372 ? 10.133 58.093 52.270 1.00 46.16 372 SER B C 1
ATOM 5936 O O . SER B 1 372 ? 10.625 57.343 51.422 1.00 45.36 372 SER B O 1
ATOM 5939 N N . ALA B 1 373 ? 9.719 59.336 52.006 1.00 47.74 373 ALA B N 1
ATOM 5940 C CA . ALA B 1 373 ? 9.870 59.968 50.698 1.00 49.53 373 ALA B CA 1
ATOM 5941 C C . ALA B 1 373 ? 11.351 60.213 50.417 1.00 50.51 373 ALA B C 1
ATOM 5942 O O . ALA B 1 373 ? 12.120 60.561 51.319 1.00 51.31 373 ALA B O 1
ATOM 5944 N N . TYR B 1 374 ? 11.749 60.029 49.166 1.00 51.63 374 TYR B N 1
ATOM 5945 C CA . TYR B 1 374 ? 13.162 59.933 48.850 1.00 52.74 374 TYR B CA 1
ATOM 5946 C C . TYR B 1 374 ? 13.544 60.770 47.642 1.00 54.26 374 TYR B C 1
ATOM 5947 O O . TYR B 1 374 ? 13.300 60.372 46.500 1.00 55.10 374 TYR B O 1
ATOM 5956 N N . GLU B 1 375 ? 14.156 61.925 47.909 1.00 55.68 375 GLU B N 1
ATOM 5957 C CA . GLU B 1 375 ? 14.542 62.876 46.873 1.00 56.61 375 GLU B CA 1
ATOM 5958 C C . GLU B 1 375 ? 15.572 62.298 45.911 1.00 56.83 375 GLU B C 1
ATOM 5959 O O . GLU B 1 375 ? 15.507 62.546 44.706 1.00 57.62 375 GLU B O 1
#

CATH classification: 3.30.390.10 (+1 more: 3.20.20.120)

B-factor: mean 26.31, std 8.02, range [13.04, 73.73]

InterPro domains:
  IPR013341 Mandelate racemase, N-terminal domain [PF02746] (28-114)
  IPR013342 Mandelate racemase, C-terminal domain [PF13378] (143-359)
  IPR013342 Mandelate racemase, C-terminal domain [SM00922] (137-235)
  IPR029017 Enolase-like, N-terminal [G3DSA:3.30.390.10] (1-106)
  IPR029017 Enolase-like, N-terminal [SSF54826] (1-115)
  IPR036849 Enolase-like, C-terminal domain superfamily [G3DSA:3.20.20.120] (107-371)
  IPR036849 Enolase-like, C-terminal domain superfamily [SSF51604] (102-367)
  IPR046945 L-rhamnonate dehydratase-like [PTHR13794] (2-367)

Sequence (746 aa):
LVKIVRIETFPLFHRLEKPYGDANGFKRYRTCYLIRIITESGIDGWGECVDWLPALHVGFTKRIIPFLLGKQAGSRLSLVRTIQKWHQRAASAVSMALTEIAAKAADCSVCELWGGRYREEIPVYASFQSYSDSPQWISRSVSNVEAQLKKGFEQIKVKIGGTSFKEDVRHINALQHTAGSSITMILDANQSYDAAAAFKWERYFSEWTNIGWLEEPLPFDQPQDYAMLRSRLSVPVAGGENMKGPAQYVPLLSQRCLDIIQPDVMHVNGIDEFRDCLQLARYFGVRASAHAYDGSLSRLYALFAQACLPPWSKMKNDHIEPIEWDVMENPFTDLVSLQPSKGMVHIPKGKGIGTEINMEIVNRYKWDGSAYELVKIVRIETFPLFHRLEKPYGDANGFKRYRTCYLIRIITESGIDGWGECVDWLPALHVGFTKRIIPFLLGKQAGSRLSLVRTIQKWHQRAASAVSMALTEIAAKAADCSVCELWGGRYREEIPVYASFQSYSDSPQWISRSVSNVEAQLKKGFEQIKVKIGGTSFKEDVRHINALQHTAGSSITMILDANQSYDAAAAFKWERYFSEWTNIGWLEEPLPFDQPQDYAMLRSRLSVPVAGGENMKGPAQYVPLLSQRCLDIIQPDVMHVNGIDEFRDCLQ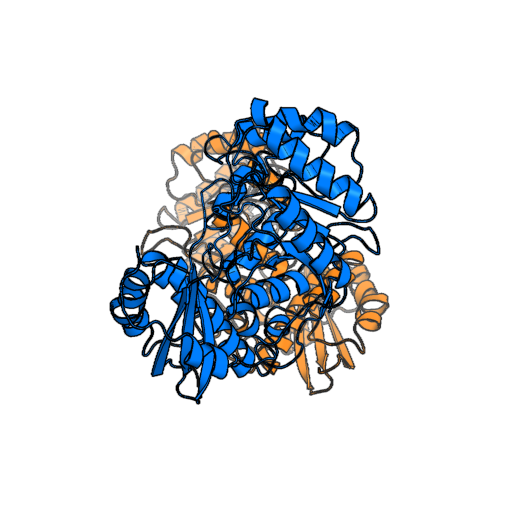LARYFGVRASAHAYDGSSLSRLYALFAQACLPPWSKMKNDHIEPIEWDVMENPFTDLVSLQPSKGMVHIPKGKGIGTEINMEIVNRYKWDGSAYE

Solvent-accessible surface area: 29438 Å² total; per-residue (Å²): 145,24,83,1,72,116,18,48,33,37,16,2,49,22,195,8,141,155,38,9,0,15,33,125,36,77,57,120,62,8,16,4,0,0,1,62,0,10,1,112,57,47,40,20,0,25,0,0,0,26,56,121,0,36,53,1,54,75,13,1,48,142,128,1,21,74,44,0,75,42,75,90,2,30,37,12,25,35,10,11,83,45,0,36,152,86,38,24,65,0,0,0,0,0,0,0,0,1,0,7,2,27,0,71,41,9,86,22,4,0,2,63,13,18,0,4,52,55,31,75,77,0,25,3,0,0,0,2,6,7,18,25,96,20,131,111,20,38,55,117,8,23,68,55,3,62,44,20,34,174,131,27,12,119,40,0,1,0,7,0,11,44,48,55,30,119,44,0,8,117,0,0,41,29,1,19,153,64,15,27,87,98,17,44,0,0,0,1,0,20,62,55,25,95,28,77,34,0,68,108,0,20,160,28,7,84,110,40,125,12,20,16,12,0,0,4,0,5,56,26,125,112,34,105,51,0,19,113,3,67,95,147,19,75,15,36,0,0,0,0,18,82,24,98,6,1,52,82,0,8,62,7,5,36,56,172,0,1,34,1,0,0,0,12,4,6,17,0,31,0,0,33,41,0,42,28,0,2,32,5,0,36,41,36,69,19,74,0,0,0,29,5,10,47,14,4,0,4,7,2,0,1,1,3,2,0,0,1,1,20,38,72,24,214,91,183,138,73,55,21,7,15,0,1,7,7,27,28,62,19,22,8,31,65,0,5,88,29,82,28,52,150,8,55,0,92,7,26,126,37,131,1,2,31,36,142,14,47,80,127,13,2,97,150,39,160,25,122,47,63,78,26,175,179,63,102,1,76,134,17,38,32,41,16,1,30,31,171,12,151,144,37,9,0,14,31,128,35,78,57,120,71,10,16,3,0,0,0,68,0,20,3,115,68,48,52,23,0,28,0,1,0,25,46,138,0,32,50,1,51,82,16,0,56,161,124,1,22,74,46,0,73,44,77,46,6,39,39,12,27,34,10,10,80,41,0,48,154,86,41,31,71,0,0,0,0,0,1,0,0,1,0,7,10,26,0,68,63,8,82,21,10,0,7,90,14,18,1,4,73,55,30,64,69,0,22,2,0,0,0,5,6,7,17,27,102,19,138,113,20,39,58,120,6,23,66,70,1,54,49,24,35,171,129,22,11,109,41,0,0,0,6,0,11,44,45,62,29,127,50,0,9,121,0,0,44,26,1,20,152,59,15,29,86,98,18,44,0,0,0,2,0,22,56,54,23,94,25,76,33,0,60,102,0,20,149,48,6,73,136,43,126,10,19,17,16,0,0,5,0,5,56,27,125,113,35,109,50,0,20,90,4,70,97,142,19,77,16,38,0,0,0,0,18,85,25,88,5,1,53,79,0,9,60,7,7,34,54,173,0,1,37,2,0,0,0,19,2,7,18,0,27,0,0,35,26,0,48,32,0,2,33,5,0,36,35,37,69,21,81,0,0,0,25,5,9,56,2,3,0,3,5,1,0,1,1,4,2,0,0,1,2,9,42,69,24,214,96,184,151,72,55,22,6,15,0,1,7,7,30,28,61,18,25,8,30,63,0,3,89,24,82,26,62,146,8,55,0,92,8,26,126,38,127,1,3,29,36,148,16,40,78,116,13,2,100,150,39,164,22,121,50,59,87,29,203

Secondary structure (DSSP, 8-state):
--BEEEEEEEEEEEEEEEEEEETTEEEEEEEEEEEEEEETTS-EEEEEE-S-HHHHHHHIIIIIHHHHTTSBTT-HHHHHHHHHHH-HHHHHHHHHHHHHHHHHHTTSBHHHHTT--S-SEEEEEEE---B-SSTTHHHHHHHHHHHHHTTT--EEEEE-SSS-HHHHHHHHHHHHHHH-TTSEEEEE-TT---HHHHHTTHHHHTT-S-EEEEE--S-SS-HHHHHHHHTT-SS-EEE-TT--SHHHHHHHHHTT--SEE---TTTTTHHHHHHHHHHHHHHHT-EE----SS-SHHHHHHHHHHHTSPPSSS-TTS-S--EEEE-SS-GGGGGB----BTTEEEPP-SSBTSS-B-HHHHHHTB--S----/--BEEEEEEEEEEEEEEEEEEETTEEEEEEEEEEEEEEETTS-EEEEEE-S-HHHHHHIIIIIIHHHHTTSBTT-HHHHHHHHHTT-HHHHHHHHHHHHHHHHHHTTSBHHHHTT--S-SEEEEEEE--BEESSTTHHHHHHHHHHHHHHTT--EEEEE-SSS-HHHHHHHHHHHHHHH-TTSEEEEE-TT---HHHHHTTHHHHTT-S-EEEEE--S-SS-HHHHHHHHTT-SS-EEE-TT--SHHHHHHHHHTT--SEE---TTTTTSHHHHHHHHHHHHHHT-EE----TT-SHHHHHHHHHHHTSPPSSS-TTS-S--EEEE-SS-GGGGSB----BTTEEEPP-SSBTSS-B-HHHHHHTB--S----

Organism: Bacillus subtilis (strain 168) (NCBI:txid224308)